Protein AF-A0A210Q2X6-F1 (afdb_monomer)

Radius of gyration: 25.95 Å; Cα contacts (8 Å, |Δi|>4): 847; chains: 1; bounding box: 97×62×56 Å

Nearest PDB structures (foldseek):
  4mo3-assembly1_M  TM=8.018E-01  e=1.135E-10  Sus scrofa
  1iqd-assembly1_C  TM=7.863E-01  e=6.911E-11  Homo sapiens
  4qdr-assembly1_A  TM=7.571E-01  e=5.454E-08  Homo sapiens
  7kwo-assembly1_A  TM=4.530E-01  e=6.822E-12  Homo sapiens
  7kbt-assembly1_A  TM=5.060E-01  e=1.150E-09  Sus scrofa

Organism: Mizuhopecten yessoensis (NCBI:txid6573)

InterPro domains:
  IPR000421 Coagulation factor 5/8, C-terminal domain [PF00754] (72-179)
  IPR000421 Coagulation factor 5/8, C-terminal domain [PS50022] (26-184)
  IPR000421 Coagulation factor 5/8, C-terminal domain [SM00231] (25-184)
  IPR001304 C-type lectin-like [PS50041] (284-401)
  IPR003609 PAN/Apple domain [PF00024] (203-256)
  IPR003609 PAN/Apple domain [PS50948] (184-267)
  IPR008979 Galactose-binding-like domain superfamily [SSF49785] (26-185)
  IPR016186 C-type lectin-like/link domain superfamily [G3DSA:3.10.100.10] (277-402)
  IPR016187 C-type lectin fold [SSF56436] (284-401)

Solvent-accessible surface area (backbone atoms only — not comparable to full-atom values): 22460 Å² total; per-residue (Å²): 137,87,84,89,76,88,81,77,92,77,93,75,90,76,76,69,70,76,67,74,63,82,63,68,84,60,51,36,41,48,43,30,30,89,81,28,58,59,59,91,37,33,44,43,72,42,62,54,36,68,31,19,31,60,36,55,67,65,69,82,60,37,50,79,72,67,38,59,80,87,46,60,45,30,20,38,38,39,44,80,51,92,72,42,34,42,33,41,50,48,98,52,51,25,35,36,35,32,39,37,35,28,42,21,46,77,47,83,85,34,55,45,61,34,30,33,42,35,34,14,74,77,79,78,63,74,45,80,46,44,37,90,83,44,50,72,43,74,48,44,90,52,28,79,75,70,40,71,32,72,48,58,33,65,74,61,43,76,30,22,26,45,33,47,29,60,60,75,70,97,69,78,50,47,41,24,30,13,34,34,42,24,12,36,61,49,73,63,77,92,81,56,92,64,61,72,57,95,64,93,83,57,35,38,58,52,90,33,60,77,44,78,45,79,26,100,40,70,65,56,35,50,52,51,29,70,72,37,91,64,38,30,18,36,36,40,20,81,88,77,28,40,24,34,24,20,52,54,81,70,81,42,79,85,64,102,48,92,62,45,41,69,62,55,98,67,42,45,49,31,50,58,79,79,83,66,88,57,58,48,65,41,90,87,80,65,48,28,31,38,81,42,75,61,63,32,27,52,68,57,40,39,52,53,17,46,70,71,74,25,37,40,31,54,68,67,46,70,68,47,45,53,47,50,47,64,58,30,61,80,21,38,65,45,43,89,39,60,34,42,37,34,30,32,57,48,79,55,97,93,41,78,46,46,26,57,76,81,82,46,75,45,55,69,94,54,46,61,86,65,80,52,86,90,24,45,27,36,25,41,35,66,89,77,74,37,34,39,68,35,61,47,75,57,65,28,36,36,36,23,29,95

Mean predicted aligned error: 15.31 Å

Secondary structure (DSSP, 8-state):
---------------------------EETTTSTTPPPGGGEEESSS-GGGGBSS---HHHHGGGT--TT-SS-EE--TT-SS--EEEEEEEEEEEEEEEEEEPTT--SSB--EEEEEEESSSSS-EE--BTTB-SEEPPS-TTTT--EEEEEEEEEEEEEEEEEE---SS----EEEEEEEEEE-PPPSS---EEE--S--EEEGGGEEEEEE-SSHHHHHHHHHHSTT--EEEEETTT-EEEEES----B-----TTEEEPPTTEEEEE----SSSPEEPTTT--EEEEEEEEE-HHHHHHHHHHTT-EEPB--SHHHHHHHHHHHSS-TTTTTSEEEEEEEEEEETTEEEEE-SSSPBPPGGGB--S--TT--EEEEETTTTEEEEE-TTS-EEEEEE-

Structure (mmCIF, N/CA/C/O backbone):
data_AF-A0A210Q2X6-F1
#
_entry.id   AF-A0A210Q2X6-F1
#
loop_
_atom_site.group_PDB
_atom_site.id
_atom_site.type_symbol
_atom_site.label_atom_id
_atom_site.label_alt_id
_atom_site.label_comp_id
_atom_site.label_asym_id
_atom_site.label_entity_id
_atom_site.label_seq_id
_atom_site.pdbx_PDB_ins_code
_atom_site.Cartn_x
_atom_site.Cartn_y
_atom_site.Cartn_z
_atom_site.occupancy
_atom_site.B_iso_or_equiv
_atom_site.auth_seq_id
_atom_site.auth_comp_id
_atom_site.auth_asym_id
_atom_site.auth_atom_id
_atom_site.pdbx_PDB_model_num
ATOM 1 N N . MET A 1 1 ? 68.059 -22.391 -4.012 1.00 33.91 1 MET A N 1
ATOM 2 C CA . MET A 1 1 ? 66.910 -22.206 -4.926 1.00 33.91 1 MET A CA 1
ATOM 3 C C . MET A 1 1 ? 65.755 -23.087 -4.460 1.00 33.91 1 MET A C 1
ATOM 5 O O . MET A 1 1 ? 65.846 -24.296 -4.580 1.00 33.91 1 MET A O 1
ATOM 9 N N . LYS A 1 2 ? 64.729 -22.430 -3.899 1.00 34.12 2 LYS A N 1
ATOM 10 C CA . LYS A 1 2 ? 63.346 -22.861 -3.600 1.00 34.12 2 LYS A CA 1
ATOM 11 C C . LYS A 1 2 ? 63.128 -24.120 -2.740 1.00 34.12 2 LYS A C 1
ATOM 13 O O . LYS A 1 2 ? 63.043 -25.249 -3.209 1.00 34.12 2 LYS A O 1
ATOM 18 N N . GLU A 1 3 ? 62.952 -23.816 -1.462 1.00 28.62 3 GLU A N 1
ATOM 19 C CA . GLU A 1 3 ? 62.461 -24.615 -0.345 1.00 28.62 3 GLU A CA 1
ATOM 20 C C . GLU A 1 3 ? 60.986 -25.025 -0.548 1.00 28.62 3 GLU A C 1
ATOM 22 O O . GLU A 1 3 ? 60.139 -24.208 -0.913 1.00 28.62 3 GLU A O 1
ATOM 27 N N . LYS A 1 4 ? 60.683 -26.314 -0.348 1.00 34.69 4 LYS A N 1
ATOM 28 C CA . LYS A 1 4 ? 59.324 -26.875 -0.369 1.00 34.69 4 LYS A CA 1
ATOM 29 C C . LYS A 1 4 ? 58.715 -26.748 1.029 1.00 34.69 4 LYS A C 1
ATOM 31 O O . LYS A 1 4 ? 59.045 -27.539 1.907 1.00 34.69 4 LYS A O 1
ATOM 36 N N . VAL A 1 5 ? 57.796 -25.804 1.217 1.00 32.47 5 VAL A N 1
ATOM 37 C CA . VAL A 1 5 ? 56.983 -25.694 2.439 1.00 32.47 5 VAL A CA 1
ATOM 38 C C . VAL A 1 5 ? 55.607 -26.321 2.195 1.00 32.47 5 VAL A C 1
ATOM 40 O O . VAL A 1 5 ? 54.902 -25.968 1.252 1.00 32.47 5 VAL A O 1
ATOM 43 N N . LYS A 1 6 ? 55.253 -27.292 3.046 1.00 35.00 6 LYS A N 1
ATOM 44 C CA . LYS A 1 6 ? 53.928 -27.922 3.153 1.00 35.00 6 LYS A CA 1
ATOM 45 C C . LYS A 1 6 ? 52.891 -26.881 3.584 1.00 35.00 6 LYS A C 1
ATOM 47 O O . LYS A 1 6 ? 53.116 -26.202 4.580 1.00 35.00 6 LYS A O 1
ATOM 52 N N . ILE A 1 7 ? 51.727 -26.843 2.934 1.00 29.86 7 ILE A N 1
ATOM 53 C CA . ILE A 1 7 ? 50.525 -26.234 3.519 1.00 29.86 7 ILE A CA 1
ATOM 54 C C . ILE A 1 7 ? 49.432 -27.299 3.598 1.00 29.86 7 ILE A C 1
ATOM 56 O O . ILE A 1 7 ? 48.935 -27.816 2.600 1.00 29.86 7 ILE A O 1
ATOM 60 N N . THR A 1 8 ? 49.154 -27.653 4.846 1.00 29.53 8 THR A N 1
ATOM 61 C CA . THR A 1 8 ? 48.125 -28.555 5.349 1.00 29.53 8 THR A CA 1
ATOM 62 C C . THR A 1 8 ? 46.724 -28.015 5.060 1.00 29.53 8 THR A C 1
ATOM 64 O O . THR A 1 8 ? 46.497 -26.808 5.051 1.00 29.53 8 THR A O 1
ATOM 67 N N . ALA A 1 9 ? 45.777 -28.931 4.867 1.00 31.55 9 ALA A N 1
ATOM 68 C CA . ALA A 1 9 ? 44.356 -28.655 4.729 1.00 31.55 9 ALA A CA 1
ATOM 69 C C . ALA A 1 9 ? 43.806 -27.766 5.861 1.00 31.55 9 ALA A C 1
ATOM 71 O O . ALA A 1 9 ? 43.910 -28.113 7.037 1.00 31.55 9 ALA A O 1
ATOM 72 N N . PHE A 1 10 ? 43.129 -26.681 5.482 1.00 27.70 10 PHE A N 1
ATOM 73 C CA . PHE A 1 10 ? 42.159 -25.981 6.319 1.00 27.70 10 PHE A CA 1
ATOM 74 C C . PHE A 1 10 ? 40.813 -25.992 5.586 1.00 27.70 10 PHE A C 1
ATOM 76 O O . PHE A 1 10 ? 40.614 -25.312 4.582 1.00 27.70 10 PHE A O 1
ATOM 83 N N . ARG A 1 11 ? 39.888 -26.824 6.074 1.00 35.44 11 ARG A N 1
ATOM 84 C CA . ARG A 1 11 ? 38.454 -26.717 5.788 1.00 35.44 11 ARG A CA 1
ATOM 85 C C . ARG A 1 11 ? 37.921 -25.508 6.553 1.00 35.44 11 ARG A C 1
ATOM 87 O O . ARG A 1 11 ? 37.829 -25.646 7.762 1.00 35.44 11 ARG A O 1
ATOM 94 N N . ILE A 1 12 ? 37.486 -24.427 5.899 1.00 28.58 12 ILE A N 1
ATOM 95 C CA . ILE A 1 12 ? 36.364 -23.589 6.375 1.00 28.58 12 ILE A CA 1
ATOM 96 C C . ILE A 1 12 ? 3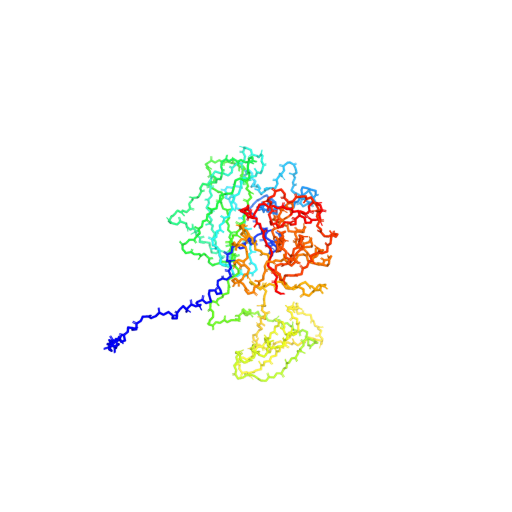5.633 -22.997 5.157 1.00 28.58 12 ILE A C 1
ATOM 98 O O . ILE A 1 12 ? 36.170 -22.170 4.432 1.00 28.58 12 ILE A O 1
ATOM 102 N N . LEU A 1 13 ? 34.413 -23.494 4.941 1.00 35.53 13 LEU A N 1
ATOM 103 C CA . LEU A 1 13 ? 33.225 -22.802 4.428 1.00 35.53 13 LEU A CA 1
ATOM 104 C C . LEU A 1 13 ? 33.424 -21.421 3.755 1.00 35.53 13 LEU A C 1
ATOM 106 O O . LEU A 1 13 ? 33.411 -20.395 4.422 1.00 35.53 13 LEU A O 1
ATOM 110 N N . THR A 1 14 ? 33.410 -21.384 2.422 1.00 34.28 14 THR A N 1
ATOM 111 C CA . THR A 1 14 ? 32.835 -20.260 1.652 1.00 34.28 14 THR A CA 1
ATOM 112 C C . THR A 1 14 ? 32.059 -20.777 0.437 1.00 34.28 14 THR A C 1
ATOM 114 O O . THR A 1 14 ? 32.084 -20.209 -0.648 1.00 34.28 14 THR A O 1
ATOM 117 N N . LEU A 1 15 ? 31.236 -21.813 0.648 1.00 31.25 15 LEU A N 1
ATOM 118 C CA . LEU A 1 15 ? 29.876 -21.713 0.120 1.00 31.25 15 LEU A CA 1
ATOM 119 C C . LEU A 1 15 ? 29.211 -20.575 0.915 1.00 31.25 15 LEU A C 1
ATOM 121 O O . LEU A 1 15 ? 28.519 -20.825 1.900 1.00 31.25 15 LEU A O 1
ATOM 125 N N . LEU A 1 16 ? 29.416 -19.323 0.492 1.00 28.84 16 LEU A N 1
ATOM 126 C CA . LEU A 1 16 ? 28.260 -18.439 0.429 1.00 28.84 16 LEU A CA 1
ATOM 127 C C . LEU A 1 16 ? 27.355 -19.167 -0.579 1.00 28.84 16 LEU A C 1
ATOM 129 O O . LEU A 1 16 ? 27.566 -19.107 -1.780 1.00 28.84 16 LEU A O 1
ATOM 133 N N . HIS A 1 17 ? 26.394 -19.995 -0.168 1.00 30.16 17 HIS A N 1
ATOM 134 C CA . HIS A 1 17 ? 25.205 -19.459 0.469 1.00 30.16 17 HIS A CA 1
ATOM 135 C C . HIS A 1 17 ? 24.943 -18.049 -0.081 1.00 30.16 17 HIS A C 1
ATOM 137 O O . HIS A 1 17 ? 24.738 -17.093 0.656 1.00 30.16 17 HIS A O 1
ATOM 143 N N . VAL A 1 18 ? 24.816 -17.959 -1.410 1.00 31.45 18 VAL A N 1
ATOM 144 C CA . VAL A 1 18 ? 23.598 -17.379 -1.965 1.00 31.45 18 VAL A CA 1
ATOM 145 C C . VAL A 1 18 ? 22.458 -18.193 -1.345 1.00 31.45 18 VAL A C 1
ATOM 147 O O . VAL A 1 18 ? 21.854 -19.058 -1.975 1.00 31.45 18 VAL A O 1
ATOM 150 N N . VAL A 1 19 ? 22.200 -17.967 -0.047 1.00 30.56 19 VAL A N 1
ATOM 151 C CA . VAL A 1 19 ? 20.852 -18.029 0.472 1.00 30.56 19 VAL A CA 1
ATOM 152 C C . VAL A 1 19 ? 20.187 -17.012 -0.416 1.00 30.56 19 VAL A C 1
ATOM 154 O O . VAL A 1 19 ? 20.326 -15.804 -0.236 1.00 30.56 19 VAL A O 1
ATOM 157 N N . ARG A 1 20 ? 19.588 -17.514 -1.490 1.00 31.05 20 ARG A N 1
ATOM 158 C CA . ARG A 1 20 ? 18.605 -16.781 -2.241 1.00 31.05 20 ARG A CA 1
ATOM 159 C C . ARG A 1 20 ? 17.505 -16.584 -1.213 1.00 31.05 20 ARG A C 1
ATOM 161 O O . ARG A 1 20 ? 16.620 -17.421 -1.064 1.00 31.05 20 ARG A O 1
ATOM 168 N N . LEU A 1 21 ? 17.647 -15.532 -0.414 1.00 31.53 21 LEU A N 1
ATOM 169 C CA . LEU A 1 21 ? 16.555 -14.928 0.297 1.00 31.53 21 LEU A CA 1
ATOM 170 C C . LEU A 1 21 ? 15.648 -14.449 -0.836 1.00 31.53 21 LEU A C 1
ATOM 172 O O . LEU A 1 21 ? 15.682 -13.297 -1.240 1.00 31.53 21 LEU A O 1
ATOM 176 N N . CYS A 1 22 ? 14.808 -15.347 -1.354 1.00 33.16 22 CYS A N 1
ATOM 177 C CA . CYS A 1 22 ? 13.512 -14.970 -1.900 1.00 33.16 22 CYS A CA 1
ATOM 178 C C . CYS A 1 22 ? 12.631 -14.463 -0.744 1.00 33.16 22 CYS A C 1
ATOM 180 O O . CYS A 1 22 ? 11.473 -14.840 -0.619 1.00 33.16 22 CYS A O 1
ATOM 182 N N . THR A 1 23 ? 13.183 -13.630 0.137 1.00 41.41 23 THR A N 1
ATOM 183 C CA . THR A 1 23 ? 12.400 -12.684 0.896 1.00 41.41 23 THR A CA 1
ATOM 184 C C . THR A 1 23 ? 12.210 -11.539 -0.079 1.00 41.41 23 THR A C 1
ATOM 186 O O . THR A 1 23 ? 13.055 -10.650 -0.184 1.00 41.41 23 THR A O 1
ATOM 189 N N . GLY A 1 24 ? 11.123 -11.588 -0.852 1.00 50.38 24 GLY A N 1
ATOM 190 C CA . GLY A 1 24 ? 10.575 -10.345 -1.375 1.00 50.38 24 GLY A CA 1
ATOM 191 C C . GLY A 1 24 ? 10.520 -9.336 -0.224 1.00 50.38 24 GLY A C 1
ATOM 192 O O . GLY A 1 24 ? 10.329 -9.717 0.937 1.00 50.38 24 GLY A O 1
ATOM 193 N N . ILE A 1 25 ? 10.789 -8.067 -0.515 1.00 62.88 25 ILE A N 1
ATOM 194 C CA . ILE A 1 25 ? 10.704 -7.017 0.498 1.00 62.88 25 ILE A CA 1
ATOM 195 C C . ILE A 1 25 ? 9.241 -6.982 0.968 1.00 62.88 25 ILE A C 1
ATOM 197 O O . ILE A 1 25 ? 8.372 -6.493 0.256 1.00 62.88 25 ILE A O 1
ATOM 201 N N . CYS A 1 26 ? 8.958 -7.557 2.139 1.00 73.81 26 CYS A N 1
ATOM 202 C CA . CYS A 1 26 ? 7.609 -7.656 2.696 1.00 73.81 26 CYS A CA 1
ATOM 203 C C . CYS A 1 26 ? 7.241 -6.322 3.360 1.00 73.81 26 CYS A C 1
ATOM 205 O O . CYS A 1 26 ? 7.225 -6.177 4.578 1.00 73.81 26 CYS A O 1
ATOM 207 N N . SER A 1 27 ? 7.053 -5.279 2.563 1.00 81.50 27 SER A N 1
ATOM 208 C CA . SER A 1 27 ? 6.828 -3.932 3.090 1.00 81.50 27 SER A CA 1
ATOM 209 C C . SER A 1 27 ? 5.855 -3.121 2.249 1.00 81.50 27 SER A C 1
ATOM 211 O O . SER A 1 27 ? 5.977 -1.897 2.183 1.00 81.50 27 SER A O 1
ATOM 213 N N . ASP A 1 28 ? 4.914 -3.791 1.598 1.00 83.69 28 ASP A N 1
ATOM 214 C CA . ASP A 1 28 ? 3.891 -3.141 0.799 1.00 83.69 28 ASP A CA 1
ATOM 215 C C . ASP A 1 28 ? 2.851 -2.489 1.705 1.00 83.69 28 ASP A C 1
ATOM 217 O O . ASP A 1 28 ? 2.462 -3.044 2.732 1.00 83.69 28 ASP A O 1
ATOM 221 N N . TYR A 1 29 ? 2.386 -1.310 1.300 1.00 86.19 29 TYR A N 1
ATOM 222 C CA . TYR A 1 29 ? 1.214 -0.660 1.878 1.00 86.19 29 TYR A CA 1
ATOM 223 C C . TYR A 1 29 ? -0.031 -1.387 1.360 1.00 86.19 29 TYR A C 1
ATOM 225 O O . TYR A 1 29 ? -0.412 -1.236 0.199 1.00 86.19 29 TYR A O 1
ATOM 233 N N . LEU A 1 30 ? -0.628 -2.234 2.195 1.00 89.19 30 LEU A N 1
ATOM 234 C CA . LEU A 1 30 ? -1.701 -3.152 1.812 1.00 89.19 30 LEU A CA 1
ATOM 235 C C . LEU A 1 30 ? -3.058 -2.454 1.689 1.00 89.19 30 LEU A C 1
ATOM 237 O O . LEU A 1 30 ? -3.964 -2.992 1.053 1.00 89.19 30 LEU A O 1
ATOM 241 N N . VAL A 1 31 ? -3.219 -1.273 2.292 1.00 89.50 31 VAL A N 1
ATOM 242 C CA . VAL A 1 31 ? -4.447 -0.485 2.182 1.00 89.50 31 VAL A CA 1
ATOM 243 C C . VAL A 1 31 ? -4.327 0.514 1.041 1.00 89.50 31 VAL A C 1
ATOM 245 O O . VAL A 1 31 ? -5.136 0.457 0.123 1.00 89.50 31 VAL A O 1
ATOM 248 N N . SER A 1 32 ? -3.328 1.397 1.039 1.00 80.56 32 SER A N 1
ATOM 249 C CA . SER A 1 32 ? -3.255 2.505 0.067 1.00 80.56 32 SER A CA 1
ATOM 250 C C . SER A 1 32 ? -2.310 2.257 -1.114 1.00 80.56 32 SER A C 1
ATOM 252 O O . SER A 1 32 ? -2.233 3.085 -2.024 1.00 80.56 32 SER A O 1
ATOM 254 N N . GLY A 1 33 ? -1.550 1.158 -1.110 1.00 76.31 33 GLY A N 1
ATOM 255 C CA . GLY A 1 33 ? -0.573 0.856 -2.156 1.00 76.31 33 GLY A CA 1
ATOM 256 C C . GLY A 1 33 ? -1.195 0.523 -3.521 1.00 76.31 33 GLY A C 1
ATOM 257 O O . GLY A 1 33 ? -2.414 0.475 -3.667 1.00 76.31 33 GLY A O 1
ATOM 258 N N . PRO A 1 34 ? -0.364 0.258 -4.549 1.00 63.88 34 PRO A N 1
ATOM 259 C CA . PRO A 1 34 ? -0.820 -0.048 -5.910 1.00 63.88 34 PRO A CA 1
ATOM 260 C C . PRO A 1 34 ? -1.799 -1.226 -5.998 1.00 63.88 34 PRO A C 1
ATOM 262 O O . PRO A 1 34 ? -2.676 -1.225 -6.853 1.00 63.88 34 PRO A O 1
ATOM 265 N N . ASN A 1 35 ? -1.657 -2.200 -5.094 1.00 69.56 35 ASN A N 1
ATOM 266 C CA . ASN A 1 35 ? -2.539 -3.361 -4.948 1.00 69.56 35 ASN A CA 1
ATOM 267 C C . ASN A 1 35 ? -3.409 -3.258 -3.681 1.00 69.56 35 ASN A C 1
ATOM 269 O O . ASN A 1 35 ? -3.711 -4.273 -3.052 1.00 69.56 35 ASN A O 1
ATOM 273 N N . GLY A 1 36 ? -3.727 -2.031 -3.267 1.00 73.50 36 GLY A N 1
ATOM 274 C CA . GLY A 1 36 ? -4.505 -1.740 -2.073 1.00 73.50 36 GLY A CA 1
ATOM 275 C C . GLY A 1 36 ? -5.914 -2.332 -2.119 1.00 73.50 36 GLY A C 1
ATOM 276 O O . GLY A 1 36 ? -6.459 -2.610 -3.188 1.00 73.50 36 GLY A O 1
ATOM 277 N N . VAL A 1 37 ? -6.523 -2.521 -0.950 1.00 78.06 37 VAL A N 1
ATOM 278 C CA . VAL A 1 37 ? -7.905 -3.023 -0.857 1.00 78.06 37 VAL A CA 1
ATOM 279 C C . VAL A 1 37 ? -8.904 -2.047 -1.495 1.00 78.06 37 VAL A C 1
ATOM 281 O O . VAL A 1 37 ? -8.666 -0.840 -1.445 1.00 78.06 37 VAL A O 1
ATOM 284 N N . PRO A 1 38 ? -10.031 -2.506 -2.064 1.00 76.62 38 PRO A N 1
ATOM 285 C CA . PRO A 1 38 ? -11.120 -1.626 -2.497 1.00 76.62 38 PRO A CA 1
ATOM 286 C C . PRO A 1 38 ? -11.874 -1.022 -1.296 1.00 76.62 38 PRO A C 1
ATOM 288 O O . PRO A 1 38 ? -11.829 -1.564 -0.196 1.00 76.62 38 PRO A O 1
ATOM 291 N N . ASP A 1 39 ? -12.597 0.086 -1.496 1.00 75.81 39 ASP A N 1
ATOM 292 C CA . ASP A 1 39 ? -13.275 0.810 -0.397 1.00 75.81 39 ASP A CA 1
ATOM 293 C C . ASP A 1 39 ? -14.301 -0.051 0.353 1.00 75.81 39 ASP A C 1
ATOM 295 O O . ASP A 1 39 ? -14.424 0.058 1.566 1.00 75.81 39 ASP A O 1
ATOM 299 N N . GLN A 1 40 ? -14.984 -0.963 -0.347 1.00 79.06 40 GLN A N 1
ATOM 300 C CA . GLN A 1 40 ? -15.949 -1.903 0.243 1.00 79.06 40 GLN A CA 1
ATOM 301 C C . GLN A 1 40 ? -15.337 -2.860 1.283 1.00 79.06 40 GLN A C 1
ATOM 303 O O . GLN A 1 40 ? -16.062 -3.454 2.078 1.00 79.06 40 GLN A O 1
ATOM 308 N N . ASP A 1 41 ? -14.014 -3.037 1.251 1.00 85.81 41 ASP A N 1
ATOM 309 C CA . ASP A 1 41 ? -13.266 -3.892 2.170 1.00 85.81 41 ASP A CA 1
ATOM 310 C C . ASP A 1 41 ? -12.677 -3.095 3.353 1.00 85.81 41 ASP A C 1
ATOM 312 O O . ASP A 1 41 ? -11.986 -3.661 4.204 1.00 85.81 41 ASP A O 1
ATOM 316 N N . ILE A 1 42 ? -12.978 -1.794 3.444 1.00 89.50 42 ILE A N 1
ATOM 317 C CA . ILE A 1 42 ? -12.695 -0.948 4.603 1.00 89.50 42 ILE A CA 1
ATOM 318 C C . ILE A 1 42 ? -14.024 -0.618 5.281 1.00 89.50 42 ILE A C 1
ATOM 320 O O . ILE A 1 42 ? -14.950 -0.098 4.661 1.00 89.50 42 ILE A O 1
ATOM 324 N N . SER A 1 43 ? -14.127 -0.907 6.572 1.00 93.94 43 SER A N 1
ATOM 325 C CA . SER A 1 43 ? -15.322 -0.607 7.360 1.00 93.94 43 SER A CA 1
ATOM 326 C C . SER A 1 43 ? -14.943 0.049 8.679 1.00 93.94 43 SER A C 1
ATOM 328 O O . SER A 1 43 ? -13.806 -0.054 9.130 1.00 93.94 43 SER A O 1
ATOM 330 N N . ALA A 1 44 ? -15.894 0.718 9.315 1.00 95.19 44 ALA A N 1
ATOM 331 C CA . ALA A 1 44 ? -15.703 1.330 10.621 1.00 95.19 44 ALA A CA 1
ATOM 332 C C . ALA A 1 44 ? -16.933 1.097 11.498 1.00 95.19 44 ALA A C 1
ATOM 334 O O . ALA A 1 44 ? -17.987 0.698 11.000 1.00 95.19 44 ALA A O 1
ATOM 335 N N . SER A 1 45 ? -16.789 1.323 12.799 1.00 95.50 45 SER A N 1
ATOM 336 C CA . SER A 1 45 ? -17.907 1.329 13.748 1.00 95.50 45 SER A CA 1
ATOM 337 C C . SER A 1 45 ? -18.908 2.454 13.474 1.00 95.50 45 SER A C 1
ATOM 339 O O . SER A 1 45 ? -20.101 2.284 13.709 1.00 95.50 45 SER A O 1
ATOM 341 N N . SER A 1 46 ? -18.412 3.586 12.974 1.00 92.62 46 SER A N 1
ATOM 342 C CA . SER A 1 46 ? -19.151 4.811 12.673 1.00 92.62 46 SER A CA 1
ATOM 343 C C . SER A 1 46 ? -18.390 5.660 11.644 1.00 92.62 46 SER A C 1
ATOM 345 O O . SER A 1 46 ? -17.245 5.345 11.306 1.00 92.62 46 SER A O 1
ATOM 347 N N . GLY A 1 47 ? -19.010 6.721 11.122 1.00 87.56 47 GLY A N 1
ATOM 348 C CA . GLY A 1 47 ? -18.399 7.607 10.125 1.00 87.56 47 GLY A CA 1
ATOM 349 C C . GLY A 1 47 ? -18.084 6.954 8.768 1.00 87.56 47 GLY A C 1
ATOM 350 O O . GLY A 1 47 ? -18.571 5.873 8.435 1.00 87.56 47 GLY A O 1
ATOM 351 N N . SER A 1 48 ? -17.261 7.634 7.961 1.00 85.75 48 SER A N 1
ATOM 352 C CA . SER A 1 48 ? -16.943 7.242 6.575 1.00 85.75 48 SER A CA 1
ATOM 353 C C . SER A 1 48 ? -15.568 6.556 6.466 1.00 85.75 48 SER A C 1
ATOM 355 O O . SER A 1 48 ? -14.548 7.247 6.399 1.00 85.75 48 SER A O 1
ATOM 357 N N . PRO A 1 49 ? -15.490 5.210 6.414 1.00 87.12 49 PRO A N 1
ATOM 358 C CA . PRO A 1 49 ? -14.219 4.474 6.450 1.00 87.12 49 PRO A CA 1
ATOM 359 C C . PRO A 1 49 ? -13.328 4.693 5.220 1.00 87.12 49 PRO A C 1
ATOM 361 O O . PRO A 1 49 ? -12.104 4.662 5.339 1.00 87.12 49 PRO A O 1
ATOM 364 N N . ALA A 1 50 ? -13.913 4.960 4.045 1.00 75.94 50 ALA A N 1
ATOM 365 C CA . ALA A 1 50 ? -13.168 5.192 2.802 1.00 75.94 50 ALA A CA 1
ATOM 366 C C . ALA A 1 50 ? -12.191 6.382 2.902 1.00 75.94 50 ALA A C 1
ATOM 368 O O . ALA A 1 50 ? -11.141 6.389 2.260 1.00 75.94 50 ALA A O 1
ATOM 369 N N . CYS A 1 51 ? -12.492 7.355 3.767 1.00 78.88 51 CYS A N 1
ATOM 370 C CA . CYS A 1 51 ? -11.650 8.527 3.989 1.00 78.88 51 CYS A CA 1
ATOM 371 C C . CYS A 1 51 ? -10.430 8.228 4.888 1.00 78.88 51 CYS A C 1
ATOM 373 O O . CYS A 1 51 ? -9.538 9.063 4.994 1.00 78.88 51 CYS A O 1
ATOM 375 N N . GLY A 1 52 ? -10.361 7.047 5.519 1.00 87.19 52 GLY A N 1
ATOM 376 C CA . GLY A 1 52 ? -9.330 6.681 6.497 1.00 87.19 52 GLY A CA 1
ATOM 377 C C . GLY A 1 52 ? -8.011 6.164 5.928 1.00 87.19 52 GLY A C 1
ATOM 378 O O . GLY A 1 52 ? -7.115 5.837 6.703 1.00 87.19 52 GLY A O 1
ATOM 379 N N . ARG A 1 53 ? -7.856 6.065 4.604 1.00 87.75 53 ARG A N 1
ATOM 380 C CA . ARG A 1 53 ? -6.596 5.619 3.986 1.00 87.75 53 ARG A CA 1
ATOM 381 C C . ARG A 1 53 ? -5.460 6.594 4.297 1.00 87.75 53 ARG A C 1
ATOM 383 O O . ARG A 1 53 ? -5.646 7.805 4.198 1.00 87.75 53 ARG A O 1
ATOM 390 N N . LEU A 1 54 ? -4.272 6.065 4.598 1.00 86.25 54 LEU A N 1
ATOM 391 C CA . LEU A 1 54 ? -3.055 6.862 4.791 1.00 86.25 54 LEU A CA 1
ATOM 392 C C . LEU A 1 54 ? -2.753 7.754 3.598 1.00 86.25 54 LEU A C 1
ATOM 394 O O . LEU A 1 54 ? -2.510 8.949 3.747 1.00 86.25 54 LEU A O 1
ATOM 398 N N . TYR A 1 55 ? -2.853 7.170 2.410 1.00 76.44 55 TYR A N 1
ATOM 399 C CA . TYR A 1 55 ? -2.740 7.893 1.161 1.00 76.44 55 TYR A CA 1
ATOM 400 C C . TYR A 1 55 ? -4.096 7.831 0.465 1.00 76.44 55 TYR A C 1
ATOM 402 O O . TYR A 1 55 ? -4.537 6.765 0.043 1.00 76.44 55 TYR A O 1
ATOM 410 N N . THR A 1 56 ? -4.779 8.969 0.372 1.00 65.56 56 THR A N 1
ATOM 411 C CA . THR A 1 56 ? -6.068 9.104 -0.322 1.00 65.56 56 THR A CA 1
ATOM 412 C C . THR A 1 56 ? -5.912 9.922 -1.610 1.00 65.56 56 THR A C 1
ATOM 414 O O . THR A 1 56 ? -4.935 10.655 -1.781 1.00 65.56 56 THR A O 1
ATOM 417 N N . MET A 1 57 ? -6.839 9.772 -2.564 1.00 53.16 57 MET A N 1
ATOM 418 C CA . MET A 1 57 ? -6.800 10.533 -3.819 1.00 53.16 57 MET A CA 1
ATOM 419 C C . MET A 1 57 ? -6.963 12.038 -3.571 1.00 53.16 57 MET A C 1
ATOM 421 O O . MET A 1 57 ? -7.556 12.470 -2.589 1.00 53.16 57 MET A O 1
ATOM 425 N N . SER A 1 58 ? -6.491 12.841 -4.532 1.00 47.84 58 SER A N 1
ATOM 426 C CA . SER A 1 58 ? -6.698 14.293 -4.573 1.00 47.84 58 SER A CA 1
ATOM 427 C C . SER A 1 58 ? -8.147 14.686 -4.256 1.00 47.84 58 SER A C 1
ATOM 429 O O . SER A 1 58 ? -9.076 14.117 -4.841 1.00 47.84 58 SER A O 1
ATOM 431 N N . SER A 1 59 ? -8.299 15.720 -3.427 1.00 49.59 59 SER A N 1
ATOM 432 C CA . SER A 1 59 ? -9.543 16.321 -2.913 1.00 49.59 59 SER A CA 1
ATOM 433 C C . SER A 1 59 ? -10.718 16.422 -3.899 1.00 49.59 59 SER A C 1
ATOM 435 O O . SER A 1 59 ? -11.868 16.282 -3.490 1.00 49.59 59 SER A O 1
ATOM 437 N N . TYR A 1 60 ? -10.456 16.586 -5.199 1.00 39.72 60 TYR A N 1
ATOM 438 C CA . TYR A 1 60 ? -11.491 16.659 -6.238 1.00 39.72 60 TYR A CA 1
ATOM 439 C C . TYR A 1 60 ? -12.359 15.387 -6.360 1.00 39.72 60 TYR A C 1
ATOM 441 O O . TYR A 1 60 ? -13.560 15.496 -6.586 1.00 39.72 60 TYR A O 1
ATOM 449 N N . ASN A 1 61 ? -11.793 14.189 -6.152 1.00 45.50 61 ASN A N 1
ATOM 450 C CA . ASN A 1 61 ? -12.555 12.927 -6.200 1.00 45.50 61 ASN A CA 1
ATOM 451 C C . ASN A 1 61 ? -13.029 12.462 -4.812 1.00 45.50 61 ASN A C 1
ATOM 453 O O . ASN A 1 61 ? -14.036 11.762 -4.725 1.00 45.50 61 ASN A O 1
ATOM 457 N N . ALA A 1 62 ? -12.364 12.886 -3.731 1.00 47.31 62 ALA A N 1
ATOM 458 C CA . ALA A 1 62 ? -12.783 12.585 -2.358 1.00 47.31 62 ALA A CA 1
ATOM 459 C C . ALA A 1 62 ? -14.169 13.183 -2.035 1.00 47.31 62 ALA A C 1
ATOM 461 O O . ALA A 1 62 ? -14.984 12.546 -1.369 1.00 47.31 62 ALA A O 1
ATOM 462 N N . TYR A 1 63 ? -14.485 14.352 -2.607 1.00 46.59 63 TYR A N 1
ATOM 463 C CA . TYR A 1 63 ? -15.803 14.984 -2.486 1.00 46.59 63 TYR A CA 1
ATOM 464 C C . TYR A 1 63 ? -16.936 14.113 -3.057 1.00 46.59 63 TYR A C 1
ATOM 466 O O . TYR A 1 63 ? -18.002 13.998 -2.457 1.00 46.59 63 TYR A O 1
ATOM 474 N N . SER A 1 64 ? -16.690 13.428 -4.182 1.00 46.41 64 SER A N 1
ATOM 475 C CA . SER A 1 64 ? -17.673 12.529 -4.809 1.00 46.41 64 SER A CA 1
ATOM 476 C C . SER A 1 64 ? -17.938 11.241 -4.014 1.00 46.41 64 SER A C 1
ATOM 478 O O . SER A 1 64 ? -18.950 10.585 -4.243 1.00 46.41 64 SER A O 1
ATOM 480 N N . GLN A 1 65 ? -17.066 10.906 -3.055 1.00 52.22 65 GLN A N 1
ATOM 481 C CA . GLN A 1 65 ? -17.216 9.771 -2.137 1.00 52.22 65 GLN A CA 1
ATOM 482 C C . GLN A 1 65 ? -17.793 10.170 -0.765 1.00 52.22 65 GLN A C 1
ATOM 484 O O . GLN A 1 65 ? -17.833 9.348 0.147 1.00 52.22 65 GLN A O 1
ATOM 489 N N . GLY A 1 66 ? -18.242 11.419 -0.594 1.00 53.22 66 GLY A N 1
ATOM 490 C CA . GLY A 1 66 ? -18.814 11.884 0.673 1.00 53.22 66 GLY A CA 1
ATOM 491 C C . GLY A 1 66 ? -17.782 12.160 1.772 1.00 53.22 66 GLY A C 1
ATOM 492 O O . GLY A 1 66 ? -18.168 12.344 2.925 1.00 53.22 66 GLY A O 1
ATOM 493 N N . CYS A 1 67 ? -16.486 12.234 1.439 1.00 64.12 67 CYS A N 1
ATOM 494 C CA . CYS A 1 67 ? -15.483 12.819 2.327 1.00 64.12 67 CYS A CA 1
ATOM 495 C C . CYS A 1 67 ? -15.699 14.346 2.326 1.00 64.12 67 CYS A C 1
ATOM 497 O O . CYS A 1 67 ? -15.224 15.058 1.437 1.00 64.12 67 CYS A O 1
ATOM 499 N N . LEU A 1 68 ? -16.536 14.834 3.249 1.00 48.44 68 LEU A N 1
ATOM 500 C CA . LEU A 1 68 ? -16.926 16.243 3.350 1.00 48.44 68 LEU A CA 1
ATOM 501 C C . LEU A 1 68 ? -15.720 17.117 3.689 1.00 48.44 68 LEU A C 1
ATOM 503 O O . LEU A 1 68 ? -15.195 17.034 4.790 1.00 48.44 68 LEU A O 1
ATOM 507 N N . VAL A 1 69 ? -15.341 18.031 2.795 1.00 41.22 69 VAL A N 1
ATOM 508 C CA . VAL A 1 69 ? -14.419 19.139 3.105 1.00 41.22 69 VAL A CA 1
ATOM 509 C C . VAL A 1 69 ? -14.952 19.901 4.339 1.00 41.22 69 VAL A C 1
ATOM 511 O O . VAL A 1 69 ? -16.131 20.262 4.341 1.00 41.22 69 VAL A O 1
ATOM 514 N N . PRO A 1 70 ? -14.134 20.138 5.386 1.00 42.91 70 PRO A N 1
ATOM 515 C CA . PRO A 1 70 ? -12.675 20.080 5.411 1.00 42.91 70 PRO A CA 1
ATOM 516 C C . PRO A 1 70 ? -12.125 18.746 5.952 1.00 42.91 70 PRO A C 1
ATOM 518 O O . PRO A 1 70 ? -11.245 18.721 6.804 1.00 42.91 70 PRO A O 1
ATOM 521 N N . SER A 1 71 ? -12.622 17.603 5.480 1.00 50.25 71 SER A N 1
ATOM 522 C CA . SER A 1 71 ? -11.939 16.323 5.639 1.00 50.25 71 SER A CA 1
ATOM 523 C C . SER A 1 71 ? -10.762 16.263 4.664 1.00 50.25 71 SER A C 1
ATOM 525 O O . SER A 1 71 ? -10.877 15.702 3.572 1.00 50.25 71 SER A O 1
ATOM 527 N N . ASP A 1 72 ? -9.628 16.850 5.041 1.00 55.72 72 ASP A N 1
ATOM 528 C CA . ASP A 1 72 ? -8.341 16.699 4.345 1.00 55.72 72 ASP A CA 1
ATOM 529 C C . ASP A 1 72 ? -7.782 15.264 4.510 1.00 55.72 72 ASP A C 1
ATOM 531 O O . ASP A 1 72 ? -6.673 15.048 4.989 1.00 55.72 72 ASP A O 1
ATOM 535 N N . GLY A 1 73 ? -8.585 14.260 4.134 1.00 67.50 73 GLY A N 1
ATOM 536 C CA . GLY A 1 73 ? -8.248 12.838 4.157 1.00 67.50 73 GLY A CA 1
ATOM 537 C C . GLY A 1 73 ? -8.124 12.270 5.568 1.00 67.50 73 GLY A C 1
ATOM 538 O O . GLY A 1 73 ? -7.028 12.186 6.098 1.00 67.50 73 GLY A O 1
ATOM 539 N N . GLY A 1 74 ? -9.226 11.847 6.183 1.00 81.38 74 GLY A N 1
ATOM 540 C CA . GLY A 1 74 ? -9.200 11.071 7.426 1.00 81.38 74 GLY A CA 1
ATOM 541 C C . GLY A 1 74 ? -10.551 10.420 7.701 1.00 81.38 74 GLY A C 1
ATOM 542 O O . GLY A 1 74 ? -11.588 10.944 7.296 1.00 81.38 74 GLY A O 1
ATOM 543 N N . TRP A 1 75 ? -10.548 9.269 8.370 1.00 90.25 75 TRP A N 1
ATOM 544 C CA . TRP A 1 75 ? -11.757 8.694 8.954 1.00 90.25 75 TRP A CA 1
ATOM 545 C C . TRP A 1 75 ? -11.965 9.310 10.330 1.00 90.25 75 TRP A C 1
ATOM 547 O O . TRP A 1 75 ? -11.015 9.364 11.106 1.00 90.25 75 TRP A O 1
ATOM 557 N N . CYS A 1 76 ? -13.196 9.720 10.623 1.00 89.75 76 CYS A N 1
ATOM 558 C CA . CYS A 1 76 ? -13.611 10.234 11.920 1.00 89.75 76 CYS A CA 1
ATOM 559 C C . CYS A 1 76 ? -14.731 9.365 12.486 1.00 89.75 76 CYS A C 1
ATOM 561 O O . CYS A 1 76 ? -15.656 9.013 11.751 1.00 89.75 76 CYS A O 1
ATOM 563 N N . SER A 1 77 ? -14.659 9.044 13.775 1.00 92.25 77 SER A N 1
ATOM 564 C CA . SER A 1 77 ? -15.758 8.384 14.479 1.00 92.25 77 SER A CA 1
ATOM 565 C C . SER A 1 77 ? -16.919 9.344 14.729 1.00 92.25 77 SER A C 1
ATOM 567 O O . SER A 1 77 ? -16.732 10.556 14.830 1.00 92.25 77 SER A O 1
ATOM 569 N N . ASP A 1 78 ? -18.116 8.805 14.936 1.00 90.62 78 ASP A N 1
ATOM 570 C CA . ASP A 1 78 ? -19.211 9.608 15.471 1.00 90.62 78 ASP A CA 1
ATOM 571 C C . ASP A 1 78 ? -18.910 9.992 16.928 1.00 90.62 78 ASP A C 1
ATOM 573 O O . ASP A 1 78 ? -18.394 9.192 17.708 1.00 90.62 78 ASP A O 1
ATOM 577 N N . HIS A 1 79 ? -19.293 11.208 17.322 1.00 89.75 79 HIS A N 1
ATOM 578 C CA . HIS A 1 79 ? -19.064 11.753 18.668 1.00 89.75 79 HIS A CA 1
ATOM 579 C C . HIS A 1 79 ? -19.641 10.882 19.803 1.00 89.75 79 HIS A C 1
ATOM 581 O O . HIS A 1 79 ? -19.199 10.948 20.950 1.00 89.75 79 HIS A O 1
ATOM 587 N N . THR A 1 80 ? -20.673 10.091 19.503 1.00 90.12 80 THR A N 1
ATOM 588 C CA . THR A 1 80 ? -21.365 9.222 20.463 1.00 90.12 80 THR A CA 1
ATOM 589 C C . THR A 1 80 ? -20.907 7.766 20.414 1.00 90.12 80 THR A C 1
ATOM 591 O O . THR A 1 80 ? -21.471 6.954 21.143 1.00 90.12 80 THR A O 1
ATOM 594 N N . ASP A 1 81 ? -19.941 7.415 19.561 1.00 91.81 81 ASP A N 1
ATOM 595 C CA . ASP A 1 81 ? -19.421 6.052 19.457 1.00 91.81 81 ASP A CA 1
ATOM 596 C C . ASP A 1 81 ? -18.522 5.727 20.666 1.00 91.81 81 ASP A C 1
ATOM 598 O O . ASP A 1 81 ? -17.451 6.319 20.817 1.00 91.81 81 ASP A O 1
ATOM 602 N N . PRO A 1 82 ? -18.928 4.801 21.555 1.00 89.62 82 PRO A N 1
ATOM 603 C CA . PRO A 1 82 ? -18.162 4.498 22.759 1.00 89.62 82 PRO A CA 1
ATOM 604 C C . PRO A 1 82 ? -16.946 3.601 22.488 1.00 89.62 82 PRO A C 1
ATOM 606 O O . PRO A 1 82 ? -16.086 3.462 23.359 1.00 89.62 82 PRO A O 1
ATOM 609 N N . THR A 1 83 ? -16.888 2.941 21.328 1.00 92.31 83 THR A N 1
ATOM 610 C CA . THR A 1 83 ? -15.854 1.958 20.981 1.00 92.31 83 THR A CA 1
ATOM 611 C C . THR A 1 83 ? -15.477 2.096 19.508 1.00 92.31 83 THR A C 1
ATOM 613 O O . THR A 1 83 ? -15.713 1.166 18.726 1.00 92.31 83 THR A O 1
ATOM 616 N N . PRO A 1 84 ? -14.915 3.249 19.1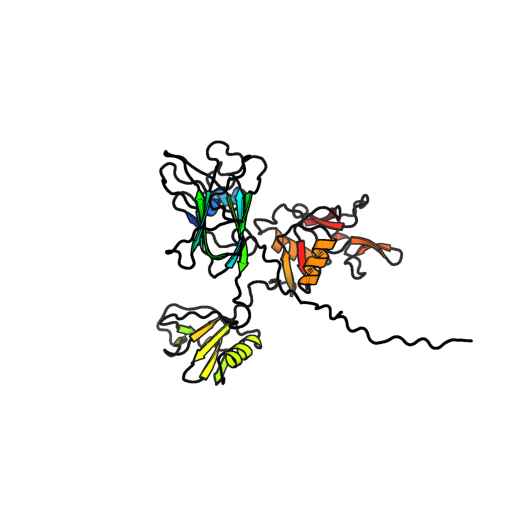05 1.00 95.31 84 PRO A N 1
ATOM 617 C CA . PRO A 1 84 ? -14.635 3.507 17.710 1.00 95.31 84 PRO A CA 1
ATOM 618 C C . PRO A 1 84 ? -13.588 2.532 17.178 1.00 95.31 84 PRO A C 1
ATOM 620 O O . PRO A 1 84 ? -12.609 2.201 17.851 1.00 95.31 84 PRO A O 1
ATOM 623 N N . TYR A 1 85 ? -13.765 2.099 15.938 1.00 96.94 85 TYR A N 1
ATOM 624 C CA . TYR A 1 85 ? -12.733 1.389 15.203 1.00 96.94 85 TYR A CA 1
ATOM 625 C C . TYR A 1 85 ? -12.852 1.654 13.712 1.00 96.94 85 TYR A C 1
ATOM 627 O O . TYR A 1 85 ? -13.950 1.787 13.176 1.00 96.94 85 TYR A O 1
ATOM 635 N N . ILE A 1 86 ? -11.711 1.619 13.035 1.00 97.25 86 ILE A N 1
ATOM 636 C CA . ILE A 1 86 ? -11.640 1.416 11.592 1.00 97.25 86 ILE A CA 1
ATOM 637 C C . ILE A 1 86 ? -10.904 0.117 11.321 1.00 97.25 86 ILE A C 1
ATOM 639 O O . ILE A 1 86 ? -9.953 -0.242 12.020 1.00 97.25 86 ILE A O 1
ATOM 643 N N . GLN A 1 87 ? -11.370 -0.623 10.328 1.00 97.31 87 GLN A N 1
ATOM 644 C CA . GLN A 1 87 ? -10.825 -1.917 9.981 1.00 97.31 87 GLN A CA 1
ATOM 645 C C . GLN A 1 87 ? -10.678 -2.095 8.485 1.00 97.31 87 GLN A C 1
ATOM 647 O O . GLN A 1 87 ? -11.439 -1.556 7.686 1.00 97.31 87 GLN A O 1
ATOM 652 N N . VAL A 1 88 ? -9.733 -2.954 8.135 1.00 95.69 88 VAL A N 1
ATOM 653 C CA . VAL A 1 88 ? -9.593 -3.501 6.795 1.00 95.69 88 VAL A CA 1
ATOM 654 C C . VAL A 1 88 ? -9.834 -5.003 6.827 1.00 95.69 88 VAL A C 1
ATOM 656 O O . VAL A 1 88 ? -9.369 -5.708 7.728 1.00 95.69 88 VAL A O 1
ATOM 659 N N . LYS A 1 89 ? -10.562 -5.485 5.822 1.00 90.38 89 LYS A N 1
ATOM 660 C CA . LYS A 1 89 ? -10.701 -6.893 5.479 1.00 90.38 89 LYS A CA 1
ATOM 661 C C . LYS A 1 89 ? -9.844 -7.184 4.256 1.00 90.38 89 LYS A C 1
ATOM 663 O O . LYS A 1 89 ? -10.099 -6.701 3.162 1.00 90.38 89 LYS A O 1
ATOM 668 N N . PHE A 1 90 ? -8.866 -8.053 4.410 1.00 83.75 90 PHE A N 1
ATOM 669 C CA . PHE A 1 90 ? -8.139 -8.601 3.284 1.00 83.75 90 PHE A CA 1
ATOM 670 C C . PHE A 1 90 ? -8.899 -9.781 2.685 1.00 83.75 90 PHE A C 1
ATOM 672 O O . PHE A 1 90 ? -9.431 -10.651 3.388 1.00 83.75 90 PHE A O 1
ATOM 679 N N . ALA A 1 91 ? -8.877 -9.867 1.355 1.00 74.31 91 ALA A N 1
ATOM 680 C CA . ALA A 1 91 ? -9.433 -11.009 0.642 1.00 74.31 91 ALA A CA 1
ATOM 681 C C . ALA A 1 91 ? -8.820 -12.338 1.124 1.00 74.31 91 ALA A C 1
ATOM 683 O O . ALA A 1 91 ? -9.513 -13.353 1.128 1.00 74.31 91 ALA A O 1
ATOM 684 N N . ARG A 1 92 ? -7.559 -12.324 1.586 1.00 71.25 92 ARG A N 1
ATOM 685 C CA . ARG A 1 92 ? -6.765 -13.498 1.988 1.00 71.25 92 ARG A CA 1
ATOM 686 C C . ARG A 1 92 ? -5.847 -13.197 3.170 1.00 71.25 92 ARG A C 1
ATOM 688 O O . ARG A 1 92 ? -5.750 -12.046 3.593 1.00 71.25 92 ARG A O 1
ATOM 695 N N . LEU A 1 93 ? -5.167 -14.221 3.688 1.00 75.94 93 LEU A N 1
ATOM 696 C CA . LEU A 1 93 ? -4.184 -14.051 4.759 1.00 75.94 93 LEU A CA 1
ATOM 697 C C . LEU A 1 93 ? -3.003 -13.196 4.290 1.00 75.94 93 LEU A C 1
ATOM 699 O O . LEU A 1 93 ? -2.426 -13.415 3.224 1.00 75.94 93 LEU A O 1
ATOM 703 N N . HIS A 1 94 ? -2.632 -12.232 5.119 1.00 81.00 94 HIS A N 1
ATOM 704 C CA . HIS A 1 94 ? -1.464 -11.387 4.923 1.00 81.00 94 HIS A CA 1
ATOM 705 C C . HIS A 1 94 ? -0.536 -11.508 6.124 1.00 81.00 94 HIS A C 1
ATOM 707 O O . HIS A 1 94 ? -0.994 -11.643 7.258 1.00 81.00 94 HIS A O 1
ATOM 713 N N . ARG A 1 95 ? 0.772 -11.446 5.862 1.00 84.81 95 ARG A N 1
ATOM 714 C CA . ARG A 1 95 ? 1.805 -11.276 6.877 1.00 84.81 95 ARG A CA 1
ATOM 715 C C . ARG A 1 95 ? 1.934 -9.782 7.130 1.00 84.81 95 ARG A C 1
ATOM 717 O O . ARG A 1 95 ? 2.518 -9.051 6.336 1.00 84.81 95 ARG A O 1
ATOM 724 N N . ILE A 1 96 ? 1.367 -9.346 8.238 1.00 92.38 96 ILE A N 1
ATOM 725 C CA . ILE A 1 96 ? 1.377 -7.975 8.715 1.00 92.38 96 ILE A CA 1
ATOM 726 C C . ILE A 1 96 ? 2.634 -7.768 9.542 1.00 92.38 96 ILE A C 1
ATOM 728 O O . ILE A 1 96 ? 2.818 -8.370 10.602 1.00 92.38 96 ILE A O 1
ATOM 732 N N . MET A 1 97 ? 3.506 -6.901 9.045 1.00 90.81 97 MET A N 1
ATOM 733 C CA . MET A 1 97 ? 4.739 -6.547 9.734 1.00 90.81 97 MET A CA 1
ATOM 734 C C . MET A 1 97 ? 4.555 -5.288 10.564 1.00 90.81 97 MET A C 1
ATOM 736 O O . MET A 1 97 ? 5.128 -5.179 11.646 1.00 90.81 97 MET A O 1
ATOM 740 N N . ARG A 1 98 ? 3.791 -4.317 10.051 1.00 94.94 98 ARG A N 1
ATOM 741 C CA . ARG A 1 98 ? 3.618 -3.015 10.693 1.00 94.94 98 ARG A CA 1
ATOM 742 C C . ARG A 1 98 ? 2.237 -2.429 10.428 1.00 94.94 98 ARG A C 1
ATOM 744 O O . ARG A 1 98 ? 1.559 -2.801 9.476 1.00 94.94 98 ARG A O 1
ATOM 751 N N . VAL A 1 99 ? 1.864 -1.460 11.244 1.00 97.31 99 VAL A N 1
ATOM 752 C CA . VAL A 1 99 ? 0.765 -0.523 10.991 1.00 97.31 99 VAL A CA 1
ATOM 753 C C . VAL A 1 99 ? 1.346 0.885 11.013 1.00 97.31 99 VAL A C 1
ATOM 755 O O . VAL A 1 99 ? 2.216 1.167 11.836 1.00 97.31 99 VAL A O 1
ATOM 758 N N . SER A 1 100 ? 0.878 1.752 10.118 1.00 94.94 100 SER A N 1
ATOM 759 C CA . SER A 1 100 ? 1.200 3.182 10.123 1.00 94.94 100 SER A CA 1
ATOM 760 C C . SER A 1 100 ? -0.073 3.988 10.349 1.00 94.94 100 SER A C 1
ATOM 762 O O . SER A 1 100 ? -1.099 3.689 9.740 1.00 94.94 100 SER A O 1
ATOM 764 N N . VAL A 1 101 ? -0.015 4.974 11.243 1.00 94.12 101 VAL A N 1
ATOM 765 C CA . VAL A 1 101 ? -1.134 5.863 11.576 1.00 94.12 101 VAL A CA 1
ATOM 766 C C . VAL A 1 101 ? -0.677 7.316 11.507 1.00 94.12 101 VAL A C 1
ATOM 768 O O . VAL A 1 101 ? 0.390 7.657 12.012 1.00 94.12 101 VAL A O 1
ATOM 771 N N . GLN A 1 102 ? -1.509 8.176 10.928 1.00 90.88 102 GLN A N 1
ATOM 772 C CA . GLN A 1 102 ? -1.353 9.630 10.908 1.00 90.88 102 GLN A CA 1
ATOM 773 C C . GLN A 1 102 ? -2.563 10.299 11.555 1.00 90.88 102 GLN A C 1
ATOM 775 O O . GLN A 1 102 ? -3.672 9.756 11.553 1.00 90.88 102 GLN A O 1
ATOM 780 N N . GLN A 1 103 ? -2.355 11.521 12.039 1.00 88.06 103 GLN A N 1
ATOM 781 C CA . GLN A 1 103 ? -3.464 12.429 12.319 1.00 88.06 103 GLN A CA 1
ATOM 782 C C . GLN A 1 103 ? -4.202 12.781 11.023 1.00 88.06 103 GLN A C 1
ATOM 784 O O . GLN A 1 103 ? -3.647 12.691 9.919 1.00 88.06 103 GLN A O 1
ATOM 789 N N . GLN A 1 104 ? -5.442 13.236 11.154 1.00 83.50 104 GLN A N 1
ATOM 790 C CA . GLN A 1 104 ? -6.080 13.966 10.067 1.00 83.50 104 GLN A CA 1
ATOM 791 C C . GLN A 1 104 ? -5.316 15.273 9.808 1.00 83.50 104 GLN A C 1
ATOM 793 O O . GLN A 1 104 ? -4.939 15.979 10.747 1.00 83.50 104 GLN A O 1
ATOM 798 N N . HIS A 1 105 ? -5.060 15.575 8.535 1.00 76.75 105 HIS A N 1
ATOM 799 C CA . HIS A 1 105 ? -4.264 16.735 8.145 1.00 76.75 105 HIS A CA 1
ATOM 800 C C . HIS A 1 105 ? -4.919 18.037 8.634 1.00 76.75 105 HIS A C 1
ATOM 802 O O . HIS A 1 105 ? -6.125 18.218 8.486 1.00 76.75 105 HIS A O 1
ATOM 808 N N . LEU A 1 106 ? -4.126 18.927 9.241 1.00 71.62 106 LEU A N 1
ATOM 809 C CA . LEU A 1 106 ? -4.532 20.260 9.731 1.00 71.62 106 LEU A CA 1
ATOM 810 C C . LEU A 1 106 ? -5.631 20.296 10.817 1.00 71.62 106 LEU A C 1
ATOM 812 O O . LEU A 1 106 ? -6.037 21.385 11.230 1.00 71.62 106 LEU A O 1
ATOM 816 N N . VAL A 1 107 ? -6.076 19.151 11.348 1.00 73.88 107 VAL A N 1
ATOM 817 C CA . VAL A 1 107 ? -7.100 19.090 12.406 1.00 73.88 107 VAL A CA 1
ATOM 818 C C . VAL A 1 107 ? -6.458 18.928 13.783 1.00 73.88 107 VAL A C 1
ATOM 820 O O . VAL A 1 107 ? -5.773 17.950 14.058 1.00 73.88 107 VAL A O 1
ATOM 823 N N . ILE A 1 108 ? -6.714 19.893 14.674 1.00 73.12 108 ILE A N 1
ATOM 824 C CA . ILE A 1 108 ? -6.112 19.962 16.022 1.00 73.12 108 ILE A CA 1
ATOM 825 C C . ILE A 1 108 ? -7.059 19.569 17.170 1.00 73.12 108 ILE A C 1
ATOM 827 O O . ILE A 1 108 ? -6.607 19.427 18.300 1.00 73.12 108 ILE A O 1
ATOM 831 N N . LYS A 1 109 ? -8.373 19.450 16.925 1.00 77.88 109 LYS A N 1
ATOM 832 C CA . LYS A 1 109 ? -9.374 19.192 17.985 1.00 77.88 109 LYS A CA 1
ATOM 833 C C . LYS A 1 109 ? -9.731 17.717 18.161 1.00 77.88 109 LYS A C 1
ATOM 835 O O . LYS A 1 109 ? -10.056 17.311 19.266 1.00 77.88 109 LYS A O 1
ATOM 840 N N . GLU A 1 110 ? -9.680 16.940 17.087 1.00 84.25 110 GLU A N 1
ATOM 841 C CA . GLU A 1 110 ? -10.174 15.553 17.028 1.00 84.25 110 GLU A CA 1
ATOM 842 C C . GLU A 1 110 ? -9.002 14.572 16.906 1.00 84.25 110 GLU A C 1
ATOM 844 O O . GLU A 1 110 ? -9.068 13.552 16.220 1.00 84.25 110 GLU A O 1
ATOM 849 N N . MET A 1 111 ? -7.881 14.930 17.534 1.00 86.44 111 MET A N 1
ATOM 850 C CA . MET A 1 111 ? -6.631 14.199 17.407 1.00 86.44 111 MET A CA 1
ATOM 851 C C . MET A 1 111 ? -6.704 12.850 18.112 1.00 86.44 111 MET A C 1
ATOM 853 O O . MET A 1 111 ? -7.170 12.728 19.245 1.00 86.44 111 MET A O 1
ATOM 857 N N . LEU A 1 112 ? -6.155 11.836 17.457 1.00 91.25 112 LEU A N 1
ATOM 858 C CA . LEU A 1 112 ? -5.897 10.559 18.096 1.00 91.25 112 LEU A CA 1
ATOM 859 C C . LEU A 1 112 ? -4.773 10.728 19.125 1.00 91.25 112 LEU A C 1
ATOM 861 O O . LEU A 1 112 ? -3.693 11.185 18.771 1.00 91.25 112 LEU A O 1
ATOM 865 N N . GLU A 1 113 ? -4.980 10.325 20.375 1.00 92.00 113 GLU A N 1
ATOM 866 C CA . GLU A 1 113 ? -3.908 10.343 21.384 1.00 92.00 113 GLU A CA 1
ATOM 867 C C . GLU A 1 113 ? -3.224 8.982 21.496 1.00 92.00 113 GLU A C 1
ATOM 869 O O . GLU A 1 113 ? -2.004 8.852 21.373 1.00 92.00 113 GLU A O 1
ATOM 874 N N . THR A 1 114 ? -4.025 7.940 21.716 1.00 95.50 114 THR A N 1
ATOM 875 C CA . THR A 1 114 ? -3.551 6.564 21.837 1.00 95.50 114 THR A CA 1
ATOM 876 C C . THR A 1 114 ? -4.502 5.604 21.141 1.00 95.50 114 THR A C 1
ATOM 878 O O . THR A 1 114 ? -5.695 5.868 20.990 1.00 95.50 114 THR A O 1
ATOM 881 N N . PHE A 1 115 ? -3.967 4.478 20.689 1.00 97.31 115 PHE A N 1
ATOM 882 C CA . PHE A 1 115 ? -4.728 3.440 20.011 1.00 97.31 115 PHE A CA 1
ATOM 883 C C . PHE A 1 115 ? -4.165 2.064 20.335 1.00 97.31 115 PHE A C 1
ATOM 885 O O . PHE A 1 115 ? -3.022 1.912 20.767 1.00 97.31 115 PHE A O 1
ATOM 892 N N . LYS A 1 116 ? -4.963 1.037 20.090 1.00 97.50 116 LYS A N 1
ATOM 893 C CA . LYS A 1 116 ? -4.522 -0.357 20.079 1.00 97.50 116 LYS A CA 1
ATOM 894 C C . LYS A 1 116 ? -4.850 -0.972 18.723 1.00 97.50 116 LYS A C 1
ATOM 896 O O . LYS A 1 116 ? -5.701 -0.470 17.990 1.00 97.50 116 LYS A O 1
ATOM 901 N N . VAL A 1 117 ? -4.158 -2.055 18.393 1.00 98.44 117 VAL A N 1
ATOM 902 C CA . VAL A 1 117 ? -4.381 -2.789 17.145 1.00 98.44 117 VAL A CA 1
ATOM 903 C C . VAL A 1 117 ? -4.904 -4.170 17.485 1.00 98.44 117 VAL A C 1
ATOM 905 O O . VAL A 1 117 ? -4.268 -4.895 18.251 1.00 98.44 117 VAL A O 1
ATOM 908 N N . THR A 1 118 ? -6.043 -4.548 16.920 1.00 98.06 118 THR A N 1
ATOM 909 C CA . THR A 1 118 ? -6.555 -5.918 17.012 1.00 98.06 118 THR A CA 1
ATOM 910 C C . THR A 1 118 ? -6.595 -6.560 15.634 1.00 98.06 118 THR A C 1
ATOM 912 O O . THR A 1 118 ? -6.596 -5.886 14.603 1.00 98.06 118 THR A O 1
ATOM 915 N N . TYR A 1 119 ? -6.552 -7.884 15.595 1.00 96.69 119 TYR A N 1
ATOM 916 C CA . TYR A 1 119 ? -6.533 -8.649 14.356 1.00 96.69 119 TYR A CA 1
ATOM 917 C C . TYR A 1 119 ? -7.377 -9.912 14.486 1.00 96.69 119 TYR A C 1
ATOM 919 O O . TYR A 1 119 ? -7.591 -10.414 15.589 1.00 96.69 119 TYR A O 1
ATOM 927 N N . SER A 1 120 ? -7.875 -10.412 13.360 1.00 85.62 120 SER A N 1
ATOM 928 C CA . SER A 1 120 ? -8.726 -11.599 13.316 1.00 85.62 120 SER A CA 1
ATOM 929 C C . SER A 1 120 ? -8.587 -12.337 11.989 1.00 85.62 120 SER A C 1
ATOM 931 O O . SER A 1 120 ? -8.456 -11.723 10.932 1.00 85.62 120 SER A O 1
ATOM 933 N N . GLU A 1 121 ? -8.672 -13.662 12.007 1.00 80.00 121 GLU A N 1
ATOM 934 C CA . GLU A 1 121 ? -8.720 -14.464 10.779 1.00 80.00 121 GLU A CA 1
ATOM 935 C C . GLU A 1 121 ? -10.140 -14.587 10.208 1.00 80.00 121 GLU A C 1
ATOM 937 O O . GLU A 1 121 ? -10.307 -14.747 8.997 1.00 80.00 121 GLU A O 1
ATOM 942 N N . ASN A 1 122 ? -11.167 -14.479 11.056 1.00 73.25 122 ASN A N 1
ATOM 943 C CA . ASN A 1 122 ? -12.567 -14.735 10.702 1.00 73.25 122 ASN A CA 1
ATOM 944 C C . ASN A 1 122 ? -13.490 -13.512 10.865 1.00 73.25 122 ASN A C 1
ATOM 946 O O . ASN A 1 122 ? -14.641 -13.566 10.446 1.00 73.25 122 ASN A O 1
ATOM 950 N N . GLY A 1 123 ? -13.000 -12.415 11.449 1.00 80.75 123 GLY A N 1
ATOM 951 C CA . GLY A 1 123 ? -13.772 -11.199 11.718 1.00 80.75 123 GLY A CA 1
ATOM 952 C C . GLY A 1 123 ? -14.642 -11.263 12.980 1.00 80.75 123 GLY A C 1
ATOM 953 O O . GLY A 1 123 ? -15.282 -10.267 13.322 1.00 80.75 123 GLY A O 1
ATOM 954 N N . HIS A 1 124 ? -14.642 -12.392 13.694 1.00 80.88 124 HIS A N 1
ATOM 955 C CA . HIS A 1 124 ? -15.428 -12.631 14.907 1.00 80.88 124 HIS A CA 1
ATOM 956 C C . HIS A 1 124 ? -14.543 -12.738 16.152 1.00 80.88 124 HIS A C 1
ATOM 958 O O . HIS A 1 124 ? -14.816 -12.074 17.150 1.00 80.88 124 HIS A O 1
ATOM 964 N N . ASP A 1 125 ? -13.457 -13.506 16.067 1.00 80.19 125 ASP A N 1
ATOM 965 C CA . ASP A 1 125 ? -12.522 -13.732 17.166 1.00 80.19 125 ASP A CA 1
ATOM 966 C C . ASP A 1 125 ? -11.320 -12.803 17.011 1.00 80.19 125 ASP A C 1
ATOM 968 O O . ASP A 1 125 ? -10.521 -12.945 16.081 1.00 80.19 125 ASP A O 1
ATOM 972 N N . TRP A 1 126 ? -11.209 -11.822 17.905 1.00 92.88 126 TRP A N 1
ATOM 973 C CA . TRP A 1 126 ? -10.204 -10.765 17.818 1.00 92.88 126 TRP A CA 1
ATOM 974 C C . TRP A 1 126 ? -9.093 -10.964 18.843 1.00 92.88 126 TRP A C 1
ATOM 976 O O . TRP A 1 126 ? -9.338 -11.143 20.034 1.00 92.88 126 TRP A O 1
ATOM 986 N N . SER A 1 127 ? -7.855 -10.880 18.367 1.00 93.00 127 SER A N 1
ATOM 987 C CA . SER A 1 127 ? -6.641 -10.913 19.176 1.00 93.00 127 SER A CA 1
ATOM 988 C C . SER A 1 127 ? -6.002 -9.531 19.240 1.00 93.00 127 SER A C 1
ATOM 990 O O . SER A 1 127 ? -6.051 -8.760 18.284 1.00 93.00 127 SER A O 1
ATOM 992 N N . LEU A 1 128 ? -5.387 -9.208 20.376 1.00 96.44 128 LEU A N 1
ATOM 993 C CA . LEU A 1 128 ? -4.708 -7.933 20.596 1.00 96.44 128 LEU A CA 1
ATOM 994 C C . LEU A 1 128 ? -3.248 -8.029 20.147 1.00 96.44 128 LEU A C 1
ATOM 996 O O . LEU A 1 128 ? -2.500 -8.873 20.643 1.00 96.44 128 LEU A O 1
ATOM 1000 N N . ALA A 1 129 ? -2.839 -7.158 19.227 1.00 95.19 129 ALA A N 1
ATOM 1001 C CA . ALA A 1 129 ? -1.461 -7.075 18.769 1.00 95.19 129 ALA A CA 1
ATOM 1002 C C . ALA A 1 129 ? -0.555 -6.470 19.846 1.00 95.19 129 ALA A C 1
ATOM 1004 O O . ALA A 1 129 ? -0.971 -5.627 20.645 1.00 95.19 129 ALA A O 1
ATOM 1005 N N . SER A 1 130 ? 0.711 -6.880 19.838 1.00 93.06 130 SER A N 1
ATOM 1006 C CA . SER A 1 130 ? 1.736 -6.310 20.705 1.00 93.06 130 SER A CA 1
ATOM 1007 C C . SER A 1 130 ? 3.027 -6.047 19.947 1.00 93.06 130 SER A C 1
ATOM 1009 O O . SER A 1 130 ? 3.407 -6.829 19.080 1.00 93.06 130 SER A O 1
ATOM 1011 N N . SER A 1 131 ? 3.722 -4.980 20.326 1.00 92.75 131 SER A N 1
ATOM 1012 C CA . SER A 1 131 ? 5.082 -4.668 19.888 1.00 92.75 131 SER A CA 1
ATOM 1013 C C . SER A 1 131 ? 5.975 -4.644 21.119 1.00 92.75 131 SER A C 1
ATOM 1015 O O . SER A 1 131 ? 5.751 -3.820 22.004 1.00 92.75 131 SER A O 1
ATOM 1017 N N . ASN A 1 132 ? 6.927 -5.576 21.234 1.00 90.00 132 ASN A N 1
ATOM 1018 C CA . ASN A 1 132 ? 7.813 -5.691 22.404 1.00 90.00 132 ASN A CA 1
ATOM 1019 C C . ASN A 1 132 ? 7.059 -5.690 23.754 1.00 90.00 132 ASN A C 1
ATOM 1021 O O . ASN A 1 132 ? 7.475 -5.058 24.720 1.00 90.00 132 ASN A O 1
ATOM 1025 N N . GLY A 1 133 ? 5.902 -6.359 23.808 1.00 88.88 133 GLY A N 1
ATOM 1026 C CA . GLY A 1 133 ? 5.031 -6.409 24.991 1.00 88.88 133 GLY A CA 1
ATOM 1027 C C . GLY A 1 133 ? 4.086 -5.209 25.167 1.00 88.88 133 GLY A C 1
ATOM 1028 O O . GLY A 1 133 ? 3.117 -5.309 25.920 1.00 88.88 133 GLY A O 1
ATOM 1029 N N . THR A 1 134 ? 4.285 -4.104 24.442 1.00 94.38 134 THR A N 1
ATOM 1030 C CA . THR A 1 134 ? 3.380 -2.945 24.437 1.00 94.38 134 THR A CA 1
ATOM 1031 C C . THR A 1 134 ? 2.137 -3.222 23.590 1.00 94.38 134 THR A C 1
ATOM 1033 O O . THR A 1 134 ? 2.249 -3.684 22.457 1.00 94.38 134 THR A O 1
ATOM 1036 N N . LYS A 1 135 ? 0.950 -2.920 24.134 1.00 95.38 135 LYS A N 1
ATOM 1037 C CA . LYS A 1 135 ? -0.365 -3.159 23.498 1.00 95.38 135 LYS A CA 1
ATOM 1038 C C . LYS A 1 135 ? -1.171 -1.886 23.205 1.00 95.38 135 LYS A C 1
ATOM 1040 O O . LYS A 1 135 ? -2.130 -1.938 22.441 1.00 95.38 135 LYS A O 1
ATOM 1045 N N . ILE A 1 136 ? -0.803 -0.769 23.833 1.00 96.75 136 ILE A N 1
ATOM 1046 C CA . ILE A 1 136 ? -1.388 0.558 23.616 1.00 96.75 136 ILE A CA 1
ATOM 1047 C C . ILE A 1 136 ? -0.270 1.453 23.093 1.00 96.75 136 ILE A C 1
ATOM 1049 O O . ILE A 1 136 ? 0.797 1.535 23.701 1.00 96.75 136 ILE A O 1
ATOM 1053 N N . PHE A 1 137 ? -0.509 2.099 21.962 1.00 96.38 137 PHE A N 1
ATOM 1054 C CA . PHE A 1 137 ? 0.468 2.879 21.221 1.00 96.38 137 PHE A CA 1
ATOM 1055 C C . PHE A 1 137 ? 0.059 4.350 21.225 1.00 96.38 137 PHE A C 1
ATOM 1057 O O . PHE A 1 137 ? -1.108 4.670 21.017 1.00 96.38 137 PHE A O 1
ATOM 1064 N N . GLY A 1 138 ? 1.018 5.248 21.453 1.00 94.44 138 GLY A N 1
ATOM 1065 C CA . GLY A 1 138 ? 0.807 6.685 21.269 1.00 94.44 138 GLY A CA 1
ATOM 1066 C C . GLY A 1 138 ? 0.787 7.054 19.789 1.00 94.44 138 GLY A C 1
ATOM 1067 O O . GLY A 1 138 ? 1.584 6.516 19.017 1.00 94.44 138 GLY A O 1
ATOM 1068 N N . ALA A 1 139 ? -0.109 7.957 19.412 1.00 90.69 139 ALA A N 1
ATOM 1069 C CA . ALA A 1 139 ? -0.229 8.514 18.071 1.00 90.69 139 ALA A CA 1
ATOM 1070 C C . ALA A 1 139 ? 0.697 9.739 17.871 1.00 90.69 139 ALA A C 1
ATOM 1072 O O . ALA A 1 139 ? 1.270 10.239 18.844 1.00 90.69 139 ALA A O 1
ATOM 1073 N N . PRO A 1 140 ? 0.896 10.212 16.625 1.00 86.12 140 PRO A N 1
ATOM 1074 C CA . PRO A 1 140 ? 1.676 11.421 16.345 1.00 86.12 140 PRO A CA 1
ATOM 1075 C C . PRO A 1 140 ? 1.041 12.660 16.982 1.00 86.12 140 PRO A C 1
ATOM 1077 O O . PRO A 1 140 ? -0.178 12.740 17.074 1.00 86.12 140 PRO A O 1
ATOM 1080 N N . THR A 1 141 ? 1.826 13.663 17.371 1.00 82.88 141 THR A N 1
ATOM 1081 C CA . THR A 1 141 ? 1.296 14.863 18.052 1.00 82.88 141 THR A CA 1
ATOM 1082 C C . THR A 1 141 ? 1.155 16.082 17.143 1.00 82.88 141 THR A C 1
ATOM 1084 O O . THR A 1 141 ? 0.626 17.102 17.579 1.00 82.88 141 THR A O 1
ATOM 1087 N N . ASN A 1 142 ? 1.607 16.012 15.887 1.00 78.00 142 ASN A N 1
ATOM 1088 C CA . ASN A 1 142 ? 1.582 17.149 14.972 1.00 78.00 142 ASN A CA 1
ATOM 1089 C C . ASN A 1 142 ? 0.771 16.846 13.694 1.00 78.00 142 ASN A C 1
ATOM 1091 O O . ASN A 1 142 ? 1.268 16.145 12.810 1.00 78.00 142 ASN A O 1
ATOM 1095 N N . PRO A 1 143 ? -0.446 17.406 13.549 1.00 68.75 143 PRO A N 1
ATOM 1096 C CA . PRO A 1 143 ? -1.290 17.194 12.371 1.00 68.75 143 PRO A CA 1
ATOM 1097 C C . PRO A 1 143 ? -0.864 18.007 11.135 1.00 68.75 143 PRO A C 1
ATOM 1099 O O . PRO A 1 143 ? -1.461 17.849 10.074 1.00 68.75 143 PRO A O 1
ATOM 1102 N N . ILE A 1 144 ? 0.142 18.886 11.241 1.00 69.31 144 ILE A N 1
ATOM 1103 C CA . ILE A 1 144 ? 0.576 19.773 10.144 1.00 69.31 144 ILE A CA 1
ATOM 1104 C C . ILE A 1 144 ? 1.604 19.090 9.233 1.00 69.31 144 ILE A C 1
ATOM 1106 O O . ILE A 1 144 ? 1.637 19.347 8.033 1.00 69.31 144 ILE A O 1
ATOM 1110 N N . VAL A 1 145 ? 2.461 18.234 9.792 1.00 67.00 145 VAL A N 1
ATOM 1111 C CA . VAL A 1 145 ? 3.622 17.669 9.076 1.00 67.00 145 VAL A CA 1
ATOM 1112 C C . VAL A 1 145 ? 3.393 16.252 8.544 1.00 67.00 145 VAL A C 1
ATOM 1114 O O . VAL A 1 145 ? 4.347 15.629 8.086 1.00 67.00 145 VAL A O 1
ATOM 1117 N N . ASP A 1 146 ? 2.157 15.742 8.611 1.00 74.38 146 ASP A N 1
ATOM 1118 C CA . ASP A 1 146 ? 1.802 14.372 8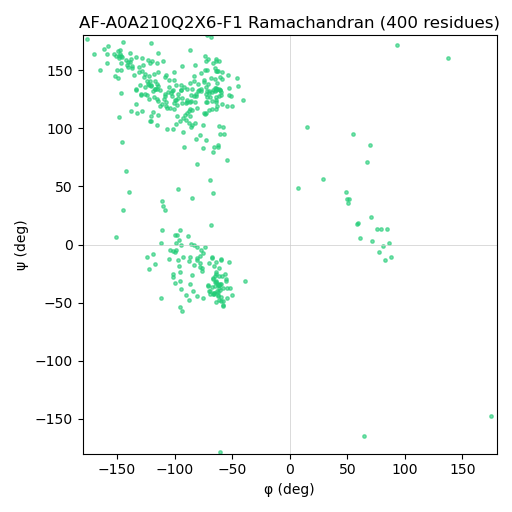.209 1.00 74.38 146 ASP A CA 1
ATOM 1119 C C . ASP A 1 146 ? 2.752 13.316 8.810 1.00 74.38 146 ASP A C 1
ATOM 1121 O O . ASP A 1 146 ? 3.237 12.403 8.140 1.00 74.38 146 ASP A O 1
ATOM 1125 N N . GLU A 1 147 ? 3.058 13.449 10.102 1.00 83.81 147 GLU A N 1
ATOM 1126 C CA . GLU A 1 147 ? 3.947 12.519 10.795 1.00 83.81 147 GLU A CA 1
ATOM 1127 C C . GLU A 1 147 ? 3.305 11.129 10.911 1.00 83.81 147 GLU A C 1
ATOM 1129 O O . GLU A 1 147 ? 2.218 10.979 11.468 1.00 83.81 147 GLU A O 1
ATOM 1134 N N . GLU A 1 148 ? 3.991 10.100 10.410 1.00 88.56 148 GLU A N 1
ATOM 1135 C CA . GLU A 1 148 ? 3.564 8.703 10.520 1.00 88.56 148 GLU A CA 1
ATOM 1136 C C . GLU A 1 148 ? 4.049 8.066 11.829 1.00 88.56 148 GLU A C 1
ATOM 1138 O O . GLU A 1 148 ? 5.253 7.928 12.068 1.00 88.56 148 GLU A O 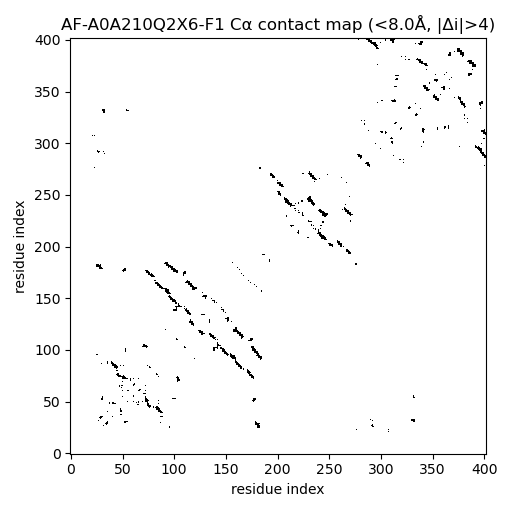1
ATOM 1143 N N . LYS A 1 149 ? 3.119 7.560 12.645 1.00 93.12 149 LYS A N 1
ATOM 1144 C CA . LYS A 1 149 ? 3.438 6.622 13.721 1.00 93.12 149 LYS A CA 1
ATOM 1145 C C . LYS A 1 149 ? 3.438 5.204 13.174 1.00 93.12 149 LYS A C 1
ATOM 1147 O O . LYS A 1 149 ? 2.380 4.632 12.922 1.00 93.12 149 LYS A O 1
ATOM 1152 N N . VAL A 1 150 ? 4.621 4.603 13.099 1.00 93.69 150 VAL A N 1
ATOM 1153 C CA . VAL A 1 150 ? 4.787 3.203 12.697 1.00 93.69 150 VAL A CA 1
ATOM 1154 C C . VAL A 1 150 ? 4.900 2.298 13.925 1.00 93.69 150 VAL A C 1
ATOM 1156 O O . VAL A 1 150 ? 5.745 2.512 14.796 1.00 93.69 150 VAL A O 1
ATOM 1159 N N . VAL A 1 151 ? 4.060 1.267 13.985 1.00 95.31 151 VAL A N 1
ATOM 1160 C CA . VAL A 1 151 ? 4.099 0.200 14.993 1.00 95.31 151 VAL A CA 1
ATOM 1161 C C . VAL A 1 151 ? 4.527 -1.091 14.311 1.00 95.31 151 VAL A C 1
ATOM 1163 O O . VAL A 1 151 ? 3.855 -1.541 13.388 1.00 95.31 151 VAL A O 1
ATOM 1166 N N . THR A 1 152 ? 5.627 -1.691 14.767 1.00 93.69 152 THR A N 1
ATOM 1167 C CA . THR A 1 152 ? 6.163 -2.947 14.216 1.00 93.69 152 THR A CA 1
ATOM 1168 C C . THR A 1 152 ? 5.798 -4.130 15.096 1.00 93.69 152 THR A C 1
ATOM 1170 O O . THR A 1 152 ? 5.994 -4.076 16.308 1.00 93.69 152 THR A O 1
ATOM 1173 N N . PHE A 1 153 ? 5.305 -5.208 14.496 1.00 90.56 153 PHE A N 1
ATOM 1174 C CA . PHE A 1 153 ? 4.943 -6.434 15.199 1.00 90.56 153 PHE A CA 1
ATOM 1175 C C . PHE A 1 153 ? 6.052 -7.473 15.067 1.00 90.56 153 PHE A C 1
ATOM 1177 O O . PHE A 1 153 ? 6.443 -7.829 13.951 1.00 90.56 153 PHE A O 1
ATOM 1184 N N . ASP A 1 154 ? 6.530 -7.950 16.212 1.00 80.62 154 ASP A N 1
ATOM 1185 C CA . ASP A 1 154 ? 7.482 -9.051 16.327 1.00 80.62 154 ASP A CA 1
ATOM 1186 C C . ASP A 1 154 ? 6.975 -10.028 17.411 1.00 80.62 154 ASP A C 1
ATOM 1188 O O . ASP A 1 154 ? 6.859 -9.622 18.575 1.00 80.62 154 ASP A O 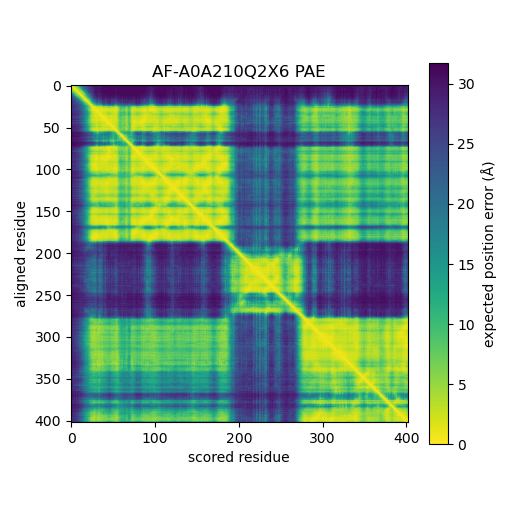1
ATOM 1192 N N . PRO A 1 155 ? 6.587 -11.269 17.051 1.00 81.12 155 PRO A N 1
ATOM 1193 C CA . PRO A 1 155 ? 6.586 -11.826 15.694 1.00 81.12 155 PRO A CA 1
ATOM 1194 C C . PRO A 1 155 ? 5.564 -11.142 14.770 1.00 81.12 155 PRO A C 1
ATOM 1196 O O . PRO A 1 155 ? 4.569 -10.569 15.220 1.00 81.12 155 PRO A O 1
ATOM 1199 N N . HIS A 1 156 ? 5.800 -11.212 13.457 1.00 85.00 156 HIS A N 1
ATOM 1200 C CA . HIS A 1 156 ? 4.846 -10.718 12.459 1.00 85.00 156 HIS A CA 1
ATOM 1201 C C . HIS A 1 156 ? 3.505 -11.453 12.561 1.00 85.00 156 HIS A C 1
ATOM 1203 O O . HIS A 1 156 ? 3.456 -12.659 12.804 1.00 85.00 156 HIS A O 1
ATOM 1209 N N . ILE A 1 157 ? 2.415 -10.728 12.324 1.00 87.06 157 ILE A N 1
ATOM 1210 C CA . ILE A 1 157 ? 1.050 -11.235 12.481 1.00 87.06 157 ILE A CA 1
ATOM 1211 C C . ILE A 1 157 ? 0.577 -11.811 11.150 1.00 87.06 157 ILE A C 1
ATOM 1213 O O . ILE A 1 157 ? 0.755 -11.185 10.113 1.00 87.06 157 ILE A O 1
ATOM 1217 N N . VAL A 1 158 ? -0.063 -12.976 11.158 1.00 82.81 158 VAL A N 1
ATOM 1218 C CA . VAL A 1 158 ? -0.738 -13.523 9.975 1.00 82.81 158 VAL A CA 1
ATOM 1219 C C . VAL A 1 158 ? -2.239 -13.415 10.197 1.00 82.81 158 VAL A C 1
ATOM 1221 O O . VAL A 1 158 ? -2.746 -13.938 11.180 1.00 82.81 158 VAL A O 1
ATOM 1224 N N . THR A 1 159 ? -2.948 -12.672 9.346 1.00 83.38 159 THR A N 1
ATOM 1225 C CA . THR A 1 159 ? -4.368 -12.357 9.585 1.00 83.38 159 THR A CA 1
ATOM 1226 C C . THR A 1 159 ? -5.106 -11.963 8.304 1.00 83.38 159 THR A C 1
ATOM 1228 O O . THR A 1 159 ? -4.480 -11.640 7.291 1.00 83.38 159 THR A O 1
ATOM 1231 N N . ARG A 1 160 ? -6.447 -11.977 8.344 1.00 84.75 160 ARG A N 1
ATOM 1232 C CA . ARG A 1 160 ? -7.316 -11.413 7.291 1.00 84.75 160 ARG A CA 1
ATOM 1233 C C . ARG A 1 160 ? -7.887 -10.057 7.664 1.00 84.75 160 ARG A C 1
ATOM 1235 O O . ARG A 1 160 ? -8.220 -9.288 6.775 1.00 84.75 160 ARG A O 1
ATOM 1242 N N . TYR A 1 161 ? -8.011 -9.759 8.946 1.00 93.81 161 TYR A N 1
ATOM 1243 C CA . TYR A 1 161 ? -8.602 -8.522 9.426 1.00 93.81 161 TYR A CA 1
ATOM 1244 C C . TYR A 1 161 ? -7.622 -7.806 10.343 1.00 93.81 161 TYR A C 1
ATOM 1246 O O . TYR A 1 161 ? -6.943 -8.442 11.156 1.00 93.81 161 TYR A O 1
ATOM 1254 N N . VAL A 1 162 ? -7.570 -6.484 10.216 1.00 98.44 162 VAL A N 1
ATOM 1255 C CA . VAL A 1 162 ? -6.816 -5.595 11.105 1.00 98.44 162 VAL A CA 1
ATOM 1256 C C . VAL A 1 162 ? -7.718 -4.429 11.483 1.00 98.44 162 VAL A C 1
ATOM 1258 O O . VAL A 1 162 ? -8.360 -3.841 10.614 1.00 98.44 162 VAL A O 1
ATOM 1261 N N . ARG A 1 163 ? -7.762 -4.112 12.776 1.00 98.12 163 ARG A N 1
ATOM 1262 C CA . ARG A 1 163 ? -8.531 -3.030 13.394 1.00 98.12 163 ARG A CA 1
ATOM 1263 C C . ARG A 1 163 ? -7.591 -2.049 14.070 1.00 98.12 163 ARG A C 1
ATOM 1265 O O . ARG A 1 163 ? -6.732 -2.458 14.851 1.00 98.12 163 ARG A O 1
ATOM 1272 N N . ILE A 1 164 ? -7.797 -0.766 13.803 1.00 98.25 164 ILE A N 1
ATOM 1273 C CA . ILE A 1 164 ? -7.229 0.335 14.575 1.00 98.25 164 ILE A CA 1
ATOM 1274 C C . ILE A 1 164 ? -8.329 0.829 15.508 1.00 98.25 164 ILE A C 1
ATOM 1276 O O . ILE A 1 164 ? -9.375 1.284 15.048 1.00 98.25 164 ILE A O 1
ATOM 1280 N N . GLU A 1 165 ? -8.100 0.706 16.812 1.00 97.44 165 GLU A N 1
ATOM 1281 C CA . GLU A 1 165 ? -9.067 1.062 17.852 1.00 97.44 165 GLU A CA 1
ATOM 1282 C C . GLU A 1 165 ? -8.508 2.228 18.678 1.00 97.44 165 GLU A C 1
ATOM 1284 O O . GLU A 1 165 ? -7.619 2.005 19.513 1.00 97.44 165 GLU A O 1
ATOM 1289 N N . PRO A 1 166 ? -8.982 3.468 18.457 1.00 95.88 166 PRO A N 1
ATOM 1290 C CA . PRO A 1 166 ? -8.707 4.582 19.351 1.00 95.88 166 PRO A CA 1
ATOM 1291 C C . PRO A 1 166 ? -9.064 4.243 20.799 1.00 95.88 166 PRO A C 1
ATOM 1293 O O . PRO A 1 166 ? -10.124 3.687 21.090 1.00 95.88 166 PRO A O 1
ATOM 1296 N N . VAL A 1 167 ? -8.175 4.587 21.724 1.00 93.94 167 VAL A N 1
ATOM 1297 C CA . VAL A 1 167 ? -8.439 4.459 23.157 1.00 93.94 167 VAL A CA 1
ATOM 1298 C C . VAL A 1 167 ? -8.999 5.792 23.629 1.00 93.94 167 VAL A C 1
ATOM 1300 O O . VAL A 1 167 ? -8.250 6.733 23.887 1.00 93.94 167 VAL A O 1
ATOM 1303 N N . ILE A 1 168 ? -10.327 5.877 23.704 1.00 85.25 168 ILE A N 1
ATOM 1304 C CA . ILE A 1 168 ? -11.003 7.086 24.171 1.00 85.25 168 ILE A CA 1
ATOM 1305 C C . ILE A 1 168 ? -10.979 7.146 25.714 1.00 85.25 168 ILE A C 1
ATOM 1307 O O . ILE A 1 168 ? -11.330 6.161 26.375 1.00 85.25 168 ILE A O 1
ATOM 1311 N N . PRO A 1 169 ? -10.607 8.294 26.313 1.00 73.38 169 PRO A N 1
ATOM 1312 C CA . PRO A 1 169 ? -10.872 8.600 27.720 1.00 73.38 169 PRO A CA 1
ATOM 1313 C C . PRO A 1 169 ? -12.379 8.623 28.065 1.00 73.38 169 PRO A C 1
ATOM 1315 O O . PRO A 1 169 ? -13.252 8.369 27.245 1.00 73.38 169 PRO A O 1
ATOM 1318 N N . LYS A 1 170 ? -12.747 8.928 29.312 1.00 71.75 170 LYS A N 1
ATOM 1319 C CA . LYS A 1 170 ? -14.172 8.986 29.686 1.00 71.75 170 LYS A CA 1
ATOM 1320 C C . LYS A 1 170 ? -14.874 10.196 29.051 1.00 71.75 170 LYS A C 1
ATOM 1322 O O . LYS A 1 170 ? -14.595 11.323 29.447 1.00 71.75 170 LYS A O 1
ATOM 1327 N N . GLY A 1 171 ? -15.847 9.943 28.175 1.00 75.44 171 GLY A N 1
ATOM 1328 C CA . GLY A 1 171 ? -16.794 10.937 27.655 1.00 75.44 171 GLY A CA 1
ATOM 1329 C C . GLY A 1 171 ? -17.032 10.805 26.144 1.00 75.44 171 GLY A C 1
ATOM 1330 O O . GLY A 1 171 ? -16.218 10.188 25.463 1.00 75.44 171 GLY A O 1
ATOM 1331 N N . PRO A 1 172 ? -18.136 11.359 25.612 1.00 81.06 172 PRO A N 1
ATOM 1332 C CA . PRO A 1 172 ? -18.337 11.491 24.169 1.00 81.06 172 PRO A CA 1
ATOM 1333 C C . PRO A 1 172 ? -17.232 12.346 23.533 1.00 81.06 172 PRO A C 1
ATOM 1335 O O . PRO A 1 172 ? -16.924 13.423 24.045 1.00 81.06 172 PRO A O 1
ATOM 1338 N N . THR A 1 173 ? -16.635 11.875 22.440 1.00 88.25 173 THR A N 1
ATOM 1339 C CA . THR A 1 173 ? -15.664 12.639 21.646 1.00 88.25 173 THR A CA 1
ATOM 1340 C C . THR A 1 173 ? -15.575 12.076 20.234 1.00 88.25 173 THR A C 1
ATOM 1342 O O . THR A 1 173 ? -15.850 10.900 20.000 1.00 88.25 173 THR A O 1
ATOM 1345 N N . THR A 1 174 ? -15.146 12.916 19.299 1.00 89.88 174 THR A N 1
ATOM 1346 C CA . THR A 1 174 ? -14.773 12.514 17.942 1.00 89.88 174 THR A CA 1
ATOM 1347 C C . THR A 1 174 ? -13.270 12.268 17.897 1.00 89.88 174 THR A C 1
ATOM 1349 O O . THR A 1 174 ? -12.498 13.049 18.456 1.00 89.88 174 THR A O 1
ATOM 1352 N N . VAL A 1 175 ? -12.851 11.194 17.233 1.00 90.44 175 VAL A N 1
ATOM 1353 C CA . VAL A 1 175 ? -11.441 10.925 16.931 1.00 90.44 175 VAL A CA 1
ATOM 1354 C C . VAL A 1 175 ? -11.282 10.707 15.440 1.00 90.44 175 VAL A C 1
ATOM 1356 O O . VAL A 1 175 ? -12.071 9.983 14.834 1.00 90.44 175 VAL A O 1
ATOM 1359 N N . CYS A 1 176 ? -10.251 11.315 14.865 1.00 89.25 176 CYS A N 1
ATOM 1360 C CA . CYS A 1 176 ? -9.964 11.230 13.447 1.00 89.25 176 CYS A CA 1
ATOM 1361 C C . CYS A 1 176 ? -8.554 10.701 13.197 1.00 89.25 176 CYS A C 1
ATOM 1363 O O . CYS A 1 176 ? -7.596 11.085 13.869 1.00 89.25 176 CYS A O 1
ATOM 1365 N N . LEU A 1 177 ? -8.411 9.814 12.214 1.00 91.12 177 LEU A N 1
ATOM 1366 C CA . LEU A 1 177 ? -7.116 9.260 11.838 1.00 91.12 177 LEU A CA 1
ATOM 1367 C C . LEU A 1 177 ? -7.063 8.835 10.374 1.00 91.12 177 LEU A C 1
ATOM 1369 O O . LEU A 1 177 ? -8.074 8.625 9.700 1.00 91.12 177 LEU A O 1
ATOM 1373 N N . ARG A 1 178 ? -5.832 8.647 9.915 1.00 90.94 178 ARG A N 1
ATOM 1374 C CA . ARG A 1 178 ? -5.487 7.941 8.688 1.00 90.94 178 ARG A CA 1
ATOM 1375 C C . ARG A 1 178 ? -4.647 6.721 9.024 1.00 90.94 178 ARG A C 1
ATOM 1377 O O . ARG A 1 178 ? -3.841 6.785 9.952 1.00 90.94 178 ARG A O 1
ATOM 1384 N N . PHE A 1 179 ? -4.778 5.635 8.271 1.00 94.00 179 PHE A N 1
ATOM 1385 C CA . PHE A 1 179 ? -3.989 4.433 8.518 1.00 94.00 179 PHE A CA 1
ATOM 1386 C C . PHE A 1 179 ? -3.622 3.655 7.256 1.00 94.00 179 PHE A C 1
ATOM 1388 O O . PHE A 1 179 ? -4.295 3.707 6.225 1.00 94.00 179 PHE A O 1
ATOM 1395 N N . ASP A 1 180 ? -2.542 2.890 7.371 1.00 94.75 180 ASP A N 1
ATOM 1396 C CA . ASP A 1 180 ? -2.206 1.810 6.455 1.00 94.75 180 ASP A CA 1
ATOM 1397 C C . ASP A 1 180 ? -1.695 0.597 7.228 1.00 94.75 180 ASP A C 1
ATOM 1399 O O . ASP A 1 180 ? -1.221 0.687 8.366 1.00 94.75 180 ASP A O 1
ATOM 1403 N N . VAL A 1 181 ? -1.758 -0.552 6.573 1.00 96.19 181 VAL A N 1
ATOM 1404 C CA . VAL A 1 181 ? -1.241 -1.814 7.080 1.00 96.19 181 VAL A CA 1
ATOM 1405 C C . VAL A 1 181 ? -0.098 -2.228 6.172 1.00 96.19 181 VAL A C 1
ATOM 1407 O O . VAL A 1 181 ? -0.281 -2.362 4.968 1.00 96.19 181 VAL A O 1
ATOM 1410 N N . ILE A 1 182 ? 1.084 -2.439 6.741 1.00 92.81 182 ILE A N 1
ATOM 1411 C CA . ILE A 1 182 ? 2.295 -2.715 5.979 1.00 92.81 182 ILE A CA 1
ATOM 1412 C C . ILE A 1 182 ? 2.700 -4.172 6.144 1.00 92.81 182 ILE A C 1
ATOM 1414 O O . ILE A 1 182 ? 2.877 -4.675 7.260 1.00 92.81 182 ILE A O 1
ATOM 1418 N N . GLY A 1 183 ? 2.906 -4.844 5.021 1.00 89.12 183 GLY A N 1
ATOM 1419 C CA . GLY A 1 183 ? 3.286 -6.242 5.011 1.00 89.12 183 GLY A CA 1
ATOM 1420 C C . GLY A 1 183 ? 3.335 -6.808 3.607 1.00 89.12 183 GLY A C 1
ATOM 1421 O O . GLY A 1 183 ? 3.664 -6.119 2.649 1.00 89.12 183 GLY A O 1
ATOM 1422 N N . CYS A 1 184 ? 3.011 -8.083 3.494 1.00 78.75 184 CYS A N 1
ATOM 1423 C CA . CYS A 1 184 ? 2.890 -8.767 2.221 1.00 78.75 184 CYS A CA 1
ATOM 1424 C C . CYS A 1 184 ? 1.844 -9.863 2.345 1.00 78.75 184 CYS A C 1
ATOM 1426 O O . CYS A 1 184 ? 1.406 -10.244 3.434 1.00 78.75 184 CYS A O 1
ATOM 1428 N N . LYS A 1 185 ? 1.424 -10.383 1.207 1.00 72.56 185 LYS A N 1
ATOM 1429 C CA . LYS A 1 185 ? 0.505 -11.510 1.150 1.00 72.56 185 LYS A CA 1
ATOM 1430 C C . LYS A 1 185 ? 1.184 -12.744 1.750 1.00 72.56 185 LYS A C 1
ATOM 1432 O O . LYS A 1 185 ? 2.358 -13.004 1.495 1.00 72.56 185 LYS A O 1
ATOM 1437 N N . TYR A 1 186 ? 0.477 -13.483 2.601 1.00 66.44 186 TYR A N 1
ATOM 1438 C CA . TYR A 1 186 ? 1.062 -14.640 3.271 1.00 66.44 186 TYR A CA 1
ATOM 1439 C C . TYR A 1 186 ? 0.940 -15.869 2.372 1.00 66.44 186 TYR A C 1
ATOM 1441 O O . TYR A 1 186 ? -0.114 -16.496 2.294 1.00 66.44 186 TYR A O 1
ATOM 1449 N N . ALA A 1 187 ? 2.033 -16.229 1.701 1.00 51.78 187 ALA A N 1
ATOM 1450 C CA . ALA A 1 187 ? 2.168 -17.548 1.102 1.00 51.78 187 ALA A CA 1
ATOM 1451 C C . ALA A 1 187 ? 2.574 -18.526 2.209 1.00 51.78 187 ALA A C 1
ATOM 1453 O O . ALA A 1 187 ? 3.640 -18.372 2.806 1.00 51.78 187 ALA A O 1
ATOM 1454 N N . MET A 1 188 ? 1.737 -19.525 2.501 1.00 45.19 188 MET A N 1
ATOM 1455 C CA . MET A 1 188 ? 2.131 -20.596 3.417 1.00 45.19 188 MET A CA 1
AT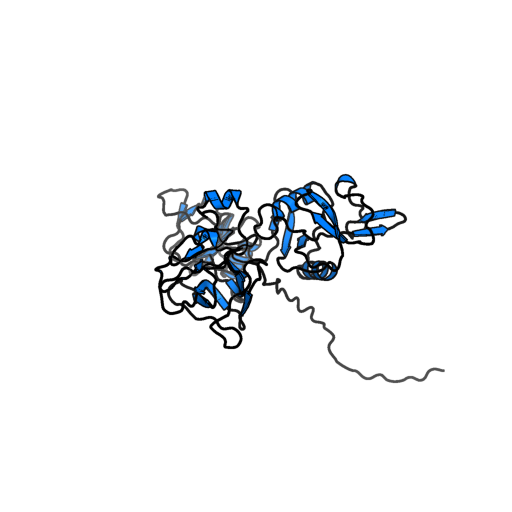OM 1456 C C . MET A 1 188 ? 3.438 -21.219 2.918 1.00 45.19 188 MET A C 1
ATOM 1458 O O . MET A 1 188 ? 3.510 -21.700 1.785 1.00 45.19 188 MET A O 1
ATOM 1462 N N . GLU A 1 189 ? 4.486 -21.154 3.743 1.00 36.62 189 GLU A N 1
ATOM 1463 C CA . GLU A 1 189 ? 5.825 -21.625 3.394 1.00 36.62 189 GLU A CA 1
ATOM 1464 C C . GLU A 1 189 ? 5.765 -23.055 2.838 1.00 36.62 189 GLU A C 1
ATOM 1466 O O . GLU A 1 189 ? 5.295 -23.976 3.499 1.00 36.62 189 GLU A O 1
ATOM 1471 N N . ALA A 1 190 ? 6.203 -23.192 1.585 1.00 34.09 190 ALA A N 1
ATOM 1472 C CA . ALA A 1 190 ? 6.618 -24.371 0.818 1.00 34.09 190 ALA A CA 1
ATOM 1473 C C . ALA A 1 190 ? 6.444 -25.798 1.410 1.00 34.09 190 ALA A C 1
ATOM 1475 O O . ALA A 1 190 ? 7.340 -26.634 1.292 1.00 34.09 190 ALA A O 1
ATOM 1476 N N . LYS A 1 191 ? 5.265 -26.142 1.937 1.00 34.28 191 LYS A N 1
ATOM 1477 C CA . LYS A 1 191 ? 4.757 -27.528 2.003 1.00 34.28 191 LYS A CA 1
ATOM 1478 C C . LYS A 1 191 ? 3.413 -27.706 1.299 1.00 34.28 191 LYS A C 1
ATOM 1480 O O . LYS A 1 191 ? 3.116 -28.807 0.846 1.00 34.28 191 LYS A O 1
ATOM 1485 N N . THR A 1 192 ? 2.654 -26.635 1.096 1.00 38.06 192 THR A N 1
ATOM 1486 C CA . THR A 1 192 ? 1.345 -26.663 0.427 1.00 38.06 192 THR A CA 1
ATOM 1487 C C . THR A 1 192 ? 1.150 -25.375 -0.370 1.00 38.06 192 THR A C 1
ATOM 1489 O O . THR A 1 192 ? 0.629 -24.387 0.128 1.00 38.06 192 THR A O 1
ATOM 1492 N N . GLN A 1 193 ? 1.612 -25.381 -1.621 1.00 38.06 193 GLN A N 1
ATOM 1493 C CA . GLN A 1 193 ? 1.591 -24.240 -2.545 1.00 38.06 193 GLN A CA 1
ATOM 1494 C C . GLN A 1 193 ? 0.245 -24.106 -3.294 1.00 38.06 193 GLN A C 1
ATOM 1496 O O . GLN A 1 193 ? 0.252 -23.859 -4.497 1.00 38.06 193 GLN A O 1
ATOM 1501 N N . TYR A 1 194 ? -0.891 -24.326 -2.621 1.00 40.84 194 TYR A N 1
ATOM 1502 C CA . TYR A 1 194 ? -2.233 -24.166 -3.203 1.00 40.84 194 TYR A CA 1
ATOM 1503 C C . TYR A 1 194 ? -3.218 -23.669 -2.144 1.00 40.84 194 TYR A C 1
ATOM 1505 O O . TYR A 1 194 ? -3.311 -24.255 -1.067 1.00 40.84 194 TYR A O 1
ATOM 1513 N N . GLU A 1 195 ? -3.972 -22.624 -2.473 1.00 41.12 195 GLU A N 1
ATOM 1514 C CA . GLU A 1 195 ? -5.153 -22.198 -1.723 1.00 41.12 195 GLU A CA 1
ATOM 1515 C C . GLU A 1 195 ? -6.370 -22.946 -2.289 1.00 41.12 195 GLU A C 1
ATOM 1517 O O . GLU A 1 195 ? -6.518 -23.073 -3.509 1.00 41.12 195 GLU A O 1
ATOM 1522 N N . TYR A 1 196 ? -7.210 -23.502 -1.417 1.00 41.19 196 TYR A N 1
ATOM 1523 C CA . TYR A 1 196 ? -8.419 -24.226 -1.808 1.00 41.19 196 TYR A CA 1
ATOM 1524 C C . TYR A 1 196 ? -9.624 -23.637 -1.094 1.00 41.19 196 TYR A C 1
ATOM 1526 O O . TYR A 1 196 ? -9.531 -23.201 0.052 1.00 41.19 196 TYR A O 1
ATOM 1534 N N . THR A 1 197 ? -10.772 -23.651 -1.759 1.00 35.28 197 THR A N 1
ATOM 1535 C CA . THR A 1 197 ? -12.051 -23.343 -1.122 1.00 35.28 197 THR A CA 1
ATOM 1536 C C . THR A 1 197 ? -12.874 -24.623 -1.106 1.00 35.28 197 THR A C 1
ATOM 1538 O O . THR A 1 197 ? -13.166 -25.188 -2.157 1.00 35.28 197 THR A O 1
ATOM 1541 N N . GLN A 1 198 ? -13.245 -25.107 0.082 1.00 38.53 198 GLN A N 1
ATOM 1542 C CA . GLN A 1 198 ? -14.369 -26.035 0.191 1.00 38.53 198 GLN A CA 1
ATOM 1543 C C . GLN A 1 198 ? -15.638 -25.191 0.093 1.00 38.53 198 GLN A C 1
ATOM 1545 O O . GLN A 1 198 ? -16.065 -24.594 1.077 1.00 38.53 198 GLN A O 1
ATOM 1550 N N . LEU A 1 199 ? -16.189 -25.066 -1.112 1.00 36.62 199 LEU A N 1
ATOM 1551 C CA . LEU A 1 199 ? -17.486 -24.431 -1.3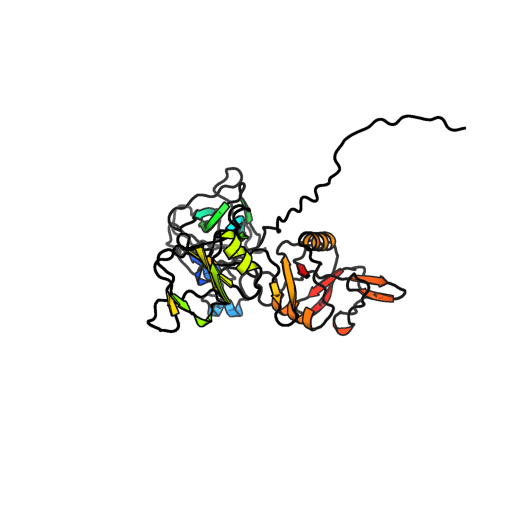11 1.00 36.62 199 LEU A CA 1
ATOM 1552 C C . LEU A 1 199 ? -18.502 -25.517 -1.651 1.00 36.62 199 LEU A C 1
ATOM 1554 O O . LEU A 1 199 ? -18.295 -26.240 -2.629 1.00 36.62 199 LEU A O 1
ATOM 1558 N N . PRO A 1 200 ? -19.591 -25.651 -0.882 1.00 33.12 200 PRO A N 1
ATOM 1559 C CA . PRO A 1 200 ? -20.717 -26.443 -1.337 1.00 33.12 200 PRO A CA 1
ATOM 1560 C C . PRO A 1 200 ? -21.304 -25.773 -2.593 1.00 33.12 200 PRO A C 1
ATOM 1562 O O . PRO A 1 200 ? -21.666 -24.601 -2.568 1.00 33.12 200 PRO A O 1
ATOM 1565 N N . GLU A 1 201 ? -21.362 -26.536 -3.688 1.00 46.28 201 GLU A N 1
ATOM 1566 C CA . GLU A 1 201 ? -22.076 -26.239 -4.943 1.00 46.28 201 GLU A CA 1
ATOM 1567 C C . GLU A 1 201 ? -21.569 -25.056 -5.803 1.00 46.28 201 GLU A C 1
ATOM 1569 O O . GLU A 1 201 ? -22.257 -24.053 -5.990 1.00 46.28 201 GLU A O 1
ATOM 1574 N N . VAL A 1 202 ? -20.401 -25.212 -6.442 1.00 50.00 202 VAL A N 1
ATOM 1575 C CA . VAL A 1 202 ? -19.936 -24.316 -7.525 1.00 50.00 202 VAL A CA 1
ATOM 1576 C C . VAL A 1 202 ? -20.140 -24.976 -8.897 1.00 50.00 202 VAL A C 1
ATOM 1578 O O . VAL A 1 202 ? -19.757 -26.129 -9.098 1.00 50.00 202 VAL A O 1
ATOM 1581 N N . ALA A 1 203 ? -20.712 -24.237 -9.854 1.00 52.69 203 ALA A N 1
ATOM 1582 C CA . ALA A 1 203 ? -20.782 -24.620 -11.266 1.00 52.69 203 ALA A CA 1
ATOM 1583 C C . ALA A 1 203 ? -19.670 -23.912 -12.063 1.00 52.69 203 ALA A C 1
ATOM 1585 O O . ALA A 1 203 ? -19.408 -22.726 -11.845 1.00 52.69 203 ALA A O 1
ATOM 1586 N N . ILE A 1 204 ? -19.005 -24.635 -12.970 1.00 59.75 204 ILE A N 1
ATOM 1587 C CA . ILE A 1 204 ? -17.912 -24.112 -13.802 1.00 59.75 204 ILE A CA 1
ATOM 1588 C C . ILE A 1 204 ? -18.344 -24.136 -15.264 1.00 59.75 204 ILE A C 1
ATOM 1590 O O . ILE A 1 204 ? -18.840 -25.145 -15.752 1.00 59.75 204 ILE A O 1
ATOM 1594 N N . ASN A 1 205 ? -18.120 -23.048 -15.997 1.00 60.22 205 ASN A N 1
ATOM 1595 C CA . ASN A 1 205 ? -18.394 -23.021 -17.431 1.00 60.22 205 ASN A CA 1
ATOM 1596 C C . ASN A 1 205 ? -17.500 -24.033 -18.182 1.00 60.22 205 ASN A C 1
ATOM 1598 O O . ASN A 1 205 ? -16.270 -23.923 -18.170 1.00 60.22 205 ASN A O 1
ATOM 1602 N N . SER A 1 206 ? -18.124 -25.001 -18.861 1.00 64.38 206 SER A N 1
ATOM 1603 C CA . SER A 1 206 ? -17.439 -26.067 -19.607 1.00 64.38 206 SER A CA 1
ATOM 1604 C C . SER A 1 206 ? -16.618 -25.544 -20.790 1.00 64.38 206 SER A C 1
ATOM 1606 O O . SER A 1 206 ? -15.619 -26.157 -21.164 1.00 64.38 206 SER A O 1
ATOM 1608 N N . SER A 1 207 ? -16.950 -24.359 -21.318 1.00 67.19 207 SER A N 1
ATOM 1609 C CA . SER A 1 207 ? -16.174 -23.695 -22.370 1.00 67.19 207 SER A CA 1
ATOM 1610 C C . SER A 1 207 ? -14.788 -23.232 -21.899 1.00 67.19 207 SER A C 1
ATOM 1612 O O . SER A 1 207 ? -13.972 -22.802 -22.711 1.00 67.19 207 SER A O 1
ATOM 1614 N N . GLY A 1 208 ? -14.531 -23.256 -20.587 1.00 66.81 208 GLY A N 1
ATOM 1615 C CA . GLY A 1 208 ? -13.263 -22.876 -19.974 1.00 66.81 208 GLY A CA 1
ATOM 1616 C C . GLY A 1 208 ? -12.301 -24.035 -19.720 1.00 66.81 208 GLY A C 1
ATOM 1617 O O . GLY A 1 208 ? -11.224 -23.777 -19.188 1.00 66.81 208 GLY A O 1
ATOM 1618 N N . ILE A 1 209 ? -12.655 -25.282 -20.048 1.00 82.06 209 ILE A N 1
ATOM 1619 C CA . ILE A 1 209 ? -11.797 -26.452 -19.805 1.00 82.06 209 ILE A CA 1
ATOM 1620 C C . ILE A 1 209 ? -10.627 -26.452 -20.795 1.00 82.06 209 ILE A C 1
ATOM 1622 O O . ILE A 1 209 ? -10.821 -26.465 -22.007 1.00 82.06 209 ILE A O 1
ATOM 1626 N N . ILE A 1 210 ? -9.402 -26.463 -20.270 1.00 80.94 210 ILE A N 1
ATOM 1627 C CA . ILE A 1 210 ? -8.164 -26.537 -21.065 1.00 80.94 210 ILE A CA 1
ATOM 1628 C C . ILE A 1 210 ? -7.626 -27.967 -21.089 1.00 80.94 210 ILE A C 1
ATOM 1630 O O . ILE A 1 210 ? -7.036 -28.412 -22.071 1.00 80.94 210 ILE A O 1
ATOM 1634 N N . SER A 1 211 ? -7.826 -28.707 -19.998 1.00 85.81 211 SER A N 1
ATOM 1635 C CA . SER A 1 211 ? -7.445 -30.113 -19.904 1.00 85.81 211 SER A CA 1
ATOM 1636 C C . SER A 1 211 ? -8.389 -30.860 -18.972 1.00 85.81 211 SER A C 1
ATOM 1638 O O . SER A 1 211 ? -8.803 -30.307 -17.961 1.00 85.81 211 SER A O 1
ATOM 1640 N N . ASP A 1 212 ? -8.702 -32.112 -19.300 1.00 89.56 212 ASP A N 1
ATOM 1641 C CA . ASP A 1 212 ? -9.433 -33.054 -18.444 1.00 89.56 212 ASP A CA 1
ATOM 1642 C C . ASP A 1 212 ? -8.743 -34.415 -18.564 1.00 89.56 212 ASP A C 1
ATOM 1644 O O . ASP A 1 212 ? -8.607 -34.972 -19.653 1.00 89.56 212 ASP A O 1
ATOM 1648 N N . SER A 1 213 ? -8.166 -34.892 -17.468 1.00 89.56 213 SER A N 1
ATOM 1649 C CA . SER A 1 213 ? -7.287 -36.062 -17.470 1.00 89.56 213 SER A CA 1
ATOM 1650 C C . SER A 1 213 ? -7.142 -36.647 -16.070 1.00 89.56 213 SER A C 1
ATOM 1652 O O . SER A 1 213 ? -7.499 -36.009 -15.089 1.00 89.56 213 SER A O 1
ATOM 1654 N N . SER A 1 214 ? -6.571 -37.843 -15.941 1.00 91.31 214 SER A N 1
ATOM 1655 C CA . SER A 1 214 ? -6.174 -38.370 -14.629 1.00 91.31 214 SER A CA 1
ATOM 1656 C C . SER A 1 214 ? -4.800 -37.830 -14.204 1.00 91.31 214 SER A C 1
ATOM 1658 O O . SER A 1 214 ? -3.914 -37.641 -15.044 1.00 91.31 214 SER A O 1
ATOM 1660 N N . ALA A 1 215 ? -4.608 -37.595 -12.905 1.00 85.56 215 ALA A N 1
ATOM 1661 C CA . ALA A 1 215 ? -3.317 -37.275 -12.302 1.00 85.56 215 ALA A CA 1
ATOM 1662 C C . ALA A 1 215 ? -3.108 -38.112 -11.034 1.00 85.56 215 ALA A C 1
ATOM 1664 O O . ALA A 1 215 ? -3.991 -38.180 -10.189 1.00 85.56 215 ALA A O 1
ATOM 1665 N N . GLU A 1 216 ? -1.926 -38.718 -10.876 1.00 82.44 216 GLU A N 1
ATOM 1666 C CA . GLU A 1 216 ? -1.623 -39.603 -9.732 1.00 82.44 216 GLU A CA 1
ATOM 1667 C C . GLU A 1 216 ? -1.876 -38.944 -8.370 1.00 82.44 216 GLU A C 1
ATOM 1669 O O . GLU A 1 216 ? -2.342 -39.590 -7.429 1.00 82.44 216 GLU A O 1
ATOM 1674 N N . ASP A 1 217 ? -1.569 -37.652 -8.275 1.00 76.31 217 ASP A N 1
ATOM 1675 C CA . ASP A 1 217 ? -1.771 -36.851 -7.084 1.00 76.31 217 ASP A CA 1
ATOM 1676 C C . ASP A 1 217 ? -2.115 -35.392 -7.436 1.00 76.31 217 ASP A C 1
ATOM 1678 O O . ASP A 1 217 ? -1.938 -34.919 -8.569 1.00 76.31 217 ASP A O 1
ATOM 1682 N N . LEU A 1 218 ? -2.579 -34.662 -6.419 1.00 69.75 218 LEU A N 1
ATOM 1683 C CA . LEU A 1 218 ? -2.886 -33.236 -6.497 1.00 69.75 218 LEU A CA 1
ATOM 1684 C C . LEU A 1 218 ? -1.706 -32.426 -7.060 1.00 69.75 218 LEU A C 1
ATOM 1686 O O . LEU A 1 218 ? -1.901 -31.483 -7.822 1.00 69.75 218 LEU A O 1
ATOM 1690 N N . ARG A 1 219 ? -0.469 -32.799 -6.713 1.00 59.19 219 ARG A N 1
ATOM 1691 C CA . ARG A 1 219 ? 0.744 -32.072 -7.098 1.00 59.19 219 ARG A CA 1
ATOM 1692 C C . ARG A 1 219 ? 1.028 -32.217 -8.590 1.00 59.19 219 ARG A C 1
ATOM 1694 O O . ARG A 1 219 ? 1.407 -31.227 -9.216 1.00 59.19 219 ARG A O 1
ATOM 1701 N N . LYS A 1 220 ? 0.833 -33.399 -9.180 1.00 74.88 220 LYS A N 1
ATOM 1702 C CA . LYS A 1 220 ? 0.945 -33.611 -10.630 1.00 74.88 220 LYS A CA 1
ATOM 1703 C C . LYS A 1 220 ? -0.145 -32.854 -11.374 1.00 74.88 220 LYS A C 1
ATOM 1705 O O . LYS A 1 220 ? 0.168 -32.200 -12.368 1.00 74.88 220 LYS A O 1
ATOM 1710 N N . CYS A 1 221 ? -1.376 -32.876 -10.859 1.00 77.94 221 CYS A N 1
ATOM 1711 C CA . CYS A 1 221 ? -2.480 -32.112 -11.436 1.00 77.94 221 CYS A CA 1
ATOM 1712 C C . CYS A 1 221 ? -2.164 -30.612 -11.479 1.00 77.94 221 CYS A C 1
ATOM 1714 O O . CYS A 1 221 ? -2.212 -29.959 -12.520 1.00 77.94 221 CYS A O 1
ATOM 1716 N N . ALA A 1 222 ? -1.705 -30.087 -10.355 1.00 60.41 222 ALA A N 1
ATOM 1717 C CA . ALA A 1 222 ? -1.388 -28.686 -10.226 1.00 60.41 222 ALA A CA 1
ATOM 1718 C C . ALA A 1 222 ? -0.130 -28.256 -11.004 1.00 60.41 222 ALA A C 1
ATOM 1720 O O . ALA A 1 222 ? -0.084 -27.168 -11.575 1.00 60.41 222 ALA A O 1
ATOM 1721 N N . THR A 1 223 ? 0.884 -29.128 -11.093 1.00 59.50 223 THR A N 1
ATOM 1722 C CA . THR A 1 223 ? 2.069 -28.906 -11.945 1.00 59.50 223 THR A CA 1
ATOM 1723 C C . THR A 1 223 ? 1.671 -28.793 -13.413 1.00 59.50 223 THR A C 1
ATOM 1725 O O . THR A 1 223 ? 2.271 -28.014 -14.153 1.00 59.50 223 THR A O 1
ATOM 1728 N N . ARG A 1 224 ? 0.655 -29.553 -13.836 1.00 73.62 224 ARG A N 1
ATOM 1729 C CA . ARG A 1 224 ? 0.109 -29.479 -15.191 1.00 73.62 224 ARG A CA 1
ATOM 1730 C C . ARG A 1 224 ? -0.517 -28.115 -15.452 1.00 73.62 224 ARG A C 1
ATOM 1732 O O . ARG A 1 224 ? -0.141 -27.485 -16.431 1.00 73.62 224 ARG A O 1
ATOM 1739 N N . CYS A 1 225 ? -1.375 -27.646 -14.545 1.00 67.88 225 CYS A N 1
ATOM 1740 C CA . CYS A 1 225 ? -1.977 -26.318 -14.655 1.00 67.88 225 CYS A CA 1
ATOM 1741 C C . CYS A 1 225 ? -0.902 -25.220 -14.669 1.00 67.88 225 CYS A C 1
ATOM 1743 O O . CYS A 1 225 ? -0.884 -24.394 -15.564 1.00 67.88 225 CYS A O 1
ATOM 1745 N N . ARG A 1 226 ? 0.105 -25.284 -13.788 1.00 59.72 226 ARG A N 1
ATOM 1746 C CA . ARG A 1 226 ? 1.195 -24.290 -13.751 1.00 59.72 226 ARG A CA 1
ATOM 1747 C C . ARG A 1 226 ? 2.022 -24.205 -15.040 1.00 59.72 226 ARG A C 1
ATOM 1749 O O . ARG A 1 226 ? 2.551 -23.145 -15.353 1.00 59.72 226 ARG A O 1
ATOM 1756 N N . ARG A 1 227 ? 2.217 -25.324 -15.743 1.00 59.50 227 ARG A N 1
ATOM 1757 C CA . ARG A 1 227 ? 2.980 -25.352 -17.005 1.00 59.50 227 ARG A CA 1
ATOM 1758 C C . ARG A 1 227 ? 2.190 -24.786 -18.180 1.00 59.50 227 ARG A C 1
ATOM 1760 O O . ARG A 1 227 ? 2.797 -24.412 -19.178 1.00 59.50 227 ARG A O 1
ATOM 1767 N N . ASP A 1 228 ? 0.871 -24.744 -18.066 1.00 59.47 228 ASP A N 1
ATOM 1768 C CA . ASP A 1 228 ? -0.006 -24.174 -19.072 1.00 59.47 228 ASP A CA 1
ATOM 1769 C C . ASP A 1 228 ? -0.313 -22.721 -18.703 1.00 59.47 228 ASP A C 1
ATOM 1771 O O . ASP A 1 228 ? -1.088 -22.442 -17.794 1.00 59.47 228 ASP A O 1
ATOM 1775 N N . VAL A 1 229 ? 0.295 -21.781 -19.429 1.00 54.94 229 VAL A N 1
ATOM 1776 C CA . VAL A 1 229 ? 0.134 -20.333 -19.199 1.00 54.94 229 VAL A CA 1
ATOM 1777 C C . VAL A 1 229 ? -1.312 -19.844 -19.327 1.00 54.94 229 VAL A C 1
ATOM 1779 O O . VAL A 1 229 ? -1.616 -18.723 -18.932 1.00 54.94 229 VAL A O 1
ATOM 1782 N N . THR A 1 230 ? -2.210 -20.658 -19.887 1.00 61.59 230 THR A N 1
ATOM 1783 C CA . THR A 1 230 ? -3.630 -20.322 -19.993 1.00 61.59 230 THR A CA 1
ATOM 1784 C C . THR A 1 230 ? -4.454 -20.836 -18.812 1.00 61.59 230 THR A C 1
ATOM 1786 O O . THR A 1 230 ? -5.605 -20.429 -18.676 1.00 61.59 230 THR A O 1
ATOM 1789 N N . CYS A 1 231 ? -3.890 -21.685 -17.946 1.00 63.12 231 CYS A N 1
ATOM 1790 C CA . CYS A 1 231 ? -4.584 -22.288 -16.812 1.00 63.12 231 CYS A CA 1
ATOM 1791 C C . CYS A 1 231 ? -4.580 -21.364 -15.585 1.00 63.12 231 CYS A C 1
ATOM 1793 O O . CYS A 1 231 ? -3.534 -21.063 -15.014 1.00 63.12 231 CYS A O 1
ATOM 1795 N N . GLN A 1 232 ? -5.769 -20.917 -15.177 1.00 62.03 232 GLN A N 1
ATOM 1796 C CA . GLN A 1 232 ? -5.981 -20.014 -14.039 1.00 62.03 232 GLN A CA 1
ATOM 1797 C C . GLN A 1 232 ? -6.464 -20.752 -12.779 1.00 62.03 232 GLN A C 1
ATOM 1799 O O . GLN A 1 232 ? -6.166 -20.344 -11.659 1.00 62.03 232 GLN A O 1
ATOM 1804 N N . SER A 1 233 ? -7.165 -21.874 -12.935 1.00 67.38 233 SER A N 1
ATOM 1805 C CA . SER A 1 233 ? -7.600 -22.736 -11.829 1.00 67.38 233 SER A CA 1
ATOM 1806 C C . SER A 1 233 ? -7.631 -24.198 -12.268 1.00 67.38 233 SER A C 1
ATOM 1808 O O . SER A 1 233 ? -7.582 -24.497 -13.458 1.00 67.38 233 SER A O 1
ATOM 1810 N N . PHE A 1 234 ? -7.690 -25.137 -11.327 1.00 76.31 234 PHE A N 1
ATOM 1811 C CA . PHE A 1 234 ? -7.844 -26.560 -11.621 1.00 76.31 234 PHE A CA 1
ATOM 1812 C C . PHE A 1 234 ? -8.670 -27.258 -10.540 1.00 76.31 234 PHE A C 1
ATOM 1814 O O . PHE A 1 234 ? -8.635 -26.865 -9.379 1.00 76.31 234 PHE A O 1
ATOM 1821 N N . SER A 1 235 ? -9.404 -28.312 -10.884 1.00 77.62 235 SER A N 1
ATOM 1822 C CA . SER A 1 235 ? -10.077 -29.171 -9.910 1.00 77.62 235 SER A CA 1
ATOM 1823 C C . SER A 1 235 ? -9.382 -30.516 -9.817 1.00 77.62 235 SER A C 1
ATOM 1825 O O . SER A 1 235 ? -8.899 -31.051 -10.819 1.00 77.62 235 SER A O 1
ATOM 1827 N N . TYR A 1 236 ? -9.345 -31.067 -8.607 1.00 77.00 236 TYR A N 1
ATOM 1828 C CA . TYR A 1 236 ? -8.794 -32.392 -8.370 1.00 77.00 236 TYR A CA 1
ATOM 1829 C C . TYR A 1 236 ? -9.717 -33.229 -7.486 1.00 77.00 236 TYR A C 1
ATOM 1831 O O . TYR A 1 236 ? -10.011 -32.861 -6.346 1.00 77.00 236 TYR A O 1
ATOM 1839 N N . GLY A 1 237 ? -10.149 -34.368 -8.022 1.00 79.94 237 GLY A N 1
ATOM 1840 C CA . GLY A 1 237 ? -10.945 -35.358 -7.312 1.00 79.94 237 GLY A CA 1
ATOM 1841 C C . GLY A 1 237 ? -10.063 -36.372 -6.601 1.00 79.94 237 GLY A C 1
ATOM 1842 O O . GLY A 1 237 ? -9.374 -37.183 -7.223 1.00 79.94 237 GLY A O 1
ATOM 1843 N N . HIS A 1 238 ? -10.086 -36.372 -5.267 1.00 76.81 238 HIS A N 1
ATOM 1844 C CA . HIS A 1 238 ? -9.218 -37.261 -4.478 1.00 76.81 238 HIS A CA 1
ATOM 1845 C C . HIS A 1 238 ? -9.537 -38.748 -4.681 1.00 76.81 238 HIS A C 1
ATOM 1847 O O . HIS A 1 238 ? -8.616 -39.574 -4.658 1.00 76.81 238 HIS A O 1
ATOM 1853 N N . ALA A 1 239 ? -10.815 -39.064 -4.920 1.00 79.69 239 ALA A N 1
ATOM 1854 C CA . ALA A 1 239 ? -11.328 -40.423 -5.093 1.00 79.69 239 ALA A CA 1
ATOM 1855 C C . ALA A 1 239 ? -11.100 -40.985 -6.507 1.00 79.69 239 ALA A C 1
ATOM 1857 O O . ALA A 1 239 ? -10.676 -42.127 -6.654 1.00 79.69 239 ALA A O 1
ATOM 1858 N N . ASN A 1 240 ? -11.359 -40.186 -7.544 1.00 83.12 240 ASN A N 1
ATOM 1859 C CA . ASN A 1 240 ? -11.298 -40.605 -8.952 1.00 83.12 240 ASN A CA 1
ATOM 1860 C C . ASN A 1 240 ? -9.980 -40.210 -9.644 1.00 83.12 240 ASN A C 1
ATOM 1862 O O . ASN A 1 240 ? -9.777 -40.565 -10.804 1.00 83.12 240 ASN A O 1
ATOM 1866 N N . LYS A 1 241 ? -9.099 -39.469 -8.953 1.00 87.62 241 LYS A N 1
ATOM 1867 C CA . LYS A 1 241 ? -7.845 -38.921 -9.495 1.00 87.62 241 LYS A CA 1
ATOM 1868 C C . LYS A 1 241 ? -8.055 -38.008 -10.707 1.00 87.62 241 LYS A C 1
ATOM 1870 O O . LYS A 1 241 ? -7.114 -37.746 -11.457 1.00 87.62 241 LYS A O 1
ATOM 1875 N N . ARG A 1 242 ? -9.281 -37.518 -10.915 1.00 89.19 242 ARG A N 1
ATOM 1876 C CA . ARG A 1 242 ? -9.626 -36.634 -12.026 1.00 89.19 242 ARG A CA 1
ATOM 1877 C C . ARG A 1 242 ? -8.990 -35.273 -11.793 1.00 89.19 242 ARG A C 1
ATOM 1879 O O . ARG A 1 242 ? -9.084 -34.715 -10.706 1.00 89.19 242 ARG A O 1
ATOM 1886 N N . CYS A 1 243 ? -8.348 -34.758 -12.825 1.00 87.12 243 CYS A N 1
ATOM 1887 C CA . CYS A 1 243 ? -7.640 -33.497 -12.862 1.00 87.12 243 CYS A CA 1
ATOM 1888 C C . CYS A 1 243 ? -8.131 -32.686 -14.058 1.00 87.12 243 CYS A C 1
ATOM 1890 O O . CYS A 1 243 ? -7.898 -33.068 -15.210 1.00 87.12 243 CYS A O 1
ATOM 1892 N N . VAL A 1 244 ? -8.775 -31.559 -13.778 1.00 86.12 244 VAL A N 1
ATOM 1893 C CA . VAL A 1 244 ? -9.316 -30.672 -14.810 1.00 86.12 244 VAL A CA 1
ATOM 1894 C C . VAL A 1 244 ? -8.701 -29.291 -14.645 1.00 86.12 244 VAL A C 1
ATOM 1896 O O . VAL A 1 244 ? -8.755 -28.741 -13.553 1.00 86.12 244 VAL A O 1
ATOM 1899 N N . GLY A 1 245 ? -8.096 -28.738 -15.694 1.00 82.62 245 GLY A N 1
ATOM 1900 C CA . GLY A 1 245 ? -7.565 -27.371 -15.714 1.00 82.62 245 GLY A CA 1
ATOM 1901 C C . GLY A 1 245 ? -8.516 -26.409 -16.423 1.00 82.62 245 GLY A C 1
ATOM 1902 O O . GLY A 1 245 ? -9.090 -26.763 -17.455 1.00 82.62 245 GLY A O 1
ATOM 1903 N N . TYR A 1 246 ? -8.644 -25.187 -15.910 1.00 75.44 246 TYR A N 1
ATOM 1904 C CA . TYR A 1 246 ? -9.598 -24.179 -16.366 1.00 75.44 246 TYR A CA 1
ATOM 1905 C C . TYR A 1 246 ? -8.925 -22.846 -16.701 1.00 75.44 246 TYR A C 1
ATOM 1907 O O . TYR A 1 246 ? -8.003 -22.400 -16.018 1.00 75.44 246 TYR A O 1
ATOM 1915 N N . ARG A 1 247 ? -9.435 -22.171 -17.735 1.00 68.81 247 ARG A N 1
ATOM 1916 C CA . ARG A 1 247 ? -8.934 -20.878 -18.232 1.00 68.81 247 ARG A CA 1
ATOM 1917 C C . ARG A 1 247 ? -9.413 -19.666 -17.436 1.00 68.81 247 ARG A C 1
ATOM 1919 O O . ARG A 1 247 ? -8.904 -18.573 -17.642 1.00 68.81 247 ARG A O 1
ATOM 1926 N N . PHE A 1 248 ? -10.393 -19.826 -16.551 1.00 62.47 248 PHE A N 1
ATOM 1927 C CA . PHE A 1 248 ? -11.030 -18.713 -15.847 1.00 62.47 248 PHE A CA 1
ATOM 1928 C C . PHE A 1 248 ? -11.104 -18.971 -14.338 1.00 62.47 248 PHE A C 1
ATOM 1930 O O . PHE A 1 248 ? -11.304 -20.104 -13.910 1.00 62.47 248 PHE A O 1
ATOM 1937 N N . ASN A 1 249 ? -11.025 -17.901 -13.541 1.00 55.94 249 ASN A N 1
ATOM 1938 C CA . ASN A 1 249 ? -11.183 -17.924 -12.076 1.00 55.94 249 ASN A CA 1
ATOM 1939 C C . ASN A 1 249 ? -12.607 -17.604 -11.581 1.00 55.94 249 ASN A C 1
ATOM 1941 O O . ASN A 1 249 ? -12.809 -17.328 -10.400 1.00 55.94 249 ASN A O 1
ATOM 1945 N N . LYS A 1 250 ? -13.614 -17.589 -12.464 1.00 45.31 250 LYS A N 1
ATOM 1946 C CA . LYS A 1 250 ? -14.963 -17.126 -12.107 1.00 45.31 250 LYS A CA 1
ATOM 1947 C C . LYS A 1 250 ? -15.846 -18.265 -11.598 1.00 45.31 250 LYS A C 1
ATOM 1949 O O . LYS A 1 250 ? -16.339 -19.065 -12.386 1.00 45.31 250 LYS A O 1
ATOM 1954 N N . CYS A 1 251 ? -16.101 -18.269 -10.291 1.00 48.62 251 CYS A N 1
ATOM 1955 C CA . CYS A 1 251 ? -17.256 -18.940 -9.698 1.00 48.62 251 CYS A CA 1
ATOM 1956 C C . CYS A 1 251 ? -18.532 -18.260 -10.212 1.00 48.62 251 CYS A C 1
ATOM 1958 O O . CYS A 1 251 ? -18.679 -17.046 -10.056 1.00 48.62 251 CYS A O 1
ATOM 1960 N N . VAL A 1 252 ? -19.448 -19.014 -10.818 1.00 44.81 252 VAL A N 1
ATOM 1961 C CA . VAL A 1 252 ? -20.764 -18.491 -11.211 1.00 44.81 252 VAL A CA 1
ATOM 1962 C C . VAL A 1 252 ? -21.804 -19.022 -10.218 1.00 44.81 252 VAL A C 1
ATOM 1964 O O . VAL A 1 252 ? -21.758 -20.211 -9.886 1.00 44.81 252 VAL A O 1
ATOM 1967 N N . PRO A 1 253 ? -22.736 -18.185 -9.722 1.00 41.75 253 PRO A N 1
ATOM 1968 C CA . PRO A 1 253 ? -23.907 -18.668 -8.998 1.00 41.75 253 PRO A CA 1
ATOM 1969 C C . PRO A 1 253 ? -24.648 -19.716 -9.833 1.00 41.75 253 PRO A C 1
ATOM 1971 O O . PRO A 1 253 ? -24.680 -19.623 -11.059 1.00 41.75 253 PRO A O 1
ATOM 1974 N N . ARG A 1 254 ? -25.242 -20.716 -9.180 1.00 44.22 254 ARG A N 1
ATOM 1975 C CA . ARG A 1 254 ? -25.970 -21.809 -9.835 1.00 44.22 254 ARG A CA 1
ATOM 1976 C C . ARG A 1 254 ? -27.108 -21.237 -10.696 1.00 44.22 254 ARG A C 1
ATOM 1978 O O . ARG A 1 254 ? -28.151 -20.851 -10.180 1.00 44.22 254 ARG A O 1
ATOM 1985 N N . ILE A 1 255 ? -26.893 -21.164 -12.005 1.00 46.09 255 ILE A N 1
ATOM 1986 C CA . ILE A 1 255 ? -27.914 -20.840 -13.005 1.00 46.09 255 ILE A CA 1
ATOM 1987 C C . ILE A 1 255 ? -28.103 -22.116 -13.824 1.00 46.09 255 ILE A C 1
ATOM 1989 O O . ILE A 1 255 ? -27.117 -22.747 -14.202 1.00 46.09 255 ILE A O 1
ATOM 1993 N N . ASN A 1 256 ? -29.354 -22.522 -14.050 1.00 49.41 256 ASN A N 1
ATOM 1994 C CA . ASN A 1 256 ? -29.704 -23.678 -14.878 1.00 49.41 256 ASN A CA 1
ATOM 1995 C C . ASN A 1 256 ? -29.333 -23.404 -16.347 1.00 49.41 256 ASN A C 1
ATOM 1997 O O . ASN A 1 256 ? -30.186 -23.030 -17.146 1.00 49.41 256 ASN A O 1
ATOM 2001 N N . ASP A 1 257 ? -28.055 -23.554 -16.684 1.00 54.56 257 ASP A N 1
ATOM 2002 C CA . ASP A 1 257 ? -27.523 -23.458 -18.040 1.00 54.56 257 ASP A CA 1
ATOM 2003 C C . ASP A 1 257 ? -26.737 -24.736 -18.373 1.00 54.56 257 ASP A C 1
ATOM 2005 O O . ASP A 1 257 ? -25.853 -25.162 -17.627 1.00 54.56 257 ASP A O 1
ATOM 2009 N N . ASN A 1 258 ? -27.059 -25.338 -19.519 1.00 57.62 258 ASN A N 1
ATOM 2010 C CA . ASN A 1 258 ? -26.427 -26.550 -20.042 1.00 57.62 258 ASN A CA 1
ATOM 2011 C C . ASN A 1 258 ? -24.957 -26.334 -20.452 1.00 57.62 258 ASN A C 1
ATOM 2013 O O . ASN A 1 258 ? -24.252 -27.305 -20.718 1.00 57.62 258 ASN A O 1
ATOM 2017 N N . SER A 1 259 ? -24.484 -25.084 -20.508 1.00 56.19 259 SER A N 1
ATOM 2018 C CA . SER A 1 259 ? -23.074 -24.746 -20.736 1.00 56.19 259 SER A CA 1
ATOM 2019 C C . SER A 1 259 ? -22.176 -24.966 -19.504 1.00 56.19 259 SER A C 1
ATOM 2021 O O . SER A 1 259 ? -20.947 -24.881 -19.609 1.00 56.19 259 SER A O 1
ATOM 2023 N N . MET A 1 260 ? -22.747 -25.285 -18.336 1.00 55.00 260 MET A N 1
ATOM 2024 C CA . MET A 1 260 ? -22.011 -25.425 -17.078 1.00 55.00 260 MET A CA 1
ATOM 2025 C C . MET A 1 260 ? -21.761 -26.889 -16.690 1.00 55.00 260 MET A C 1
ATOM 2027 O O . MET A 1 260 ? -22.674 -27.705 -16.595 1.00 55.00 260 MET A O 1
ATOM 2031 N N . ALA A 1 261 ? -20.500 -27.214 -16.410 1.00 55.50 261 ALA A N 1
ATOM 2032 C CA . ALA A 1 261 ? -20.093 -28.451 -15.765 1.00 55.50 261 ALA A CA 1
ATOM 2033 C C . ALA A 1 261 ? -20.268 -28.326 -14.242 1.00 55.50 261 ALA A C 1
ATOM 2035 O O . ALA A 1 261 ? -19.795 -27.377 -13.612 1.00 55.50 261 ALA A O 1
ATOM 2036 N N . ILE A 1 262 ? -20.937 -29.309 -13.643 1.00 56.69 262 ILE A N 1
ATOM 2037 C CA . ILE A 1 262 ? -21.069 -29.426 -12.190 1.00 56.69 262 ILE A CA 1
ATOM 2038 C C . ILE A 1 262 ? -19.832 -30.164 -11.674 1.00 56.69 262 ILE A C 1
ATOM 2040 O O . ILE A 1 262 ? -19.546 -31.278 -12.122 1.00 56.69 262 ILE A O 1
ATOM 2044 N N . LEU A 1 263 ? -19.095 -29.551 -10.742 1.00 58.62 263 LEU A N 1
ATOM 20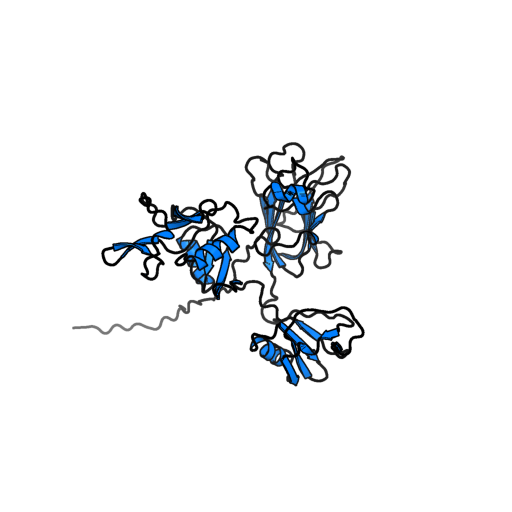45 C CA . LEU A 1 263 ? -18.053 -30.266 -10.007 1.00 58.62 263 LEU A CA 1
ATOM 2046 C C . LEU A 1 263 ? -18.703 -31.433 -9.259 1.00 58.62 263 LEU A C 1
ATOM 2048 O O . LEU A 1 263 ? -19.691 -31.244 -8.548 1.00 58.62 263 LEU A O 1
ATOM 2052 N N . ALA A 1 264 ? -18.168 -32.643 -9.426 1.00 58.59 264 ALA A N 1
ATOM 2053 C CA . ALA A 1 264 ? -18.641 -33.783 -8.651 1.00 58.59 264 ALA A CA 1
ATOM 2054 C C . ALA A 1 264 ? -18.463 -33.486 -7.153 1.00 58.59 264 ALA A C 1
ATOM 2056 O O . ALA A 1 264 ? -17.499 -32.826 -6.773 1.00 58.59 264 ALA A O 1
ATOM 2057 N N . ASN A 1 265 ? -19.345 -34.015 -6.298 1.00 54.22 265 ASN A N 1
ATOM 2058 C CA . ASN A 1 265 ? -19.370 -33.721 -4.854 1.00 54.22 265 ASN A CA 1
ATOM 2059 C C . ASN A 1 265 ? -18.028 -33.929 -4.107 1.00 54.22 265 ASN A C 1
ATOM 2061 O O . ASN A 1 265 ? -17.888 -33.444 -2.990 1.00 54.22 265 ASN A O 1
ATOM 2065 N N . ASN A 1 266 ? -17.050 -34.625 -4.703 1.00 59.66 266 ASN A N 1
ATOM 2066 C CA . ASN A 1 266 ? -15.732 -34.903 -4.119 1.00 59.66 266 ASN A CA 1
ATOM 2067 C C . ASN A 1 266 ? -14.558 -34.181 -4.811 1.00 59.66 266 ASN A C 1
ATOM 2069 O O . ASN A 1 266 ? -13.403 -34.405 -4.433 1.00 59.66 266 ASN A O 1
ATOM 2073 N N . ASP A 1 267 ? -14.818 -33.369 -5.835 1.00 64.50 267 ASP A N 1
ATOM 2074 C CA . ASP A 1 267 ? -13.781 -32.624 -6.544 1.00 64.50 267 ASP A CA 1
ATOM 2075 C C . ASP A 1 267 ? -13.582 -31.266 -5.860 1.00 64.50 267 ASP A C 1
ATOM 2077 O O . ASP A 1 267 ? -14.520 -30.484 -5.709 1.00 64.50 267 ASP A O 1
ATOM 2081 N N . THR A 1 268 ? -12.347 -30.964 -5.457 1.00 62.03 268 THR A N 1
ATOM 2082 C CA . THR A 1 268 ? -12.008 -29.665 -4.858 1.00 62.03 268 THR A CA 1
ATOM 2083 C C . THR A 1 268 ? -11.481 -28.732 -5.940 1.00 62.03 268 THR A C 1
ATOM 2085 O O . THR A 1 268 ? -10.612 -29.131 -6.718 1.00 62.03 268 THR A O 1
ATOM 2088 N N . LEU A 1 269 ? -11.980 -27.493 -5.984 1.00 59.12 269 LEU A N 1
ATOM 2089 C CA . LEU A 1 269 ? -11.461 -26.449 -6.867 1.00 59.12 269 LEU A CA 1
ATOM 2090 C C . LEU A 1 269 ? -10.274 -25.734 -6.209 1.00 59.12 269 LEU A C 1
ATOM 2092 O O . LEU A 1 269 ? -10.356 -25.263 -5.073 1.00 59.12 269 LEU A O 1
ATOM 2096 N N . TYR A 1 270 ? -9.176 -25.653 -6.949 1.00 57.84 270 TYR A N 1
ATOM 2097 C CA . TYR A 1 270 ? -7.930 -25.008 -6.570 1.00 57.84 270 TYR A CA 1
ATOM 2098 C C . TYR A 1 270 ? -7.664 -23.850 -7.524 1.00 57.84 270 TYR A C 1
ATOM 2100 O O . TYR A 1 270 ? -7.748 -23.997 -8.743 1.00 57.84 270 TYR A O 1
ATOM 2108 N N . PHE A 1 271 ? -7.299 -22.698 -6.978 1.00 47.00 271 PHE A N 1
ATOM 2109 C CA . PHE A 1 271 ? -6.923 -21.549 -7.788 1.00 47.00 271 PHE A CA 1
ATOM 2110 C C . PHE A 1 271 ? -5.408 -21.541 -7.967 1.00 47.00 271 PHE A C 1
ATOM 2112 O O . PHE A 1 271 ? -4.651 -21.711 -7.007 1.00 47.00 271 PHE A O 1
ATOM 2119 N N . CYS A 1 272 ? -4.953 -21.345 -9.201 1.00 43.34 272 CYS A N 1
ATOM 2120 C CA . CYS A 1 272 ? -3.588 -20.915 -9.425 1.00 43.34 272 CYS A CA 1
ATOM 2121 C C . CYS A 1 272 ? -3.586 -19.406 -9.223 1.00 43.34 272 CYS A C 1
ATOM 2123 O O . CYS A 1 272 ? -4.087 -18.668 -10.064 1.00 43.34 272 CYS A O 1
ATOM 2125 N N . ASP A 1 273 ? -3.065 -18.953 -8.084 1.00 40.09 273 ASP A N 1
ATOM 2126 C CA . ASP A 1 273 ? -2.789 -17.536 -7.898 1.00 40.09 273 ASP A CA 1
ATOM 2127 C C . ASP A 1 273 ? -1.300 -17.252 -8.150 1.00 40.09 273 ASP A C 1
ATOM 2129 O O . ASP A 1 273 ? -0.458 -17.598 -7.312 1.00 40.09 273 ASP A O 1
ATOM 2133 N N . PRO A 1 274 ? -0.954 -16.680 -9.314 1.00 39.16 274 PRO A N 1
ATOM 2134 C CA . PRO A 1 274 ? 0.383 -16.190 -9.602 1.00 39.16 274 PRO A CA 1
ATOM 2135 C C . PRO A 1 274 ? 0.696 -14.794 -9.017 1.00 39.16 274 PRO A C 1
ATOM 2137 O O . PRO A 1 274 ? 1.837 -14.375 -9.172 1.00 39.16 274 PRO A O 1
ATOM 2140 N N . ASP A 1 275 ? -0.211 -14.081 -8.333 1.00 44.94 275 ASP A N 1
ATOM 2141 C CA . ASP A 1 275 ? -0.219 -12.599 -8.259 1.00 44.94 275 ASP A CA 1
ATOM 2142 C C . ASP A 1 275 ? 0.131 -11.945 -6.907 1.00 44.94 275 ASP A C 1
ATOM 2144 O O . ASP A 1 275 ? -0.471 -10.934 -6.516 1.00 44.94 275 ASP A O 1
ATOM 2148 N N . MET A 1 276 ? 1.070 -12.474 -6.118 1.00 44.12 276 MET A N 1
ATOM 2149 C CA . MET A 1 276 ? 1.195 -11.983 -4.731 1.00 44.12 276 MET A CA 1
ATOM 2150 C C . MET A 1 276 ? 2.561 -11.448 -4.284 1.00 44.12 276 MET A C 1
ATOM 2152 O O . MET A 1 276 ? 2.618 -10.753 -3.275 1.00 44.12 276 MET A O 1
ATOM 2156 N N . ASP A 1 277 ? 3.606 -11.644 -5.082 1.00 50.41 277 ASP A N 1
ATOM 2157 C CA . ASP A 1 277 ? 4.915 -10.980 -4.922 1.00 50.41 277 ASP A CA 1
ATOM 2158 C C . ASP A 1 277 ? 5.644 -10.808 -6.274 1.00 50.41 277 ASP A C 1
ATOM 2160 O O . ASP A 1 277 ? 6.816 -10.415 -6.353 1.00 50.41 277 ASP A O 1
ATOM 2164 N N . THR A 1 278 ? 4.930 -11.155 -7.344 1.00 54.38 278 THR A N 1
ATOM 2165 C CA . THR A 1 278 ? 5.391 -11.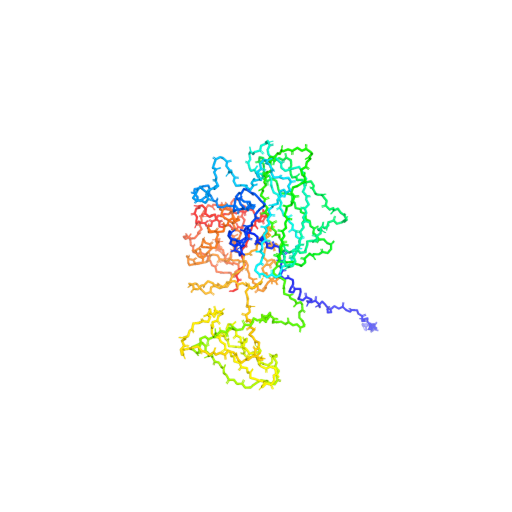268 -8.717 1.00 54.38 278 THR A CA 1
ATOM 2166 C C . THR A 1 278 ? 5.305 -9.909 -9.401 1.00 54.38 278 THR A C 1
ATOM 2168 O O . THR A 1 278 ? 4.362 -9.147 -9.181 1.00 54.38 278 THR A O 1
ATOM 2171 N N . PRO A 1 279 ? 6.313 -9.560 -10.204 1.00 63.50 279 PRO A N 1
ATOM 2172 C CA . PRO A 1 279 ? 6.234 -8.370 -11.034 1.00 63.50 279 PRO A CA 1
ATOM 2173 C C . PRO A 1 279 ? 5.029 -8.446 -11.985 1.00 63.50 279 PRO A C 1
ATOM 2175 O O . PRO A 1 279 ? 4.697 -9.503 -12.516 1.00 63.50 279 PRO A O 1
ATOM 2178 N N . MET A 1 280 ? 4.384 -7.304 -12.193 1.00 67.44 280 MET A N 1
ATOM 2179 C CA . MET A 1 280 ? 3.257 -7.105 -13.096 1.00 67.44 280 MET A CA 1
ATOM 2180 C C . MET A 1 280 ? 3.761 -6.976 -14.530 1.00 67.44 280 MET A C 1
ATOM 2182 O O . MET A 1 280 ? 4.718 -6.249 -14.762 1.00 67.44 280 MET A O 1
ATOM 2186 N N . THR A 1 281 ? 3.104 -7.589 -15.509 1.00 77.62 281 THR A N 1
ATOM 2187 C CA . THR A 1 281 ? 3.445 -7.376 -16.925 1.00 77.62 281 THR A CA 1
ATOM 2188 C C . THR A 1 281 ? 2.467 -6.402 -17.568 1.00 77.62 281 THR A C 1
ATOM 2190 O O . THR A 1 281 ? 1.265 -6.654 -17.611 1.00 77.62 281 THR A O 1
ATOM 2193 N N . ASP A 1 282 ? 2.970 -5.291 -18.102 1.00 73.94 282 ASP A N 1
ATOM 2194 C CA . ASP A 1 282 ? 2.152 -4.345 -18.855 1.00 73.94 282 ASP A CA 1
ATOM 2195 C C . ASP A 1 282 ? 1.767 -4.936 -20.214 1.00 73.94 282 ASP A C 1
ATOM 2197 O O . ASP A 1 282 ? 2.621 -5.264 -21.035 1.00 73.94 282 ASP A O 1
ATOM 2201 N N . HIS A 1 283 ? 0.466 -5.031 -20.482 1.00 68.00 283 HIS A N 1
ATOM 2202 C CA . HIS A 1 283 ? -0.045 -5.643 -21.711 1.00 68.00 283 HIS A CA 1
ATOM 2203 C C . HIS A 1 283 ? 0.301 -4.870 -22.995 1.00 68.00 283 HIS A C 1
ATOM 2205 O O . HIS A 1 283 ? 0.211 -5.439 -24.079 1.00 68.00 283 HIS A O 1
ATOM 2211 N N . VAL A 1 284 ? 0.675 -3.589 -22.896 1.00 70.75 284 VAL A N 1
ATOM 2212 C CA . VAL A 1 284 ? 0.991 -2.742 -24.059 1.00 70.75 284 VAL A CA 1
ATOM 2213 C C . VAL A 1 284 ? 2.458 -2.881 -24.460 1.00 70.75 284 VAL A C 1
ATOM 2215 O O . VAL A 1 284 ? 2.774 -3.040 -25.634 1.00 70.75 284 VAL A O 1
ATOM 2218 N N . THR A 1 285 ? 3.360 -2.802 -23.487 1.00 79.50 285 THR A N 1
ATOM 2219 C CA . THR A 1 285 ? 4.814 -2.813 -23.698 1.00 79.50 285 THR A CA 1
ATOM 2220 C C . THR A 1 285 ? 5.442 -4.193 -23.528 1.00 79.50 285 THR A C 1
ATOM 2222 O O . THR A 1 285 ? 6.572 -4.395 -23.962 1.00 79.50 285 THR A O 1
ATOM 2225 N N . GLY A 1 286 ? 4.747 -5.128 -22.873 1.00 81.12 286 GLY A N 1
ATOM 2226 C CA . GLY A 1 286 ? 5.290 -6.422 -22.456 1.00 81.12 286 GLY A CA 1
ATOM 2227 C C . GLY A 1 286 ? 6.293 -6.332 -21.302 1.00 81.12 286 GLY A C 1
ATOM 2228 O O . GLY A 1 286 ? 6.853 -7.353 -20.907 1.00 81.12 286 GLY A O 1
ATOM 2229 N N . VAL A 1 287 ? 6.538 -5.135 -20.756 1.00 83.88 287 VAL A N 1
ATOM 2230 C CA . VAL A 1 287 ? 7.497 -4.930 -19.666 1.00 83.88 287 VAL A CA 1
ATOM 2231 C C . VAL A 1 287 ? 6.932 -5.507 -18.382 1.00 83.88 287 VAL A C 1
ATOM 2233 O O . VAL A 1 287 ? 5.831 -5.155 -17.958 1.00 83.88 287 VAL A O 1
ATOM 2236 N N . THR A 1 288 ? 7.722 -6.363 -17.749 1.00 85.06 288 THR A N 1
ATOM 2237 C CA . THR A 1 288 ? 7.417 -6.926 -16.440 1.00 85.06 288 THR A CA 1
ATOM 2238 C C . THR A 1 288 ? 8.083 -6.061 -15.371 1.00 85.06 288 THR A C 1
ATOM 2240 O O . THR A 1 288 ? 9.288 -5.840 -15.429 1.00 85.06 288 THR A O 1
ATOM 2243 N N . TYR A 1 289 ? 7.311 -5.507 -14.436 1.00 85.31 289 TYR A N 1
ATOM 2244 C CA . TYR A 1 289 ? 7.753 -4.498 -13.477 1.00 85.31 289 TYR A CA 1
ATOM 2245 C C . TYR A 1 289 ? 7.245 -4.741 -12.052 1.00 85.31 289 TYR A C 1
ATOM 2247 O O . TYR A 1 289 ? 6.165 -5.280 -11.839 1.00 85.31 289 TYR A O 1
ATOM 2255 N N . LYS A 1 290 ? 7.992 -4.284 -11.044 1.00 82.62 290 LYS A N 1
ATOM 2256 C CA . LYS A 1 290 ? 7.560 -4.277 -9.636 1.00 82.62 290 LYS A CA 1
ATOM 2257 C C . LYS A 1 290 ? 7.755 -2.897 -9.032 1.00 82.62 290 LYS A C 1
ATOM 2259 O O . LYS A 1 290 ? 8.842 -2.332 -9.107 1.00 82.62 290 LYS A O 1
ATOM 2264 N N . VAL A 1 291 ? 6.709 -2.356 -8.418 1.00 82.00 291 VAL A N 1
ATOM 2265 C CA . VAL A 1 291 ? 6.804 -1.113 -7.649 1.00 82.00 291 VAL A CA 1
ATOM 2266 C C . VAL A 1 291 ? 7.338 -1.441 -6.260 1.00 82.00 291 VAL A C 1
ATOM 2268 O O . VAL A 1 291 ? 6.785 -2.310 -5.592 1.00 82.00 291 VAL A O 1
ATOM 2271 N N . VAL A 1 292 ? 8.389 -0.750 -5.818 1.00 81.44 292 VAL A N 1
ATOM 2272 C CA . VAL A 1 292 ? 8.944 -0.923 -4.472 1.00 81.44 292 VAL A CA 1
ATOM 2273 C C . VAL A 1 292 ? 8.582 0.284 -3.614 1.00 81.44 292 VAL A C 1
ATOM 2275 O O . VAL A 1 292 ? 8.974 1.419 -3.891 1.00 81.44 292 VAL A O 1
ATOM 2278 N N . MET A 1 293 ? 7.821 0.023 -2.550 1.00 76.31 293 MET A N 1
ATOM 2279 C CA . MET A 1 293 ? 7.260 1.058 -1.673 1.00 76.31 293 MET A CA 1
ATOM 2280 C C . MET A 1 293 ? 8.198 1.459 -0.523 1.00 76.31 293 MET A C 1
ATOM 2282 O O . MET A 1 293 ? 7.820 2.228 0.357 1.00 76.31 293 MET A O 1
ATOM 2286 N N . GLN A 1 294 ? 9.434 0.962 -0.529 1.00 80.44 294 GLN A N 1
ATOM 2287 C CA . GLN A 1 294 ? 10.497 1.415 0.361 1.00 80.44 294 GLN A CA 1
ATOM 2288 C C . GLN A 1 294 ? 11.310 2.501 -0.345 1.00 80.44 294 GLN A C 1
ATOM 2290 O O . GLN A 1 294 ? 11.792 2.294 -1.455 1.00 80.44 294 GLN A O 1
ATOM 2295 N N . LYS A 1 295 ? 11.465 3.669 0.287 1.00 84.81 295 LYS A N 1
ATOM 2296 C CA . LYS A 1 295 ? 12.323 4.726 -0.257 1.00 84.81 295 LYS A CA 1
ATOM 2297 C C . LYS A 1 295 ? 13.792 4.346 -0.087 1.00 84.81 295 LYS A C 1
ATOM 2299 O O . LYS A 1 295 ? 14.215 4.072 1.033 1.00 84.81 295 LYS A O 1
ATOM 2304 N N . SER A 1 296 ? 14.558 4.428 -1.169 1.00 85.62 296 SER A N 1
ATOM 2305 C CA . SER A 1 296 ? 15.990 4.107 -1.188 1.00 85.62 296 SER A CA 1
ATOM 2306 C C . SER A 1 296 ? 16.778 5.111 -2.033 1.00 85.62 296 SER A C 1
ATOM 2308 O O . SER A 1 296 ? 16.220 5.806 -2.893 1.00 85.62 296 SER A O 1
ATOM 2310 N N . ASN A 1 297 ? 18.081 5.221 -1.769 1.00 89.62 297 ASN A N 1
ATOM 2311 C CA . ASN A 1 297 ? 19.020 5.920 -2.654 1.00 89.62 297 ASN A CA 1
ATOM 2312 C C . ASN A 1 297 ? 19.259 5.101 -3.950 1.00 89.62 297 ASN A C 1
ATOM 2314 O O . ASN A 1 297 ? 18.656 4.042 -4.126 1.00 89.62 297 ASN A O 1
ATOM 2318 N N . GLN A 1 298 ? 20.092 5.592 -4.880 1.00 86.19 298 GLN A N 1
ATOM 2319 C CA . GLN A 1 298 ? 20.332 4.919 -6.172 1.00 86.19 298 GLN A CA 1
ATOM 2320 C C . GLN A 1 298 ? 20.857 3.503 -6.006 1.00 86.19 298 GLN A C 1
ATOM 2322 O O . GLN A 1 298 ? 20.293 2.574 -6.581 1.00 86.19 298 GLN A O 1
ATOM 2327 N N . ASP A 1 299 ? 21.929 3.360 -5.241 1.00 82.00 299 ASP A N 1
ATOM 2328 C CA . ASP A 1 299 ? 22.674 2.114 -5.162 1.00 82.00 299 ASP A CA 1
ATOM 2329 C C . ASP A 1 299 ? 21.836 1.053 -4.449 1.00 82.00 299 ASP A C 1
ATOM 2331 O O . ASP A 1 299 ? 21.678 -0.059 -4.952 1.00 82.00 299 ASP A O 1
ATOM 2335 N N . ASP A 1 300 ? 21.169 1.435 -3.360 1.00 84.69 300 ASP A N 1
ATOM 2336 C CA . ASP A 1 300 ? 20.257 0.556 -2.632 1.00 84.69 300 ASP A CA 1
ATOM 2337 C C . ASP A 1 300 ? 19.035 0.168 -3.475 1.00 84.69 300 ASP A C 1
ATOM 2339 O O . ASP A 1 300 ? 18.570 -0.970 -3.392 1.00 84.69 300 ASP A O 1
ATOM 2343 N N . ALA A 1 301 ? 18.512 1.070 -4.314 1.00 83.12 301 ALA A N 1
ATOM 2344 C CA . ALA A 1 301 ? 17.418 0.755 -5.234 1.00 83.12 301 ALA A CA 1
ATOM 2345 C C . ALA A 1 301 ? 17.858 -0.241 -6.320 1.00 83.12 301 ALA A C 1
ATOM 2347 O O . ALA A 1 301 ? 17.139 -1.200 -6.608 1.00 83.12 301 ALA A O 1
ATOM 2348 N N . VAL A 1 302 ? 19.056 -0.061 -6.889 1.00 80.62 302 VAL A N 1
ATOM 2349 C CA . VAL A 1 302 ? 19.646 -0.999 -7.857 1.00 80.62 302 VAL A CA 1
ATOM 2350 C C . VAL A 1 302 ? 19.848 -2.374 -7.219 1.00 80.62 302 VAL A C 1
ATOM 2352 O O . VAL A 1 302 ? 19.423 -3.375 -7.796 1.00 80.62 302 VAL A O 1
ATOM 2355 N N . LEU A 1 303 ? 20.425 -2.431 -6.015 1.00 75.38 303 LEU A N 1
ATOM 2356 C CA . LEU A 1 303 ? 20.617 -3.675 -5.265 1.00 75.38 303 LEU A CA 1
ATOM 2357 C C . LEU A 1 303 ? 19.283 -4.347 -4.915 1.00 75.38 303 LEU A C 1
ATOM 2359 O O . LEU A 1 303 ? 19.152 -5.563 -5.055 1.00 75.38 303 LEU A O 1
ATOM 2363 N N . SER A 1 304 ? 18.274 -3.563 -4.528 1.00 77.75 304 SER A N 1
ATOM 2364 C CA . SER A 1 304 ? 16.925 -4.061 -4.234 1.00 77.75 304 SER A CA 1
ATOM 2365 C C . SER A 1 304 ? 16.269 -4.687 -5.465 1.00 77.75 304 SER A C 1
ATOM 2367 O O . SER A 1 304 ? 15.703 -5.774 -5.373 1.00 77.75 304 SER A O 1
ATOM 2369 N N . CYS A 1 305 ? 16.379 -4.052 -6.637 1.00 74.56 305 CYS A N 1
ATOM 2370 C CA . CYS A 1 305 ? 15.883 -4.640 -7.881 1.00 74.56 305 CYS A CA 1
ATOM 2371 C C . CYS A 1 305 ? 16.670 -5.897 -8.271 1.00 74.56 305 CYS A C 1
ATOM 2373 O O . CYS A 1 305 ? 16.065 -6.905 -8.639 1.00 74.56 305 CYS A O 1
ATOM 2375 N N . ALA A 1 306 ? 17.997 -5.885 -8.121 1.00 71.44 306 ALA A N 1
ATOM 2376 C CA . ALA A 1 306 ? 18.839 -7.043 -8.415 1.00 71.44 306 ALA A CA 1
ATOM 2377 C C . ALA A 1 306 ? 18.492 -8.254 -7.531 1.00 71.44 306 ALA A C 1
ATOM 2379 O O . ALA A 1 306 ? 18.450 -9.383 -8.023 1.00 71.44 306 ALA A O 1
ATOM 2380 N N . ALA A 1 307 ? 18.159 -8.031 -6.254 1.00 64.00 307 ALA A N 1
ATOM 2381 C CA . ALA A 1 307 ? 17.687 -9.076 -5.342 1.00 64.00 307 ALA A CA 1
ATOM 2382 C C . ALA A 1 307 ? 16.377 -9.739 -5.815 1.00 64.00 307 ALA A C 1
ATOM 2384 O O . ALA A 1 307 ? 16.138 -10.916 -5.542 1.00 64.00 307 ALA A O 1
ATOM 2385 N N . LEU A 1 308 ? 15.561 -9.010 -6.580 1.00 66.56 308 LEU A N 1
ATOM 2386 C CA . LEU A 1 308 ? 14.339 -9.506 -7.215 1.00 66.56 308 LEU A CA 1
ATOM 2387 C C . LEU A 1 308 ? 14.593 -10.167 -8.585 1.00 66.56 308 LEU A C 1
ATOM 2389 O O . LEU A 1 308 ? 13.646 -10.619 -9.225 1.00 66.56 308 LEU A O 1
ATOM 2393 N N . GLY A 1 309 ? 15.846 -10.234 -9.050 1.00 73.12 309 GLY A N 1
ATOM 2394 C CA . GLY A 1 309 ? 16.183 -10.677 -10.407 1.00 73.12 309 GLY A CA 1
ATOM 2395 C C . GLY A 1 309 ? 15.780 -9.673 -11.492 1.00 73.12 309 GLY A C 1
ATOM 2396 O O . GLY A 1 309 ? 15.567 -10.065 -12.635 1.00 73.12 309 GLY A O 1
ATOM 2397 N N . MET A 1 310 ? 15.646 -8.399 -11.125 1.00 84.75 310 MET A N 1
ATOM 2398 C CA . MET A 1 310 ? 15.237 -7.286 -11.982 1.00 84.75 310 MET A CA 1
ATOM 2399 C C . MET A 1 310 ? 16.333 -6.218 -12.012 1.00 84.75 310 MET A C 1
ATOM 2401 O O . MET A 1 310 ? 17.298 -6.265 -11.249 1.00 84.75 310 MET A O 1
ATOM 2405 N N . ARG A 1 311 ? 16.173 -5.204 -12.856 1.00 84.31 311 ARG A N 1
ATOM 2406 C CA . ARG A 1 311 ? 16.969 -3.972 -12.813 1.00 84.31 311 ARG A CA 1
ATOM 2407 C C . ARG A 1 311 ? 16.089 -2.782 -12.466 1.00 84.31 311 ARG A C 1
ATOM 2409 O O . ARG A 1 311 ? 14.869 -2.861 -12.544 1.00 84.31 311 ARG A O 1
ATOM 2416 N N . LEU A 1 312 ? 16.702 -1.669 -12.087 1.00 88.00 312 LEU A N 1
ATOM 2417 C CA . LEU A 1 312 ? 15.976 -0.417 -11.898 1.00 88.00 312 LEU A CA 1
ATOM 2418 C C . LEU A 1 312 ? 15.334 0.017 -13.231 1.00 88.00 312 LEU A C 1
ATOM 2420 O O . LEU A 1 312 ? 15.995 -0.026 -14.266 1.00 88.00 312 LEU A O 1
ATOM 2424 N N . PHE A 1 313 ? 14.059 0.409 -13.210 1.00 89.88 313 PHE A N 1
ATOM 2425 C CA . PHE A 1 313 ? 13.258 0.697 -14.406 1.00 89.88 313 PHE A CA 1
ATOM 2426 C C . PHE A 1 313 ? 13.887 1.809 -15.245 1.00 89.88 313 PHE A C 1
ATOM 2428 O O . PHE A 1 313 ? 14.038 2.925 -14.752 1.00 89.88 313 PHE A O 1
ATOM 2435 N N . VAL A 1 314 ? 14.227 1.540 -16.509 1.00 87.44 314 VAL A N 1
ATOM 2436 C CA . VAL A 1 314 ? 14.860 2.530 -17.392 1.00 87.44 314 VAL A CA 1
ATOM 2437 C C . VAL A 1 314 ? 13.856 3.095 -18.390 1.00 87.44 314 VAL A C 1
ATOM 2439 O O . VAL A 1 314 ? 13.190 2.349 -19.106 1.00 87.44 314 VAL A O 1
ATOM 2442 N N . ILE A 1 315 ? 13.791 4.423 -18.501 1.00 84.56 315 ILE A N 1
ATOM 2443 C CA . ILE A 1 315 ? 12.950 5.102 -19.493 1.00 84.56 315 ILE A CA 1
ATOM 2444 C C . ILE A 1 315 ? 13.754 5.362 -20.774 1.00 84.56 315 ILE A C 1
ATOM 2446 O O . ILE A 1 315 ? 14.294 6.448 -20.971 1.00 84.56 315 ILE A O 1
ATOM 2450 N N . ASP A 1 316 ? 13.830 4.367 -21.659 1.00 81.81 316 ASP A N 1
ATOM 2451 C CA . ASP A 1 316 ? 14.543 4.465 -22.944 1.00 81.81 316 ASP A CA 1
ATOM 2452 C C . ASP A 1 316 ? 13.629 4.627 -24.171 1.00 81.81 316 ASP A C 1
ATOM 2454 O O . ASP A 1 316 ? 14.107 4.835 -25.289 1.00 81.81 316 ASP A O 1
ATOM 2458 N N . THR A 1 317 ? 12.310 4.573 -23.968 1.00 83.69 317 THR A N 1
ATOM 2459 C CA . THR A 1 317 ? 11.287 4.742 -25.009 1.00 83.69 317 THR A CA 1
ATOM 2460 C C . THR A 1 317 ? 10.094 5.547 -24.490 1.00 83.69 317 THR A C 1
ATOM 2462 O O . THR A 1 317 ? 9.813 5.551 -23.289 1.00 83.69 317 THR A O 1
ATOM 2465 N N . ASP A 1 318 ? 9.337 6.180 -25.396 1.00 82.50 318 ASP A N 1
ATOM 2466 C CA . ASP A 1 318 ? 8.062 6.827 -25.042 1.00 82.50 318 ASP A CA 1
ATOM 2467 C C . ASP A 1 318 ? 7.082 5.830 -24.412 1.00 82.50 318 ASP A C 1
ATOM 2469 O O . ASP A 1 318 ? 6.408 6.155 -23.442 1.00 82.50 318 ASP A O 1
ATOM 2473 N N . ALA A 1 319 ? 7.058 4.587 -24.901 1.00 84.31 319 ALA A N 1
ATOM 2474 C CA . ALA A 1 319 ? 6.167 3.551 -24.392 1.00 84.31 319 ALA A CA 1
ATOM 2475 C C . ALA A 1 319 ? 6.457 3.207 -22.918 1.00 84.31 319 ALA A C 1
ATOM 2477 O O . ALA A 1 319 ? 5.525 3.068 -22.124 1.00 84.31 319 ALA A O 1
ATOM 2478 N N . LYS A 1 320 ? 7.739 3.144 -22.524 1.00 86.31 320 LYS A N 1
ATOM 2479 C CA . LYS A 1 320 ? 8.139 2.961 -21.119 1.00 86.31 320 LYS A CA 1
ATOM 2480 C C . LYS A 1 320 ? 7.885 4.195 -20.257 1.00 86.31 320 LYS A C 1
ATOM 2482 O O . LYS A 1 320 ? 7.496 4.046 -19.101 1.00 86.31 320 LYS A O 1
ATOM 2487 N N . ARG A 1 321 ? 8.051 5.407 -20.801 1.00 84.62 321 ARG A N 1
ATOM 2488 C CA . ARG A 1 321 ? 7.659 6.648 -20.108 1.00 84.62 321 ARG A CA 1
ATOM 2489 C C . ARG A 1 321 ? 6.164 6.627 -19.804 1.00 84.62 321 ARG A C 1
ATOM 2491 O O . ARG A 1 321 ? 5.759 6.876 -18.672 1.00 84.62 321 ARG A O 1
ATOM 2498 N N . ASP A 1 322 ? 5.357 6.300 -20.807 1.00 82.25 322 ASP A N 1
ATOM 2499 C CA . ASP A 1 322 ? 3.904 6.268 -20.700 1.00 82.25 322 ASP A CA 1
ATOM 2500 C C . ASP A 1 322 ? 3.440 5.142 -19.766 1.00 82.25 322 ASP A C 1
ATOM 2502 O O . ASP A 1 322 ? 2.508 5.350 -18.990 1.00 82.25 322 ASP A O 1
ATOM 2506 N N . LEU A 1 323 ? 4.118 3.986 -19.764 1.00 84.25 323 LEU A N 1
ATOM 2507 C CA . LEU A 1 323 ? 3.926 2.941 -18.754 1.00 84.25 323 LEU A CA 1
ATOM 2508 C C . LEU A 1 323 ? 4.194 3.478 -17.346 1.00 84.25 323 LEU A C 1
ATOM 2510 O O . LEU A 1 323 ? 3.332 3.367 -16.479 1.00 84.25 323 LEU A O 1
ATOM 2514 N N . LEU A 1 324 ? 5.345 4.107 -17.108 1.00 82.62 324 LEU A N 1
ATOM 2515 C CA . LEU A 1 324 ? 5.663 4.615 -15.776 1.00 82.62 324 LEU A CA 1
ATOM 2516 C C . LEU A 1 324 ? 4.664 5.694 -15.324 1.00 82.62 324 LEU A C 1
ATOM 2518 O O . LEU A 1 324 ? 4.265 5.711 -14.163 1.00 82.62 324 LEU A O 1
ATOM 2522 N N . ILE A 1 325 ? 4.163 6.529 -16.240 1.00 76.75 325 ILE A N 1
ATOM 2523 C CA . ILE A 1 325 ? 3.058 7.459 -15.958 1.00 76.75 325 ILE A CA 1
ATOM 2524 C C . ILE A 1 325 ? 1.780 6.698 -15.567 1.00 76.75 325 ILE A C 1
ATOM 2526 O O . ILE A 1 325 ? 1.137 7.081 -14.590 1.00 76.75 325 ILE A O 1
ATOM 2530 N N . ARG A 1 326 ? 1.418 5.613 -16.271 1.00 77.81 326 ARG A N 1
ATOM 2531 C CA . ARG A 1 326 ? 0.266 4.757 -15.919 1.00 77.81 326 ARG A CA 1
ATOM 2532 C C . ARG A 1 326 ? 0.434 4.031 -14.583 1.00 77.81 326 ARG A C 1
ATOM 2534 O O . ARG A 1 326 ? -0.570 3.751 -13.946 1.00 77.81 326 ARG A O 1
ATOM 2541 N N . ILE A 1 327 ? 1.661 3.751 -14.147 1.00 76.19 327 ILE A N 1
ATOM 2542 C CA . ILE A 1 327 ? 1.944 3.164 -12.827 1.00 76.19 327 ILE A CA 1
ATOM 2543 C C . ILE A 1 327 ? 1.794 4.223 -11.729 1.00 76.19 327 ILE A C 1
ATOM 2545 O O . ILE A 1 327 ? 1.182 3.986 -10.689 1.00 76.19 327 ILE A O 1
ATOM 2549 N N . VAL A 1 328 ? 2.366 5.404 -11.955 1.00 73.94 328 VAL A N 1
ATOM 2550 C CA . VAL A 1 328 ? 2.532 6.418 -10.913 1.00 73.94 328 VAL A CA 1
ATOM 2551 C C . VAL A 1 328 ? 1.286 7.282 -10.726 1.00 73.94 328 VAL A C 1
ATOM 2553 O O . VAL A 1 328 ? 0.920 7.595 -9.597 1.00 73.94 328 VAL A O 1
ATOM 2556 N N . PHE A 1 329 ? 0.616 7.670 -11.811 1.00 67.62 329 PHE A N 1
ATOM 2557 C CA . PHE A 1 329 ? -0.501 8.613 -11.756 1.00 67.62 329 PHE A CA 1
ATOM 2558 C C . PHE A 1 329 ? -1.748 8.104 -11.007 1.00 67.62 329 PHE A C 1
ATOM 2560 O O . PHE A 1 329 ? -2.310 8.892 -10.242 1.00 67.62 329 PHE A O 1
ATOM 2567 N N . PRO A 1 330 ? -2.205 6.845 -11.181 1.00 59.28 330 PRO A N 1
ATOM 2568 C CA . PRO A 1 330 ? -3.349 6.328 -10.432 1.00 59.28 330 PRO A CA 1
ATOM 2569 C C . PRO A 1 330 ? -2.985 5.870 -9.011 1.00 59.28 330 PRO A C 1
ATOM 2571 O O . PRO A 1 330 ? -3.885 5.645 -8.208 1.00 59.28 330 PRO A O 1
ATOM 2574 N N . SER A 1 331 ? -1.695 5.726 -8.680 1.00 68.25 331 SER A N 1
ATOM 2575 C CA . SER A 1 331 ? -1.274 5.305 -7.341 1.00 68.25 331 SER A CA 1
ATOM 2576 C C . SER A 1 331 ? -1.529 6.406 -6.316 1.00 68.25 331 SER A C 1
ATOM 2578 O O . SER A 1 331 ? -1.091 7.539 -6.493 1.00 68.25 331 SER A O 1
ATOM 2580 N N . LEU A 1 332 ? -2.165 6.055 -5.199 1.00 66.31 332 LEU A N 1
ATOM 2581 C CA . LEU A 1 332 ? -2.399 6.985 -4.091 1.00 66.31 332 LEU A CA 1
ATOM 2582 C C . LEU A 1 332 ? -1.087 7.454 -3.446 1.00 66.31 332 LEU A C 1
ATOM 2584 O O . LEU A 1 332 ? -0.998 8.587 -2.990 1.00 66.31 332 LEU A O 1
ATOM 2588 N N . ILE A 1 333 ? -0.063 6.595 -3.453 1.00 71.44 333 ILE A N 1
ATOM 2589 C CA . ILE A 1 333 ? 1.223 6.852 -2.791 1.00 71.44 333 ILE A CA 1
ATOM 2590 C C . ILE A 1 333 ? 2.206 7.549 -3.731 1.00 71.44 333 ILE A C 1
ATOM 2592 O O . ILE A 1 333 ? 2.901 8.477 -3.328 1.00 71.44 333 ILE A O 1
ATOM 2596 N N . LEU A 1 334 ? 2.295 7.103 -4.990 1.00 73.00 334 LEU A N 1
ATOM 2597 C CA . LEU A 1 334 ? 3.307 7.623 -5.914 1.00 73.00 334 LEU A CA 1
ATOM 2598 C C . LEU A 1 334 ? 2.885 8.928 -6.597 1.00 73.00 334 LEU A C 1
ATOM 2600 O O . LEU A 1 334 ? 3.734 9.642 -7.137 1.00 73.00 334 LEU A O 1
ATOM 2604 N N . ARG A 1 335 ? 1.593 9.268 -6.604 1.00 68.81 335 ARG A N 1
ATOM 2605 C CA . ARG A 1 335 ? 1.110 10.485 -7.258 1.00 68.81 335 ARG A CA 1
ATOM 2606 C C . ARG A 1 335 ? 1.726 11.727 -6.614 1.00 68.81 335 ARG A C 1
ATOM 2608 O O . ARG A 1 335 ? 1.697 11.906 -5.403 1.00 68.81 335 ARG A O 1
ATOM 2615 N N . GLY A 1 336 ? 2.311 12.588 -7.446 1.00 70.19 336 GLY A N 1
ATOM 2616 C CA . GLY A 1 336 ? 3.034 13.784 -6.993 1.00 70.19 336 GLY A CA 1
ATOM 2617 C C . GLY A 1 336 ? 4.436 13.508 -6.436 1.00 70.19 336 GLY A C 1
ATOM 2618 O O . GLY A 1 336 ? 5.187 14.455 -6.207 1.00 70.19 336 GLY A O 1
ATOM 2619 N N . GLN A 1 337 ? 4.830 12.241 -6.279 1.00 78.25 337 GLN A N 1
ATOM 2620 C CA . GLN A 1 337 ? 6.176 11.872 -5.854 1.00 78.25 337 GLN A CA 1
ATOM 2621 C C . GLN A 1 337 ? 7.154 11.888 -7.030 1.00 78.25 337 GLN A C 1
ATOM 2623 O O . GLN A 1 337 ? 6.793 11.702 -8.192 1.00 78.25 337 GLN A O 1
ATOM 2628 N N . LYS A 1 338 ? 8.432 12.085 -6.710 1.00 84.94 338 LYS A N 1
ATOM 2629 C CA . LYS A 1 338 ? 9.540 11.816 -7.629 1.00 84.94 338 LYS A CA 1
ATOM 2630 C C . LYS A 1 338 ? 9.867 10.330 -7.537 1.00 84.94 338 LYS A C 1
ATOM 2632 O O . LYS A 1 338 ? 10.066 9.819 -6.435 1.00 84.94 338 LYS A O 1
ATOM 2637 N N . VAL A 1 339 ? 9.904 9.651 -8.679 1.00 87.50 339 VAL A N 1
ATOM 2638 C CA . VAL A 1 339 ? 10.223 8.220 -8.744 1.00 87.50 339 VAL A CA 1
ATOM 2639 C C . VAL A 1 339 ? 11.601 8.054 -9.353 1.00 87.50 339 VAL A C 1
ATOM 2641 O O . VAL A 1 339 ? 11.906 8.626 -10.401 1.00 87.50 339 VAL A O 1
ATOM 2644 N N . ARG A 1 340 ? 12.437 7.281 -8.671 1.00 89.25 340 ARG A N 1
ATOM 2645 C CA . ARG A 1 340 ? 13.793 6.977 -9.098 1.00 89.25 340 ARG A CA 1
ATOM 2646 C C . ARG A 1 340 ? 13.768 5.925 -10.199 1.00 89.25 340 ARG A C 1
ATOM 2648 O O . ARG A 1 340 ? 13.059 4.922 -10.102 1.00 89.25 340 ARG A O 1
ATOM 2655 N N . VAL A 1 341 ? 14.541 6.190 -11.245 1.00 87.25 341 VAL A N 1
ATOM 2656 C CA . VAL A 1 341 ? 14.630 5.363 -12.450 1.00 87.25 341 VAL A CA 1
ATOM 2657 C C . VAL A 1 341 ? 16.090 5.053 -12.759 1.00 87.25 341 VAL A C 1
ATOM 2659 O O . VAL A 1 341 ? 17.009 5.689 -12.241 1.00 87.25 341 VAL A O 1
ATOM 2662 N N . GLY A 1 342 ? 16.301 4.018 -13.561 1.00 83.44 342 GLY A N 1
ATOM 2663 C CA . GLY A 1 342 ? 17.615 3.593 -14.002 1.00 83.44 342 GLY A CA 1
ATOM 2664 C C . GLY A 1 342 ? 18.199 4.532 -15.051 1.00 83.44 342 GLY A C 1
ATOM 2665 O O . GLY A 1 342 ? 17.493 5.314 -15.691 1.00 83.44 342 GLY A O 1
ATOM 2666 N N . GLY A 1 343 ? 19.510 4.415 -15.222 1.00 78.44 343 GLY A N 1
ATOM 2667 C CA . GLY A 1 343 ? 20.303 5.290 -16.071 1.00 78.44 343 GLY A CA 1
ATOM 2668 C C . GLY A 1 343 ? 20.919 6.472 -15.324 1.00 78.44 343 GLY A C 1
ATOM 2669 O O . GLY A 1 343 ? 20.665 6.700 -14.140 1.00 78.44 343 GLY A O 1
ATOM 2670 N N . GLY A 1 344 ? 21.781 7.202 -16.020 1.00 76.31 344 GLY A N 1
ATOM 2671 C CA . GLY A 1 344 ? 22.545 8.301 -15.439 1.00 76.31 344 GLY A CA 1
ATOM 2672 C C . GLY A 1 344 ? 23.280 9.121 -16.489 1.00 76.31 344 GLY A C 1
ATOM 2673 O O . GLY A 1 344 ? 23.425 8.693 -17.637 1.00 76.31 344 GLY A O 1
ATOM 2674 N N . PHE A 1 345 ? 23.717 10.315 -16.093 1.00 76.44 345 PHE A N 1
ATOM 2675 C CA . PHE A 1 345 ? 24.535 11.168 -16.946 1.00 76.44 345 PHE A CA 1
ATOM 2676 C C . PHE A 1 345 ? 26.001 10.796 -16.767 1.00 76.44 345 PHE A C 1
ATOM 2678 O O . PHE A 1 345 ? 26.555 10.928 -15.674 1.00 76.44 345 PHE A O 1
ATOM 2685 N N . SER A 1 346 ? 26.633 10.322 -17.834 1.00 75.94 346 SER A N 1
ATOM 2686 C CA . SER A 1 346 ? 28.025 9.877 -17.790 1.00 75.94 346 SER A CA 1
ATOM 2687 C C . SER A 1 346 ? 28.740 10.123 -19.111 1.00 75.94 346 SER A C 1
ATOM 2689 O O . SER A 1 346 ? 28.119 10.277 -20.164 1.00 75.94 346 SER A O 1
ATOM 2691 N N . PHE A 1 347 ? 30.069 10.138 -19.048 1.00 78.38 347 PHE A N 1
ATOM 2692 C CA . PHE A 1 347 ? 30.929 10.157 -20.221 1.00 78.38 347 PHE A CA 1
ATOM 2693 C C . PHE A 1 347 ? 31.264 8.723 -20.626 1.00 78.38 347 PHE A C 1
ATOM 2695 O O . PHE A 1 347 ? 31.972 8.023 -19.903 1.00 78.38 347 PHE A O 1
ATOM 2702 N N . VAL A 1 348 ? 30.745 8.276 -21.768 1.00 78.62 348 VAL A N 1
ATOM 2703 C CA . VAL A 1 348 ? 30.975 6.921 -22.289 1.00 78.62 348 VAL A CA 1
ATOM 2704 C C . VAL A 1 348 ? 31.427 7.044 -23.738 1.00 78.62 348 VAL A C 1
ATOM 2706 O O . VAL A 1 348 ? 30.811 7.754 -24.528 1.00 78.62 348 VAL A O 1
ATOM 2709 N N . ASN A 1 349 ? 32.529 6.376 -24.092 1.00 83.12 349 ASN A N 1
ATOM 2710 C CA . ASN A 1 349 ? 33.073 6.334 -25.457 1.00 83.12 349 ASN A CA 1
ATOM 2711 C C . ASN A 1 349 ? 33.276 7.712 -26.121 1.00 83.12 349 ASN A C 1
ATOM 2713 O O . ASN A 1 349 ? 33.025 7.872 -27.312 1.00 83.12 349 ASN A O 1
ATOM 2717 N N . GLY A 1 350 ? 33.730 8.716 -25.366 1.00 82.62 350 GLY A N 1
ATOM 2718 C CA . GLY A 1 350 ? 33.992 10.048 -25.920 1.00 82.62 350 GLY A CA 1
ATOM 2719 C C . GLY A 1 350 ? 32.778 10.984 -25.953 1.00 82.62 350 GLY A C 1
ATOM 2720 O O . GLY A 1 350 ? 32.916 12.117 -26.407 1.00 82.62 350 GLY A O 1
ATOM 2721 N N . LEU A 1 351 ? 31.611 10.542 -25.472 1.00 82.44 351 LEU A N 1
ATOM 2722 C CA . LEU A 1 351 ? 30.360 11.294 -25.528 1.00 82.44 351 LEU A CA 1
ATOM 2723 C C . LEU A 1 351 ? 29.749 11.467 -24.132 1.00 82.44 351 LEU A C 1
ATOM 2725 O O . LEU A 1 351 ? 29.545 10.499 -23.396 1.00 82.44 351 LEU A O 1
ATOM 2729 N N . TRP A 1 352 ? 29.424 12.712 -23.781 1.00 79.69 352 TRP A N 1
ATOM 2730 C CA . TRP A 1 352 ? 28.562 13.012 -22.640 1.00 79.69 352 TRP A CA 1
ATOM 2731 C C . TRP A 1 352 ? 27.109 12.778 -23.023 1.00 79.69 352 TRP A C 1
ATOM 2733 O O . TRP A 1 352 ? 26.655 13.243 -24.066 1.00 79.69 352 TRP A O 1
ATOM 2743 N N . GLY A 1 353 ? 26.372 12.080 -22.170 1.00 76.81 353 GLY A N 1
ATOM 2744 C CA . GLY A 1 353 ? 24.977 11.799 -22.444 1.00 76.81 353 GLY A CA 1
ATOM 2745 C C . GLY A 1 353 ? 24.287 11.067 -21.312 1.00 76.81 353 GLY A C 1
ATOM 2746 O O . GLY A 1 353 ? 24.902 10.709 -20.305 1.00 76.81 353 GLY A O 1
ATOM 2747 N N . TRP A 1 354 ? 22.991 10.852 -21.497 1.00 76.19 354 TRP A N 1
ATOM 2748 C CA . TRP A 1 354 ? 22.181 10.031 -20.612 1.00 76.19 354 TRP A CA 1
ATOM 2749 C C . TRP A 1 354 ? 22.196 8.598 -21.104 1.00 76.19 354 TRP A C 1
ATOM 2751 O O . TRP A 1 354 ? 21.792 8.329 -22.232 1.00 76.19 354 TRP A O 1
ATOM 2761 N N . TRP A 1 355 ? 22.648 7.683 -20.260 1.00 79.75 355 TRP A N 1
ATOM 2762 C CA . TRP A 1 355 ? 22.821 6.282 -20.621 1.00 79.75 355 TRP A CA 1
ATOM 2763 C C . TRP A 1 355 ? 21.865 5.409 -19.827 1.00 79.75 355 TRP A C 1
ATOM 2765 O O . TRP A 1 355 ? 21.568 5.698 -18.671 1.00 79.75 355 TRP A O 1
ATOM 2775 N N . ASP A 1 356 ? 21.423 4.310 -20.430 1.00 76.25 356 ASP A N 1
ATOM 2776 C CA . ASP A 1 356 ? 20.539 3.316 -19.811 1.00 76.25 356 ASP A CA 1
ATOM 2777 C C . ASP A 1 356 ? 21.231 2.419 -18.762 1.00 76.25 356 ASP A C 1
ATOM 2779 O O . ASP A 1 356 ? 20.587 1.560 -18.161 1.00 76.25 356 ASP A O 1
ATOM 2783 N N . GLY A 1 357 ? 22.539 2.602 -18.549 1.00 69.94 357 GLY A N 1
ATOM 2784 C CA . GLY A 1 357 ? 23.383 1.756 -17.697 1.00 69.94 357 GLY A CA 1
ATOM 2785 C C . GLY A 1 357 ? 24.002 0.546 -18.412 1.00 69.94 357 GLY A C 1
ATOM 2786 O O . GLY A 1 357 ? 24.925 -0.055 -17.874 1.00 69.94 357 GLY A O 1
ATOM 2787 N N . ASN A 1 358 ? 23.572 0.240 -19.640 1.00 69.75 358 ASN A N 1
ATOM 2788 C CA . ASN A 1 358 ? 24.110 -0.821 -20.502 1.00 69.75 358 ASN A CA 1
ATOM 2789 C C . ASN A 1 358 ? 24.857 -0.263 -21.730 1.00 69.75 358 ASN A C 1
ATOM 2791 O O . ASN A 1 358 ? 25.166 -1.001 -22.666 1.00 69.75 358 ASN A O 1
ATOM 2795 N N . GLY A 1 359 ? 25.154 1.039 -21.740 1.00 71.19 359 GLY A N 1
ATOM 2796 C CA . GLY A 1 359 ? 25.895 1.698 -22.816 1.00 71.19 359 GLY A CA 1
ATOM 2797 C C . GLY A 1 359 ? 25.038 2.137 -24.005 1.00 71.19 359 GLY A C 1
ATOM 2798 O O . GLY A 1 359 ? 25.596 2.499 -25.039 1.00 71.19 359 GLY A O 1
ATOM 2799 N N . LYS A 1 360 ? 23.703 2.154 -23.880 1.00 81.12 360 LYS A N 1
ATOM 2800 C CA . LYS A 1 360 ? 22.805 2.752 -24.877 1.00 81.12 360 LYS A CA 1
ATOM 2801 C C . LYS A 1 360 ? 22.431 4.173 -24.460 1.00 81.12 360 LYS A C 1
ATOM 2803 O O . LYS A 1 360 ? 22.001 4.409 -23.330 1.00 81.12 360 LYS A O 1
ATOM 2808 N N . LEU A 1 361 ? 22.585 5.113 -25.389 1.00 81.38 361 LEU A N 1
ATOM 2809 C CA . LEU A 1 361 ? 22.199 6.508 -25.198 1.00 81.38 361 LEU A CA 1
ATOM 2810 C C . LEU A 1 361 ? 20.665 6.636 -25.210 1.00 81.38 361 LEU A C 1
ATOM 2812 O O . LEU A 1 361 ? 19.994 6.087 -26.090 1.00 81.38 361 LEU A O 1
ATOM 2816 N N . LEU A 1 362 ? 20.109 7.350 -24.235 1.00 79.12 362 LEU A N 1
ATOM 2817 C CA . LEU A 1 362 ? 18.682 7.657 -24.158 1.00 79.12 362 LEU A CA 1
ATOM 2818 C C . LEU A 1 362 ? 18.303 8.718 -25.200 1.00 79.12 362 LEU A C 1
ATOM 2820 O O . LEU A 1 362 ? 19.106 9.577 -25.561 1.00 79.12 362 LEU A O 1
ATOM 2824 N N . GLN A 1 363 ? 17.060 8.668 -25.685 1.00 76.75 363 GLN A N 1
ATOM 2825 C CA . GLN A 1 363 ? 16.575 9.623 -26.683 1.00 76.75 363 GLN A CA 1
ATOM 2826 C C . GLN A 1 363 ? 16.493 11.037 -26.094 1.00 76.75 363 GLN A C 1
ATOM 2828 O O . GLN A 1 363 ? 15.895 11.231 -25.037 1.00 76.75 363 GLN A O 1
ATOM 2833 N N . GLU A 1 364 ? 17.008 12.026 -26.826 1.00 70.44 364 GLU A N 1
ATOM 2834 C CA . GLU A 1 364 ? 17.079 13.436 -26.411 1.00 70.44 364 GLU A CA 1
ATOM 2835 C C . GLU A 1 364 ? 15.738 13.988 -25.899 1.00 70.44 364 GLU A C 1
ATOM 2837 O O . GLU A 1 364 ? 15.668 14.610 -24.844 1.00 70.44 364 GLU A O 1
ATOM 2842 N N . LYS A 1 365 ? 14.639 13.671 -26.589 1.00 73.94 365 LYS A N 1
ATOM 2843 C CA . LYS A 1 365 ? 13.282 14.127 -26.241 1.00 73.94 365 LYS A CA 1
ATOM 2844 C C . LYS A 1 365 ? 12.746 13.618 -24.893 1.00 73.94 365 LYS A C 1
ATOM 2846 O O . LYS A 1 365 ? 11.715 14.100 -24.431 1.00 73.94 365 LYS A O 1
ATOM 2851 N N . LEU A 1 366 ? 13.378 12.603 -24.297 1.00 72.44 366 LEU A N 1
ATOM 2852 C CA . LEU A 1 366 ? 12.960 12.034 -23.013 1.00 72.44 366 LEU A CA 1
ATOM 2853 C C . LEU A 1 366 ? 13.594 12.764 -21.822 1.00 72.44 366 LEU A C 1
ATOM 2855 O O . LEU A 1 366 ? 13.120 12.589 -20.696 1.00 72.44 366 LEU A O 1
ATOM 2859 N N . VAL A 1 367 ? 14.629 13.582 -22.050 1.00 70.62 367 VAL A N 1
ATOM 2860 C CA . VAL A 1 367 ? 15.433 14.186 -20.984 1.00 70.62 367 VAL A CA 1
ATOM 2861 C C . VAL A 1 367 ? 15.437 15.708 -21.054 1.00 70.62 367 VAL A C 1
ATOM 2863 O O . VAL A 1 367 ? 15.585 16.302 -22.118 1.00 70.62 367 VAL A O 1
ATOM 2866 N N . SER A 1 368 ? 15.311 16.359 -19.896 1.00 65.94 368 SER A N 1
ATOM 2867 C CA . SER A 1 368 ? 15.585 17.791 -19.776 1.00 65.94 368 SER A CA 1
ATOM 2868 C C . SER A 1 368 ? 17.100 18.024 -19.837 1.00 65.94 368 SER A C 1
ATOM 2870 O O . SER A 1 368 ? 17.819 17.634 -18.921 1.00 65.94 368 SER A O 1
ATOM 2872 N N . PHE A 1 369 ? 17.588 18.669 -20.901 1.00 56.81 369 PHE A N 1
ATOM 2873 C CA . PHE A 1 369 ? 19.011 18.967 -21.171 1.00 56.81 369 PHE A CA 1
ATOM 2874 C C . PHE A 1 369 ? 19.666 20.000 -20.236 1.00 56.81 369 PHE A C 1
ATOM 2876 O O . PHE A 1 369 ? 20.714 20.558 -20.558 1.00 56.81 369 PHE A O 1
ATOM 2883 N N . SER A 1 370 ? 19.073 20.290 -19.082 1.00 58.53 370 SER A N 1
ATOM 2884 C CA . SER A 1 370 ? 19.719 21.147 -18.090 1.00 58.53 370 SER A CA 1
ATOM 2885 C C . SER A 1 370 ? 21.042 20.518 -17.640 1.00 58.53 370 SER A C 1
ATOM 2887 O O . SER A 1 370 ? 21.061 19.325 -17.327 1.00 58.53 370 SER A O 1
ATOM 2889 N N . ASP A 1 371 ? 22.111 21.323 -17.594 1.00 62.59 371 ASP A N 1
ATOM 2890 C CA . ASP A 1 371 ? 23.398 20.967 -16.982 1.00 62.59 371 ASP A CA 1
ATOM 2891 C C . ASP A 1 371 ? 23.131 20.211 -15.668 1.00 62.59 371 ASP A C 1
ATOM 2893 O O . ASP A 1 371 ? 22.386 20.719 -14.818 1.00 62.59 371 ASP A O 1
ATOM 2897 N N . PRO A 1 372 ? 23.661 18.985 -15.496 1.00 63.16 372 PRO A N 1
ATOM 2898 C CA . PRO A 1 372 ? 23.372 18.175 -14.324 1.00 63.16 372 PRO A CA 1
ATOM 2899 C C . PRO A 1 372 ? 23.780 18.848 -13.008 1.00 63.16 372 PRO A C 1
ATOM 2901 O O . PRO A 1 372 ? 23.372 18.351 -11.962 1.00 63.16 372 PRO A O 1
ATOM 2904 N N . ALA A 1 373 ? 24.555 19.944 -13.015 1.00 63.78 373 ALA A N 1
ATOM 2905 C CA . ALA A 1 373 ? 24.973 20.673 -11.813 1.00 63.78 373 ALA A CA 1
ATOM 2906 C C . ALA A 1 373 ? 25.575 19.736 -10.741 1.00 63.78 373 ALA A C 1
ATOM 2908 O O . ALA A 1 373 ? 25.345 19.896 -9.543 1.00 63.78 373 ALA A O 1
ATOM 2909 N N . GLY A 1 374 ? 26.296 18.697 -11.184 1.00 64.81 374 GLY A N 1
ATOM 2910 C CA . GLY A 1 374 ? 26.877 17.668 -10.313 1.00 64.81 374 GLY A CA 1
ATOM 2911 C C . GLY A 1 374 ? 25.912 16.577 -9.821 1.00 64.81 374 GLY A C 1
ATOM 2912 O O . GLY A 1 374 ? 26.274 15.831 -8.916 1.00 64.81 374 GLY A O 1
ATOM 2913 N N . LYS A 1 375 ? 24.705 16.451 -10.390 1.00 68.06 375 LYS A N 1
ATOM 2914 C CA . LYS A 1 375 ? 23.686 15.442 -10.033 1.00 68.06 375 LYS A CA 1
ATOM 2915 C C . LYS A 1 375 ? 23.584 14.348 -11.111 1.00 68.06 375 LYS A C 1
ATOM 2917 O O . LYS A 1 375 ? 22.921 14.569 -12.124 1.00 68.06 375 LYS A O 1
ATOM 2922 N N . PRO A 1 376 ? 24.213 13.167 -10.926 1.00 73.69 376 PRO A N 1
ATOM 2923 C CA . PRO A 1 376 ? 24.350 12.186 -12.005 1.00 73.69 376 PRO A CA 1
ATOM 2924 C C . PRO A 1 376 ? 23.154 11.228 -12.151 1.00 73.69 376 PRO A C 1
ATOM 2926 O O . PRO A 1 376 ? 23.077 10.517 -13.153 1.00 73.69 376 PRO A O 1
ATOM 2929 N N . CYS A 1 377 ? 22.220 11.202 -11.191 1.00 82.88 377 CYS A N 1
ATOM 2930 C CA . CYS A 1 377 ? 21.069 10.295 -11.202 1.00 82.88 377 CYS A CA 1
ATOM 2931 C C . CYS A 1 377 ? 19.817 10.916 -11.826 1.00 82.88 377 CYS A C 1
ATOM 2933 O O . CYS A 1 377 ? 19.609 12.131 -11.780 1.00 82.88 377 CYS A O 1
ATOM 2935 N N . VAL A 1 378 ? 18.953 10.048 -12.359 1.00 79.50 378 VAL A N 1
ATOM 2936 C CA . VAL A 1 378 ? 17.697 10.422 -13.012 1.00 79.50 378 VAL A CA 1
ATOM 2937 C C . VAL A 1 378 ? 16.501 10.116 -12.123 1.00 79.50 378 VAL A C 1
ATOM 2939 O O . VAL A 1 378 ? 16.414 9.073 -11.475 1.00 79.50 378 VAL A O 1
ATOM 2942 N N . ILE A 1 379 ? 15.525 11.013 -12.165 1.00 82.62 379 ILE A N 1
ATOM 2943 C CA . ILE A 1 379 ? 14.191 10.796 -11.621 1.00 82.62 379 ILE A CA 1
ATOM 2944 C C . ILE A 1 379 ? 13.139 11.114 -12.681 1.00 82.62 379 ILE A C 1
ATOM 2946 O O . ILE A 1 379 ? 13.321 12.011 -13.507 1.00 82.62 379 ILE A O 1
ATOM 2950 N N . LEU A 1 380 ? 12.002 10.426 -12.630 1.00 78.25 380 LEU A N 1
ATOM 2951 C CA . LEU A 1 380 ? 10.808 10.886 -13.327 1.00 78.25 380 LEU A CA 1
ATOM 2952 C C . LEU A 1 380 ? 10.114 11.939 -12.463 1.00 78.25 380 LEU A C 1
ATOM 2954 O O . LEU A 1 380 ? 9.719 11.671 -11.323 1.00 78.25 380 LEU A O 1
ATOM 2958 N N . THR A 1 381 ? 9.921 13.129 -13.029 1.00 69.25 381 THR A N 1
ATOM 2959 C CA . THR A 1 381 ? 9.036 14.133 -12.435 1.00 69.25 381 THR A CA 1
ATOM 2960 C C . THR A 1 381 ? 7.643 13.971 -13.027 1.00 69.25 381 THR A C 1
ATOM 2962 O O . THR A 1 381 ? 7.390 14.251 -14.196 1.00 69.25 381 THR A O 1
ATOM 2965 N N . VAL A 1 382 ? 6.716 13.478 -12.212 1.00 58.88 382 VAL A N 1
ATOM 2966 C CA . VAL A 1 382 ? 5.370 13.089 -12.667 1.00 58.88 382 VAL A CA 1
ATOM 2967 C C . VAL A 1 382 ? 4.557 14.301 -13.131 1.00 58.88 382 VAL A C 1
ATOM 2969 O O . VAL A 1 382 ? 3.724 14.184 -14.024 1.00 58.88 382 VAL A O 1
ATOM 2972 N N . VAL A 1 383 ? 4.839 15.478 -12.563 1.00 59.28 383 VAL A N 1
ATOM 2973 C CA . VAL A 1 383 ? 4.177 16.744 -12.912 1.00 59.28 383 VAL A CA 1
ATOM 2974 C C . VAL A 1 383 ? 4.562 17.212 -14.316 1.00 59.28 383 VAL A C 1
ATOM 2976 O O . VAL A 1 383 ? 3.705 17.679 -15.058 1.00 59.28 383 VAL A O 1
ATOM 2979 N N . LEU A 1 384 ? 5.831 17.054 -14.700 1.00 57.06 384 LEU A N 1
ATOM 2980 C CA . LEU A 1 384 ? 6.332 17.536 -15.988 1.00 57.06 384 LEU A CA 1
ATOM 2981 C C . LEU A 1 384 ? 6.356 16.439 -17.056 1.00 57.06 384 LEU A C 1
ATOM 2983 O O . LEU A 1 384 ? 6.471 16.760 -18.227 1.00 57.06 384 LEU A O 1
ATOM 2987 N N . ARG A 1 385 ? 6.208 15.158 -16.684 1.00 67.25 385 ARG A N 1
ATOM 2988 C CA . ARG A 1 385 ? 6.307 13.990 -17.585 1.00 67.25 385 ARG A CA 1
ATOM 2989 C C . ARG A 1 385 ? 7.662 13.863 -18.299 1.00 67.25 385 ARG A C 1
ATOM 2991 O O . ARG A 1 385 ? 7.766 13.117 -19.267 1.00 67.25 385 ARG A O 1
ATOM 2998 N N . TYR A 1 386 ? 8.700 14.528 -17.796 1.00 69.94 386 TYR A N 1
ATOM 2999 C CA . TYR A 1 386 ? 10.072 14.435 -18.300 1.00 69.94 386 TYR A CA 1
ATOM 3000 C C . TYR A 1 386 ? 11.022 13.929 -17.212 1.00 69.94 386 TYR A C 1
ATOM 3002 O O . TYR A 1 386 ? 10.747 14.031 -16.005 1.00 69.94 386 TYR A O 1
ATOM 3010 N N . LEU A 1 387 ? 12.151 13.383 -17.660 1.00 76.25 387 LEU A N 1
ATOM 3011 C CA . LEU A 1 387 ? 13.262 13.011 -16.797 1.00 76.25 387 LEU A CA 1
ATOM 3012 C C . LEU A 1 387 ? 13.992 14.263 -16.297 1.00 76.25 387 LEU A C 1
ATOM 3014 O O . LEU A 1 387 ? 14.270 15.182 -17.070 1.00 76.25 387 LEU A O 1
ATOM 3018 N N . HIS A 1 388 ? 14.307 14.280 -15.004 1.00 77.69 388 HIS A N 1
ATOM 3019 C CA . HIS A 1 388 ? 15.030 15.359 -14.333 1.00 77.69 388 HIS A CA 1
ATOM 3020 C C . HIS A 1 388 ? 16.225 14.794 -13.560 1.00 77.69 388 HIS A C 1
ATOM 3022 O O . HIS A 1 388 ? 16.202 13.640 -13.126 1.00 77.69 388 HIS A O 1
ATOM 3028 N N . THR A 1 389 ? 17.253 15.612 -13.343 1.00 79.12 389 THR A N 1
ATOM 3029 C CA . THR A 1 389 ? 18.421 15.227 -12.542 1.00 79.12 389 THR A CA 1
ATOM 3030 C C . THR A 1 389 ? 18.109 15.269 -11.046 1.00 79.12 389 THR A C 1
ATOM 3032 O O . THR A 1 389 ? 17.294 16.068 -10.569 1.00 79.12 389 THR A O 1
ATOM 3035 N N . SER A 1 390 ? 18.735 14.394 -10.266 1.00 83.50 390 SER A N 1
ATOM 3036 C CA . SER A 1 390 ? 18.624 14.406 -8.809 1.00 83.50 390 SER A CA 1
ATOM 3037 C C . SER A 1 390 ? 19.876 13.858 -8.138 1.00 83.50 390 SER A C 1
ATOM 3039 O O . SER A 1 390 ? 20.695 13.177 -8.754 1.00 83.50 390 SER A O 1
ATOM 3041 N N . GLU A 1 391 ? 20.025 14.168 -6.854 1.00 87.06 391 GLU A N 1
ATOM 3042 C CA . GLU A 1 391 ? 21.102 13.614 -6.043 1.00 87.06 391 GLU A CA 1
ATOM 3043 C C . GLU A 1 391 ? 20.884 12.111 -5.855 1.00 87.06 391 GLU A C 1
ATOM 3045 O O . GLU A 1 391 ? 19.800 11.638 -5.497 1.00 87.06 391 GLU A O 1
ATOM 3050 N N . CYS A 1 392 ? 21.938 11.333 -6.090 1.00 86.06 392 CYS A N 1
ATOM 3051 C CA . CYS A 1 392 ? 21.856 9.882 -5.986 1.00 86.06 392 CYS A CA 1
ATOM 3052 C C . CYS A 1 392 ? 21.555 9.408 -4.560 1.00 86.06 392 CYS A C 1
ATOM 3054 O O . CYS A 1 392 ? 20.941 8.358 -4.405 1.00 86.06 392 CYS A O 1
ATOM 3056 N N . SER A 1 393 ? 21.906 10.202 -3.545 1.00 88.81 393 SER A N 1
ATOM 3057 C CA . SER A 1 393 ? 21.703 9.910 -2.124 1.00 88.81 393 SER A CA 1
ATOM 3058 C C . SER A 1 393 ? 20.263 10.101 -1.636 1.00 88.81 393 SER A C 1
ATOM 3060 O O . SER A 1 393 ? 19.896 9.507 -0.627 1.00 88.81 393 SER A O 1
ATOM 3062 N N . THR A 1 394 ? 19.429 10.905 -2.313 1.00 88.81 394 THR A N 1
ATOM 3063 C CA . THR A 1 394 ? 18.085 11.257 -1.817 1.00 88.81 394 THR A CA 1
ATOM 3064 C C . THR A 1 394 ? 17.139 10.047 -1.812 1.00 88.81 394 THR A C 1
ATOM 3066 O O . THR A 1 394 ? 16.799 9.556 -2.884 1.00 88.81 394 THR A O 1
ATOM 3069 N N . PRO A 1 395 ? 16.621 9.565 -0.672 1.00 89.88 395 PRO A N 1
ATOM 3070 C CA . PRO A 1 395 ? 15.737 8.398 -0.673 1.00 89.88 395 PRO A CA 1
ATOM 3071 C C . PRO A 1 395 ? 14.424 8.657 -1.429 1.00 89.88 395 PRO A C 1
ATOM 3073 O O . PRO A 1 395 ? 13.717 9.624 -1.143 1.00 89.88 395 PRO A O 1
ATOM 3076 N N . MET A 1 396 ? 14.078 7.793 -2.387 1.00 89.50 396 MET A N 1
ATOM 3077 C CA . MET A 1 396 ? 12.860 7.905 -3.205 1.00 89.50 396 MET A CA 1
ATOM 3078 C C . MET A 1 396 ? 12.238 6.537 -3.479 1.00 89.50 396 MET A C 1
ATOM 3080 O O . MET A 1 396 ? 12.930 5.522 -3.417 1.00 89.50 396 MET A O 1
ATOM 3084 N N . TYR A 1 397 ? 10.944 6.515 -3.809 1.00 88.56 397 TYR A N 1
ATOM 3085 C CA . TYR A 1 397 ? 10.296 5.319 -4.351 1.00 88.56 397 TYR A CA 1
ATOM 3086 C C . TYR A 1 397 ? 10.891 4.970 -5.714 1.00 88.56 397 TYR A C 1
ATOM 3088 O O . TYR A 1 397 ? 11.344 5.855 -6.447 1.00 88.56 397 TYR A O 1
ATOM 3096 N N . PHE A 1 398 ? 10.858 3.692 -6.072 1.00 90.44 398 PHE A N 1
ATOM 3097 C CA . PHE A 1 398 ? 11.427 3.211 -7.322 1.00 90.44 398 PHE A CA 1
ATOM 3098 C C . PHE A 1 398 ? 10.626 2.047 -7.901 1.00 90.44 398 PHE A C 1
ATOM 3100 O O . PHE A 1 398 ? 9.829 1.400 -7.220 1.00 90.44 398 PHE A O 1
ATOM 3107 N N . VAL A 1 399 ? 10.833 1.804 -9.192 1.00 89.00 399 VAL A N 1
ATOM 3108 C CA . VAL A 1 399 ? 10.225 0.693 -9.924 1.00 89.00 399 VAL A CA 1
ATOM 3109 C C . VAL A 1 399 ? 11.347 -0.174 -10.476 1.00 89.00 399 VAL A C 1
ATOM 3111 O O . VAL A 1 399 ? 12.346 0.344 -10.970 1.00 89.00 399 VAL A O 1
ATOM 3114 N N . CYS A 1 400 ? 11.191 -1.486 -10.379 1.00 87.06 400 CYS A N 1
ATOM 3115 C CA . CYS A 1 400 ? 12.071 -2.473 -10.988 1.00 87.06 400 CYS A CA 1
ATOM 3116 C C . CYS A 1 400 ? 11.440 -3.003 -12.282 1.00 87.06 400 CYS A C 1
ATOM 3118 O O . CYS A 1 400 ? 10.218 -3.083 -12.356 1.00 87.06 400 CYS A O 1
ATOM 3120 N N . GLU A 1 401 ? 12.245 -3.380 -13.276 1.00 88.88 401 GLU A N 1
ATOM 3121 C CA . GLU A 1 401 ? 11.820 -4.042 -14.519 1.00 88.88 401 GLU A CA 1
ATOM 3122 C C . GLU A 1 401 ? 12.674 -5.282 -14.831 1.00 88.88 401 GLU A C 1
ATOM 3124 O O . GLU A 1 401 ? 13.848 -5.330 -14.451 1.00 88.88 401 GLU A O 1
ATOM 3129 N N . SER A 1 402 ? 12.113 -6.256 -15.553 1.00 85.81 402 SER A N 1
ATOM 3130 C CA . SER A 1 402 ? 12.836 -7.406 -16.127 1.00 85.81 402 SER A CA 1
ATOM 3131 C C . SER A 1 402 ? 12.759 -7.439 -17.643 1.00 85.81 402 SER A C 1
ATOM 3133 O O . SER A 1 402 ? 11.621 -7.280 -18.149 1.00 85.81 402 SER A O 1
#

Sequence (402 aa):
MKEKVKITAFRILTLLHVVRLCTGICSDYLVSGPNGVPDQDISASSGSPACGRLYTMSSYNAYSQGCLVPSDGGWCSDHTDPTPYIQVKFARLHRIMRVSVQQQHLVIKEMLETFKVTYSENGHDWSLASSNGTKIFGAPTNPIVDEEKVVTFDPHIVTRYVRIEPVIPKGPTTVCLRFDVIGCKYAMEAKTQYEYTQLPEVAINSSGIISDSSAEDLRKCATRCRRDVTCQSFSYGHANKRCVGYRFNKCVPRINDNSMAILANNDTLYFCDPDMDTPMTDHVTGVTYKVVMQKSNQDDAVLSCAALGMRLFVIDTDAKRDLLIRIVFPSLILRGQKVRVGGGFSFVNGLWGWWDGNGKLLQEKLVSFSDPAGKPCVILTVVLRYLHTSECSTPMYFVCES

Foldseek 3Di:
DDDDDDDDDDDDDDPPPPVLPPPQPFWAFQQQFLPHDDLVQKDKPAFRRSLQALFDDPPVVCVVSVCDPVQQRKGKHALPDPKIKIKGFAPAKFFFFKKKKWARAPDQFQEQAKKFKWFAAPVPDIDTFDAVNDGIDGYDNDNHPRDIDMGGGVVTDIGRMMMIIGDDDPDGGMHIMHMTTTGFHDQPPPPDRWDWDPDPWFWAQPVFWPDKDADPDPVRLVVVLVVDPQFFKWKAAPVRSIITTGNDPDGDPDDPDPRIDIDDNRIIIIGDDPDTSFFDQDPPPRKGKDWDPWWFFQVVQQVSLVSVVWGFAFDQDPVSLVVVLVSQCVRSRNNQFKEFGAWWFDQDPNDTATDNVPRDGGDPVQADPPDLPPFTGWIQRSVVSHIDGDHRGGTGITMTID

pLDDT: mean 72.97, std 18.37, range [27.7, 98.44]